Protein AF-0000000076593784 (afdb_homodimer)

Foldseek 3Di:
DFFAQAAPLQQVLLCLLVVLCVVLVHDLVQLCVQLVHDSVVNVCSNRRRHQQDLSSVVSSCVSSVPDPVSNVVSSVSNVVRPDQPPCVVVVVQDDPSVSRVLNLLLQFLEKQKEAEAADDLLLADLLLQLQVLCVVPVPDDPVSSVSVSVVSVVSNVQQVDPPRRYAYEYEYECNNLVPQRNALVRSLVSLVSNLVSCVDPRYFYWYQYCVLPDADPPVGIKMWTHHPDPSDAIWIWDQDPVGIDIDGDPVVNVSVVVRSVRSCVSTDDRVVRNVVSVVSSVVSD/DFFAQAAPLQQVLLCLLVVLCVVLVHDLVQLCVQLVHDSVVNVCSNRRRHQQDLSSVVSSCVSSVPDPVSNVVSSVSSVVRPDQPPCVVVVVQDDPSVSRVLNLLLQFLEKQKEAEAADDLLLADLLLQLQVLCVVPVPDDPVSSVSVSVVSVVSNVQQVDPPRRYAYEYEYECNNLVPQRNALVRSLVSLVSNLVSCVDPRYFYWYQYCVLPDADPPVGIKMWTHHPDPSSAIWIWDQDPVGIDIDGDPVVNVSVVVRSVRSCVSTDDRVVRNVVSVVSSVVSD

Organism: Saccharopolyspora spinosa (NCBI:txid60894)

Secondary structure (DSSP, 8-state):
-PPPPPPHHHHHHHHHHHHHHHHTT--HHHHHHHHT--HHHHHHHHHT-S---HHHHHHHHHHHT--HHHHHHHHHHHHHHT---GGGGGTTTPPTTHHHHHHHHHH-SEEEEEESSS--GGG--HHHHHHHHHHH-TT--HHHHHHHHHHHHHHGGGGG-SSSPPEEEEEEEHHHHHS-TT-HHHHHHHHHHHHHHTTSTTEEEEEE-GGG-S-TTTT--EEEEE-SSTTS--EEEEEETTEEE---SHHHHHHHHHHHHHHHHHSPPHHHHHHHHHHHHHHT-/-PPPPPPHHHHHHHHHHHHHHHHTT--HHHHHHHHT--HHHHHHHHHT-S---HHHHHHHHHHHT--HHHHHHHHHHHHHHT---GGGGGTTTPPTTHHHHHHHHHH-SEEEEEESSS--GGG--HHHHHHHHHHH-TT--HHHHHHHHHHHHHHGGGGG-SSSPPEEEEEEEHHHHHS-TT-HHHHHHHHHHHHHHTTSTTEEEEEE-GGG-S-TTTT--EEEEE-SSTTS--EEEEEETTEEE---SHHHHHHHHHHHHHHHHHSPPHHHHHHHHHHHHHHT-

pLDDT: mean 92.15, std 7.14, range [41.44, 98.62]

Sequence (570 aa):
MAGVAPTMGRRRLGGVLKTLRLGAGLSNEQARQRASMSTAKLSRLETGHNVVLLKDVRALLDAYNADGKTRSKVLQLAQAAEQSGWWQQFDDVLPTDFDLYLSVEEAAASLLVFETSIMHGLLQTENYARAWLRAEDPGRPNGELERLVGLRMARRQALTRKDDPLTVWAVLDEAVFRRRVGGPEVMREQLKHLLTLCESTNVTIQILPFIAGEHVAASGSFTLVEFSEPTDPEIGYVDCAAGNVYPEKSAQVRRMKTNFHHLTSAALEPIKSLAFIRKVQRELTMAGVAPTMGRRRLGGVLKTLRLGAGLSNEQARQRASMSTAKLSRLETGHNVVLLKDVRALLDAYNADGKTRSKVLQLAQAAEQSGWWQQFDDVLPTDFDLYLSVEEAAASLLVFETSIMHGLLQTENYARAWLRAEDPGRPNGELERLVGLRMARRQALTRKDDPLTVWAVLDEAVFRRRVGGPEVMREQLKHLLTLCESTNVTIQILPFIAGEHVAASGSFTLVEFSEPTDPEIGYVDCAAGNVYPEKSAQVRRMKTNFHHLTSAALEPIKSLAFIRKVQRELT

Radius of gyration: 26.03 Å; Cα contacts (8 Å, |Δi|>4): 954; chains: 2; bounding box: 70×62×48 Å

InterPro domains:
  IPR001387 Cro/C1-type, helix-turn-helix domain [cd00093] (14-67)
  IPR010982 Lambda repressor-like, DNA-binding domain superfamily [G3DSA:1.10.260.40] (6-85)
  IPR010982 Lambda repressor-like, DNA-binding domain superfamily [SSF47413] (8-67)
  IPR043917 Domain of unknown function DUF5753 [PF19054] (99-279)

Nearest PDB structures (foldseek):
  3fya-assembly1_A  TM=8.683E-01  e=1.142E-02  Enterobacter sp. RFL1396
  3g5g-assembly5_I  TM=8.320E-01  e=9.745E-03  Enterobacter sp. RFL1396
  4i6u-assembly1_A  TM=7.935E-01  e=9.745E-03  Enterobacter sp. RFL1396
  3g5g-assembly5_J  TM=8.042E-01  e=1.410E-02  Enterobacter sp. RFL1396
  4i6u-assembly2_C  TM=8.242E-01  e=2.519E-02  Enterobacter sp. RFL1396

Structure (mmCIF, N/CA/C/O backbone):
data_AF-0000000076593784-model_v1
#
loop_
_entity.id
_entity.type
_entity.pdbx_description
1 polymer 'Helix-turn-helix protein'
#
loop_
_atom_site.group_PDB
_atom_site.id
_atom_site.type_symbol
_atom_site.label_atom_id
_atom_site.label_alt_id
_atom_site.label_comp_id
_atom_site.label_asym_id
_atom_site.label_entity_id
_atom_site.label_seq_id
_atom_site.pdbx_PDB_ins_code
_atom_site.Cartn_x
_atom_site.Cartn_y
_atom_site.Cartn_z
_atom_site.occupancy
_atom_site.B_iso_or_equiv
_atom_site.auth_seq_id
_atom_site.auth_comp_id
_atom_site.auth_asym_id
_atom_site.auth_atom_id
_atom_site.pdbx_PDB_model_num
ATOM 1 N N . MET A 1 1 ? -27.656 6.016 -2.01 1 41.78 1 MET A N 1
ATOM 2 C CA . MET A 1 1 ? -26.828 7.145 -2.404 1 41.78 1 MET A CA 1
ATOM 3 C C . MET A 1 1 ? -25.406 6.973 -1.879 1 41.78 1 MET A C 1
ATOM 5 O O . MET A 1 1 ? -25.203 6.551 -0.737 1 41.78 1 MET A O 1
ATOM 9 N N . ALA A 1 2 ? -24.453 6.809 -2.672 1 57.22 2 ALA A N 1
ATOM 10 C CA . ALA A 1 2 ? -23.062 6.547 -2.295 1 57.22 2 ALA A CA 1
ATOM 11 C C . ALA A 1 2 ? -22.5 7.684 -1.444 1 57.22 2 ALA A C 1
ATOM 13 O O . ALA A 1 2 ? -22.844 8.852 -1.653 1 57.22 2 ALA A O 1
ATOM 14 N N . GLY A 1 3 ? -22.062 7.508 -0.165 1 64.94 3 GLY A N 1
ATOM 15 C CA . GLY A 1 3 ? -21.484 8.547 0.674 1 64.94 3 GLY A CA 1
ATOM 16 C C . GLY A 1 3 ? -20.359 9.305 0.003 1 64.94 3 GLY A C 1
ATOM 17 O O . GLY A 1 3 ? -19.906 8.922 -1.082 1 64.94 3 GLY A O 1
ATOM 18 N N . VAL A 1 4 ? -20.312 10.68 0.411 1 69.19 4 VAL A N 1
ATOM 19 C CA . VAL A 1 4 ? -19.203 11.5 -0.072 1 69.19 4 VAL A CA 1
ATOM 20 C C . VAL A 1 4 ? -17.922 11.141 0.696 1 69.19 4 VAL A C 1
ATOM 22 O O . VAL A 1 4 ? -18 10.586 1.793 1 69.19 4 VAL A O 1
ATOM 25 N N . ALA A 1 5 ? -16.875 11.383 0.105 1 67.19 5 ALA A N 1
ATOM 26 C CA . ALA A 1 5 ? -15.602 11.156 0.784 1 67.19 5 ALA A CA 1
ATOM 27 C C . ALA A 1 5 ? -15.477 12.039 2.021 1 67.19 5 ALA A C 1
ATOM 29 O O . ALA A 1 5 ? -15.859 13.211 1.998 1 67.19 5 ALA A O 1
ATOM 30 N N . PRO A 1 6 ? -15.117 11.461 3.092 1 74.19 6 PRO A N 1
ATOM 31 C CA . PRO A 1 6 ? -15.016 12.25 4.32 1 74.19 6 PRO A CA 1
ATOM 32 C C . PRO A 1 6 ? -13.867 13.258 4.273 1 74.19 6 PRO A C 1
ATOM 34 O O . PRO A 1 6 ? -12.883 13.047 3.564 1 74.19 6 PRO A O 1
ATOM 37 N N . THR A 1 7 ? -14.102 14.414 4.855 1 77.06 7 THR A N 1
ATOM 38 C CA . THR A 1 7 ? -13.055 15.391 5.156 1 77.06 7 THR A CA 1
ATOM 39 C C . THR A 1 7 ? -12.719 15.367 6.645 1 77.06 7 THR A C 1
ATOM 41 O O . THR A 1 7 ? -13.422 14.75 7.441 1 77.06 7 THR A O 1
ATOM 44 N N . MET A 1 8 ? -11.602 15.867 6.961 1 80.31 8 MET A N 1
ATOM 45 C CA . MET A 1 8 ? -11.258 15.938 8.375 1 80.31 8 MET A CA 1
ATOM 46 C C . MET A 1 8 ? -12.32 16.703 9.156 1 80.31 8 MET A C 1
ATOM 48 O O . MET A 1 8 ? -12.672 16.328 10.273 1 80.31 8 MET A O 1
ATOM 52 N N . GLY A 1 9 ? -12.805 17.75 8.523 1 81.5 9 GLY A N 1
ATOM 53 C CA . GLY A 1 9 ? -13.867 18.516 9.164 1 81.5 9 GLY A CA 1
ATOM 54 C C . GLY A 1 9 ? -15.117 17.688 9.414 1 81.5 9 GLY A C 1
ATOM 55 O O . GLY A 1 9 ? -15.68 17.734 10.508 1 81.5 9 GLY A O 1
ATOM 56 N N . ARG A 1 10 ? -15.5 16.969 8.461 1 86.12 10 ARG A N 1
ATOM 57 C CA . ARG A 1 10 ? -16.688 16.125 8.602 1 86.12 10 ARG A CA 1
ATOM 58 C C . ARG A 1 10 ? -16.438 15.016 9.625 1 86.12 10 ARG A C 1
ATOM 60 O O . ARG A 1 10 ? -17.328 14.695 10.414 1 86.12 10 ARG A O 1
ATOM 67 N N . ARG A 1 11 ? -15.289 14.539 9.539 1 81.81 11 ARG A N 1
ATOM 68 C CA . ARG A 1 11 ? -14.945 13.492 10.492 1 81.81 11 ARG A CA 1
ATOM 69 C C . ARG A 1 11 ? -14.961 14.023 11.922 1 81.81 11 ARG A C 1
ATOM 71 O O . ARG A 1 11 ? -15.469 13.359 12.828 1 81.81 11 ARG A O 1
ATOM 78 N N . ARG A 1 12 ? -14.344 15.133 12.078 1 83.19 12 ARG A N 1
ATOM 79 C CA . ARG A 1 12 ? -14.328 15.758 13.391 1 83.19 12 ARG A CA 1
ATOM 80 C C . ARG A 1 12 ? -15.742 16.031 13.891 1 83.19 12 ARG A C 1
ATOM 82 O O . ARG A 1 12 ? -16.078 15.719 15.039 1 83.19 12 ARG A O 1
ATOM 89 N N . LEU A 1 13 ? -16.469 16.547 13.039 1 88.5 13 LEU A N 1
ATOM 90 C CA . LEU A 1 13 ? -17.859 16.797 13.398 1 88.5 13 LEU A CA 1
ATOM 91 C C . LEU A 1 13 ? -18.578 15.508 13.766 1 88.5 13 LEU A C 1
ATOM 93 O O . LEU A 1 13 ? -19.297 15.453 14.766 1 88.5 13 LEU A O 1
ATOM 97 N N . GLY A 1 14 ? -18.375 14.578 12.945 1 90.12 14 GLY A N 1
ATOM 98 C CA . GLY A 1 14 ? -18.984 13.281 13.203 1 90.12 14 GLY A CA 1
ATOM 99 C C . GLY A 1 14 ? -18.625 12.711 14.562 1 90.12 14 GLY A C 1
ATOM 100 O O . GLY A 1 14 ? -19.484 12.219 15.289 1 90.12 14 GLY A O 1
ATOM 101 N N . GLY A 1 15 ? -17.344 12.828 14.852 1 86.69 15 GLY A N 1
ATOM 102 C CA . GLY A 1 15 ? -16.875 12.375 16.156 1 86.69 15 GLY A CA 1
ATOM 103 C C . GLY A 1 15 ? -17.531 13.117 17.312 1 86.69 15 GLY A C 1
ATOM 104 O O . GLY A 1 15 ? -17.922 12.508 18.297 1 86.69 15 GLY A O 1
ATOM 105 N N . VAL A 1 16 ? -17.641 14.352 17.156 1 88.62 16 VAL A N 1
ATOM 106 C CA . VAL A 1 16 ? -18.25 15.172 18.188 1 88.62 16 VAL A CA 1
ATOM 107 C C . VAL A 1 16 ? -19.719 14.797 18.344 1 88.62 16 VAL A C 1
ATOM 109 O O . VAL A 1 16 ? -20.219 14.656 19.469 1 88.62 16 VAL A O 1
ATOM 112 N N . LEU A 1 17 ? -20.359 14.578 17.266 1 93.38 17 LEU A N 1
ATOM 113 C CA . LEU A 1 17 ? -21.766 14.195 17.297 1 93.38 17 LEU A CA 1
ATOM 114 C C . LEU A 1 17 ? -21.938 12.844 17.969 1 93.38 17 LEU A C 1
ATOM 116 O O . LEU A 1 17 ? -22.859 12.656 18.766 1 93.38 17 LEU A O 1
ATOM 120 N N . LYS A 1 18 ? -21.094 12 17.656 1 93.06 18 LYS A N 1
ATOM 121 C CA . LYS A 1 18 ? -21.141 10.688 18.297 1 93.06 18 LYS A CA 1
ATOM 122 C C . LYS A 1 18 ? -20.891 10.789 19.797 1 93.06 18 LYS A C 1
ATOM 124 O O . LYS A 1 18 ? -21.594 10.148 20.594 1 93.06 18 LYS A O 1
ATOM 129 N N . THR A 1 19 ? -19.922 11.562 20.156 1 90.38 19 THR A N 1
ATOM 130 C CA . THR A 1 19 ? -19.609 11.781 21.562 1 90.38 19 THR A CA 1
ATOM 131 C C . THR A 1 19 ? -20.828 12.352 22.297 1 90.38 19 THR A C 1
ATOM 133 O O . THR A 1 19 ? -21.141 11.938 23.406 1 90.38 19 THR A O 1
ATOM 136 N N . LEU A 1 20 ? -21.422 13.258 21.688 1 93.62 20 LEU A N 1
ATOM 137 C CA . LEU A 1 20 ? -22.609 13.875 22.281 1 93.62 20 LEU A CA 1
ATOM 138 C C . LEU A 1 20 ? -23.734 12.852 22.422 1 93.62 20 LEU A C 1
ATOM 140 O O . LEU A 1 20 ? -24.438 12.836 23.438 1 93.62 20 LEU A O 1
ATOM 144 N N . ARG A 1 21 ? -23.859 12.047 21.391 1 95.69 21 ARG A N 1
ATOM 145 C CA . ARG A 1 21 ? -24.875 11.016 21.453 1 95.69 21 ARG A CA 1
ATOM 146 C C . ARG A 1 21 ? -24.656 10.086 22.641 1 95.69 21 ARG A C 1
ATOM 148 O O . ARG A 1 21 ? -25.578 9.828 23.422 1 95.69 21 ARG A O 1
ATOM 155 N N . LEU A 1 22 ? -23.5 9.68 22.75 1 93.75 22 LEU A N 1
ATOM 156 C CA . LEU A 1 22 ? -23.141 8.758 23.828 1 93.75 22 LEU A CA 1
ATOM 157 C C . LEU A 1 22 ? -23.266 9.445 25.188 1 93.75 22 LEU A C 1
ATOM 159 O O . LEU A 1 22 ? -23.703 8.828 26.156 1 93.75 22 LEU A O 1
ATOM 163 N N . GLY A 1 23 ? -22.859 10.609 25.234 1 92.88 23 GLY A N 1
ATOM 164 C CA . GLY A 1 23 ? -22.984 11.391 26.453 1 92.88 23 GLY A CA 1
ATOM 165 C C . GLY A 1 23 ? -24.422 11.57 26.891 1 92.88 23 GLY A C 1
ATOM 166 O O . GLY A 1 23 ? -24.703 11.656 28.094 1 92.88 23 GLY A O 1
ATOM 167 N N . ALA A 1 24 ? -25.281 11.648 25.953 1 94.19 24 ALA A N 1
ATOM 168 C CA . ALA A 1 24 ? -26.703 11.789 26.219 1 94.19 24 ALA A CA 1
ATOM 169 C C . ALA A 1 24 ? -27.344 10.438 26.547 1 94.19 24 ALA A C 1
ATOM 171 O O . ALA A 1 24 ? -28.531 10.359 26.859 1 94.19 24 ALA A O 1
ATOM 172 N N . GLY A 1 25 ? -26.516 9.328 26.344 1 95 25 GLY A N 1
ATOM 173 C CA . GLY A 1 25 ? -26.984 7.996 26.672 1 95 25 GLY A CA 1
ATOM 174 C C . GLY A 1 25 ? -27.891 7.402 25.594 1 95 25 GLY A C 1
ATOM 175 O O . GLY A 1 25 ? -28.719 6.543 25.875 1 95 25 GLY A O 1
ATOM 176 N N . LEU A 1 26 ? -27.75 7.875 24.453 1 95.69 26 LEU A N 1
ATOM 177 C CA . LEU A 1 26 ? -28.641 7.434 23.391 1 95.69 26 LEU A CA 1
ATOM 178 C C . LEU A 1 26 ? -27.953 6.402 22.5 1 95.69 26 LEU A C 1
ATOM 180 O O . LEU A 1 26 ? -26.781 6.539 22.188 1 95.69 26 LEU A O 1
ATOM 184 N N . SER A 1 27 ? -28.719 5.414 22.203 1 94.88 27 SER A N 1
ATOM 185 C CA . SER A 1 27 ? -28.297 4.496 21.141 1 94.88 27 SER A CA 1
ATOM 186 C C . SER A 1 27 ? -28.484 5.117 19.766 1 94.88 27 SER A C 1
ATOM 188 O O . SER A 1 27 ? -29.125 6.172 19.625 1 94.88 27 SER A O 1
ATOM 190 N N . ASN A 1 28 ? -27.906 4.461 18.812 1 93.62 28 ASN A N 1
ATOM 191 C CA . ASN A 1 28 ? -28.141 4.895 17.438 1 93.62 28 ASN A CA 1
ATOM 192 C C . ASN A 1 28 ? -29.625 4.926 17.094 1 93.62 28 ASN A C 1
ATOM 194 O O . ASN A 1 28 ? -30.109 5.898 16.516 1 93.62 28 ASN A O 1
ATOM 198 N N . GLU A 1 29 ? -30.219 3.932 17.484 1 93.62 29 GLU A N 1
ATOM 199 C CA . GLU A 1 29 ? -31.656 3.809 17.188 1 93.62 29 GLU A CA 1
ATOM 200 C C . GLU A 1 29 ? -32.438 4.938 17.844 1 93.62 29 GLU A C 1
ATOM 202 O O . GLU A 1 29 ? -33.312 5.543 17.203 1 93.62 29 GLU A O 1
ATOM 207 N N . GLN A 1 30 ? -32.156 5.188 19.047 1 95.25 30 GLN A N 1
ATOM 208 C CA . GLN A 1 30 ? -32.844 6.242 19.781 1 95.25 30 GLN A CA 1
ATOM 209 C C . GLN A 1 30 ? -32.594 7.605 19.156 1 95.25 30 GLN A C 1
ATOM 211 O O . GLN A 1 30 ? -33.5 8.414 19.016 1 95.25 30 GLN A O 1
ATOM 216 N N . ALA A 1 31 ? -31.375 7.84 18.828 1 95.81 31 ALA A N 1
ATOM 217 C CA . ALA A 1 31 ? -31 9.117 18.219 1 95.81 31 ALA A CA 1
ATOM 218 C C . ALA A 1 31 ? -31.719 9.32 16.891 1 95.81 31 ALA A C 1
ATOM 220 O O . ALA A 1 31 ? -32.219 10.406 16.609 1 95.81 31 ALA A O 1
ATOM 221 N N . ARG A 1 32 ? -31.734 8.289 16.062 1 95.19 32 ARG A N 1
ATOM 222 C CA . ARG A 1 32 ? -32.344 8.383 14.742 1 95.19 32 ARG A CA 1
ATOM 223 C C . ARG A 1 32 ? -33.844 8.648 14.859 1 95.19 32 ARG A C 1
ATOM 225 O O . ARG A 1 32 ? -34.406 9.43 14.086 1 95.19 32 ARG A O 1
ATOM 232 N N . GLN A 1 33 ? -34.438 8.031 15.766 1 95.5 33 GLN A N 1
ATOM 233 C CA . GLN A 1 33 ? -35.844 8.227 15.984 1 95.5 33 GLN A CA 1
ATOM 234 C C . GLN A 1 33 ? -36.156 9.664 16.422 1 95.5 33 GLN A C 1
ATOM 236 O O . GLN A 1 33 ? -37.062 10.297 15.883 1 95.5 33 GLN A O 1
ATOM 241 N N . ARG A 1 34 ? -35.406 10.156 17.328 1 95.75 34 ARG A N 1
ATOM 242 C CA . ARG A 1 34 ? -35.625 11.5 17.844 1 95.75 34 ARG A CA 1
ATOM 243 C C . ARG A 1 34 ? -35.344 12.555 16.766 1 95.75 34 ARG A C 1
ATOM 245 O O . ARG A 1 34 ? -36 13.586 16.719 1 95.75 34 ARG A O 1
ATOM 252 N N . ALA A 1 35 ? -34.344 12.273 16 1 96.19 35 ALA A N 1
ATOM 253 C CA . ALA A 1 35 ? -33.906 13.25 15 1 96.19 35 ALA A CA 1
ATOM 254 C C . ALA A 1 35 ? -34.594 13 13.664 1 96.19 35 ALA A C 1
ATOM 256 O O . ALA A 1 35 ? -34.406 13.742 12.695 1 96.19 35 ALA A O 1
ATOM 257 N N . SER A 1 36 ? -35.344 11.906 13.523 1 95.06 36 SER A N 1
ATOM 258 C CA . SER A 1 36 ? -36.031 11.523 12.289 1 95.06 36 SER A CA 1
ATOM 259 C C . SER A 1 36 ? -35.031 11.32 11.156 1 95.06 36 SER A C 1
ATOM 261 O O . SER A 1 36 ? -35.188 11.898 10.078 1 95.06 36 SER A O 1
ATOM 263 N N . MET A 1 37 ? -34.062 10.516 11.43 1 94.31 37 MET A N 1
ATOM 264 C CA . MET A 1 37 ? -33 10.227 10.453 1 94.31 37 MET A CA 1
ATOM 265 C C . MET A 1 37 ? -32.875 8.719 10.227 1 94.31 37 MET A C 1
ATOM 267 O O . MET A 1 37 ? -33.156 7.93 11.133 1 94.31 37 MET A O 1
ATOM 271 N N . SER A 1 38 ? -32.594 8.383 9.086 1 94 38 SER A N 1
ATOM 272 C CA . SER A 1 38 ? -32.312 6.973 8.781 1 94 38 SER A CA 1
ATOM 273 C C . SER A 1 38 ? -31.031 6.5 9.43 1 94 38 SER A C 1
ATOM 275 O O . SER A 1 38 ? -30.172 7.312 9.789 1 94 38 SER A O 1
ATOM 277 N N . THR A 1 39 ? -30.938 5.211 9.555 1 91.31 39 THR A N 1
ATOM 278 C CA . THR A 1 39 ? -29.734 4.59 10.07 1 91.31 39 THR A CA 1
ATOM 279 C C . THR A 1 39 ? -28.531 4.969 9.219 1 91.31 39 THR A C 1
ATOM 281 O O . THR A 1 39 ? -27.469 5.312 9.742 1 91.31 39 THR A O 1
ATOM 284 N N . ALA A 1 40 ? -28.75 4.934 7.945 1 89.62 40 ALA A N 1
ATOM 285 C CA . ALA A 1 40 ? -27.672 5.242 7.016 1 89.62 40 ALA A CA 1
ATOM 286 C C . ALA A 1 40 ? -27.219 6.695 7.156 1 89.62 40 ALA A C 1
ATOM 288 O O . ALA A 1 40 ? -26.016 6.988 7.145 1 89.62 40 ALA A O 1
ATOM 289 N N . LYS A 1 41 ? -28.109 7.465 7.289 1 92.5 41 LYS A N 1
ATOM 290 C CA . LYS A 1 41 ? -27.781 8.891 7.367 1 92.5 41 LYS A CA 1
ATOM 291 C C . LYS A 1 41 ? -27 9.203 8.641 1 92.5 41 LYS A C 1
ATOM 293 O O . LYS A 1 41 ? -25.969 9.875 8.586 1 92.5 41 LYS A O 1
ATOM 298 N N . LEU A 1 42 ? -27.484 8.781 9.797 1 94.25 42 LEU A N 1
ATOM 299 C CA . LEU A 1 42 ? -26.781 9.031 11.055 1 94.25 42 LEU A CA 1
ATOM 300 C C . LEU A 1 42 ? -25.375 8.438 11.016 1 94.25 42 LEU A C 1
ATOM 302 O O . LEU A 1 42 ? -24.406 9.094 11.43 1 94.25 42 LEU A O 1
ATOM 306 N N . SER A 1 43 ? -25.266 7.266 10.516 1 91.19 43 SER A N 1
ATOM 307 C CA . SER A 1 43 ? -23.969 6.617 10.43 1 91.19 43 SER A CA 1
ATOM 308 C C . SER A 1 43 ? -23 7.426 9.57 1 91.19 43 SER A C 1
ATOM 310 O O . SER A 1 43 ? -21.859 7.668 9.969 1 91.19 43 SER A O 1
ATOM 312 N N . ARG A 1 44 ? -23.516 7.883 8.484 1 90.75 44 ARG A N 1
ATOM 313 C CA . ARG A 1 44 ? -22.672 8.633 7.559 1 90.75 44 ARG A CA 1
ATOM 314 C C . ARG A 1 44 ? -22.266 9.977 8.148 1 90.75 44 ARG A C 1
ATOM 316 O O . ARG A 1 44 ? -21.156 10.461 7.918 1 90.75 44 ARG A O 1
ATOM 323 N N . LEU A 1 45 ? -23.156 10.508 8.867 1 91.12 45 LEU A N 1
ATOM 324 C CA . LEU A 1 45 ? -22.828 11.766 9.523 1 91.12 45 LEU A CA 1
ATOM 325 C C . LEU A 1 45 ? -21.766 11.562 10.594 1 91.12 45 LEU A C 1
ATOM 327 O O . LEU A 1 45 ? -20.812 12.336 10.688 1 91.12 45 LEU A O 1
ATOM 331 N N . GLU A 1 46 ? -21.922 10.5 11.344 1 90.25 46 GLU A N 1
ATOM 332 C CA . GLU A 1 46 ? -20.984 10.25 12.445 1 90.25 46 GLU A CA 1
ATOM 333 C C . GLU A 1 46 ? -19.625 9.812 11.93 1 90.25 46 GLU A C 1
ATOM 335 O O . GLU A 1 46 ? -18.625 9.906 12.648 1 90.25 46 GLU A O 1
ATOM 340 N N 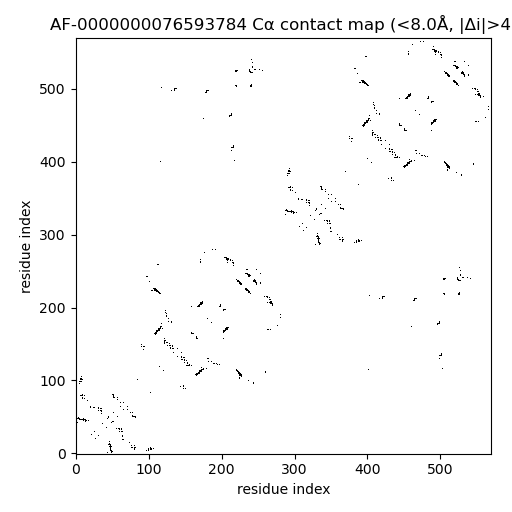. THR A 1 47 ? -19.672 9.336 10.688 1 84.25 47 THR A N 1
ATOM 341 C CA . THR A 1 47 ? -18.391 8.867 10.141 1 84.25 47 THR A CA 1
ATOM 342 C C . THR A 1 47 ? -17.859 9.859 9.109 1 84.25 47 THR A C 1
ATOM 344 O O . THR A 1 47 ? -16.797 9.625 8.508 1 84.25 47 THR A O 1
ATOM 347 N N . GLY A 1 48 ? -18.531 10.898 8.906 1 86 48 GLY A N 1
ATOM 348 C CA . GLY A 1 48 ? -18.062 11.977 8.039 1 86 48 GLY A CA 1
ATOM 349 C C . GLY A 1 48 ? -18.312 11.703 6.566 1 86 48 GLY A C 1
ATOM 350 O O . GLY A 1 48 ? -17.766 12.383 5.703 1 86 48 GLY A O 1
ATOM 351 N N . HIS A 1 49 ? -19.125 10.734 6.246 1 83.94 49 HIS A N 1
ATOM 352 C CA . HIS A 1 49 ? -19.328 10.336 4.859 1 83.94 49 HIS A CA 1
ATOM 353 C C . HIS A 1 49 ? -20.578 10.969 4.281 1 83.94 49 HIS A C 1
ATOM 355 O O . HIS A 1 49 ? -21.125 10.492 3.279 1 83.94 49 HIS A O 1
ATOM 361 N N . ASN A 1 50 ? -21.109 11.969 4.984 1 83.56 50 ASN A N 1
ATOM 362 C CA . ASN A 1 50 ? -22.25 12.727 4.504 1 83.56 50 ASN A CA 1
ATOM 363 C C . ASN A 1 50 ? -21.969 14.219 4.457 1 83.56 50 ASN A C 1
ATOM 365 O O . ASN A 1 50 ? -21.188 14.734 5.266 1 83.56 50 ASN A O 1
ATOM 369 N N . VAL A 1 51 ? -22.531 14.781 3.422 1 85.06 51 VAL A N 1
ATOM 370 C CA . VAL A 1 51 ? -22.516 16.234 3.436 1 85.06 51 VAL A CA 1
ATOM 371 C C . VAL A 1 51 ? -23.172 16.75 4.711 1 85.06 51 VAL A C 1
ATOM 373 O O . VAL A 1 51 ? -24.203 16.219 5.133 1 85.06 51 VAL A O 1
ATOM 376 N N . VAL A 1 52 ? -22.609 17.75 5.25 1 88.88 52 VAL A N 1
ATOM 377 C CA . VAL A 1 52 ? -23.125 18.297 6.504 1 88.88 52 VAL A CA 1
ATOM 378 C C . VAL A 1 52 ? -24.172 19.359 6.215 1 88.88 52 VAL A C 1
ATOM 380 O O . VAL A 1 52 ? -23.859 20.406 5.648 1 88.88 52 VAL A O 1
ATOM 383 N N . LEU A 1 53 ? -25.312 19.062 6.535 1 91.94 53 LEU A N 1
ATOM 384 C CA . LEU A 1 53 ? -26.391 20.047 6.508 1 91.94 53 LEU A CA 1
ATOM 385 C C . LEU A 1 53 ? -26.703 20.547 7.914 1 91.94 53 LEU A C 1
ATOM 387 O O . LEU A 1 53 ? -26.922 19.734 8.828 1 91.94 53 LEU A O 1
ATOM 391 N N . LEU A 1 54 ? -26.75 21.844 7.977 1 93.38 54 LEU A N 1
ATOM 392 C CA . LEU A 1 54 ? -26.969 22.422 9.297 1 93.38 54 LEU A CA 1
ATOM 393 C C . LEU A 1 54 ? -28.281 21.938 9.891 1 93.38 54 LEU A C 1
ATOM 395 O O . LEU A 1 54 ? -28.391 21.766 11.109 1 93.38 54 LEU A O 1
ATOM 399 N N . LYS A 1 55 ? -29.219 21.75 9.078 1 94.38 55 LYS A N 1
ATOM 400 C CA . LYS A 1 55 ? -30.5 21.281 9.57 1 94.38 55 LYS A CA 1
ATOM 401 C C . LYS A 1 55 ? -30.375 19.906 10.242 1 94.38 55 LYS A C 1
ATOM 403 O O . LYS A 1 55 ? -31.016 19.641 11.258 1 94.38 55 LYS A O 1
ATOM 408 N N . ASP A 1 56 ? -29.625 19.062 9.656 1 95.31 56 ASP A N 1
ATOM 409 C CA . ASP A 1 56 ? -29.422 17.719 10.227 1 95.31 56 ASP A CA 1
ATOM 410 C C . ASP A 1 56 ? -28.656 17.812 11.555 1 95.31 56 ASP A C 1
ATOM 412 O O . ASP A 1 56 ? -28.984 17.094 12.5 1 95.31 56 ASP A O 1
ATOM 416 N N . VAL A 1 57 ? -27.656 18.672 11.57 1 96.25 57 VAL A N 1
ATOM 417 C CA . VAL A 1 57 ? -26.859 18.844 12.789 1 96.25 57 VAL A CA 1
ATOM 418 C C . VAL A 1 57 ? -27.75 19.406 13.898 1 96.25 57 VAL A C 1
ATOM 420 O O . VAL A 1 57 ? -27.688 18.938 15.039 1 96.25 57 VAL A O 1
ATOM 423 N N . ARG A 1 58 ? -28.609 20.312 13.57 1 95.88 58 ARG A N 1
ATOM 424 C CA . ARG A 1 58 ? -29.516 20.891 14.547 1 95.88 58 ARG A CA 1
ATOM 425 C C . ARG A 1 58 ? -30.484 19.844 15.086 1 95.88 58 ARG A C 1
ATOM 427 O O . ARG A 1 58 ? -30.75 19.797 16.281 1 95.88 58 ARG A O 1
ATOM 434 N N . ALA A 1 59 ? -30.922 19.094 14.211 1 96.5 59 ALA A N 1
ATOM 435 C CA . ALA A 1 59 ? -31.844 18.031 14.617 1 96.5 59 ALA A CA 1
ATOM 436 C C . ALA A 1 59 ? -31.172 17.078 15.617 1 96.5 59 ALA A C 1
ATOM 438 O O . ALA A 1 59 ? -31.812 16.672 16.594 1 96.5 59 ALA A O 1
ATOM 439 N N . LEU A 1 60 ? -29.953 16.781 15.359 1 96.62 60 LEU A N 1
ATOM 440 C CA . LEU A 1 60 ? -29.234 15.891 16.25 1 96.62 60 LEU A CA 1
ATOM 441 C C . LEU A 1 60 ? -28.969 16.562 17.594 1 96.62 60 LEU A C 1
ATOM 443 O O . LEU A 1 60 ? -29.094 15.93 18.656 1 96.62 60 LEU A O 1
ATOM 447 N N . LEU A 1 61 ? -28.594 17.797 17.5 1 96.56 61 LEU A N 1
ATOM 448 C CA . LEU A 1 61 ? -28.344 18.531 18.734 1 96.56 61 LEU A CA 1
ATOM 449 C C . LEU A 1 61 ? -29.609 18.625 19.578 1 96.56 61 LEU A C 1
ATOM 451 O O . LEU A 1 61 ? -29.547 18.531 20.812 1 96.56 61 LEU A O 1
ATOM 455 N N . ASP A 1 62 ? -30.703 18.797 18.953 1 96.56 62 ASP A N 1
ATOM 456 C CA . ASP A 1 62 ? -31.984 18.766 19.656 1 96.56 62 ASP A CA 1
ATOM 457 C C . ASP A 1 62 ? -32.25 17.406 20.297 1 96.56 62 ASP A C 1
ATOM 459 O O . ASP A 1 62 ? -32.625 17.328 21.469 1 96.56 62 ASP A O 1
ATOM 463 N N . ALA A 1 63 ? -31.984 16.469 19.516 1 96.44 63 ALA A N 1
ATOM 464 C CA . ALA A 1 63 ? -32.188 15.109 20 1 96.44 63 ALA A CA 1
ATOM 465 C C . ALA A 1 63 ? -31.312 14.812 21.219 1 96.44 63 ALA A C 1
ATOM 467 O O . ALA A 1 63 ? -31.719 14.047 22.094 1 96.44 63 ALA A O 1
ATOM 468 N N . TYR A 1 64 ? -30.188 15.445 21.25 1 96.75 64 TYR A N 1
ATOM 469 C CA . TYR A 1 64 ? -29.234 15.156 22.297 1 96.75 64 TYR A CA 1
ATOM 470 C C . TYR A 1 64 ? -29.406 16.109 23.484 1 96.75 64 TYR A C 1
ATOM 472 O O . TYR A 1 64 ? -28.734 15.977 24.5 1 96.75 64 TYR A O 1
ATOM 480 N N . ASN A 1 65 ? -30.219 17.047 23.375 1 95.06 65 ASN A N 1
ATOM 481 C CA . ASN A 1 65 ? -30.453 18.062 24.391 1 95.06 65 ASN A CA 1
ATOM 482 C C . ASN A 1 65 ? -29.172 18.828 24.734 1 95.06 65 ASN A C 1
ATOM 484 O O . ASN A 1 65 ? -28.828 18.984 25.906 1 95.06 65 ASN A O 1
ATOM 488 N N . ALA A 1 66 ? -28.484 19.172 23.719 1 95.06 66 ALA A N 1
ATOM 489 C CA . ALA A 1 66 ? -27.219 19.891 23.891 1 95.06 66 ALA A CA 1
ATOM 490 C C . ALA A 1 66 ? -27.469 21.297 24.422 1 95.06 66 ALA A C 1
ATOM 492 O O . ALA A 1 66 ? -28.438 21.969 24.016 1 95.06 66 ALA A O 1
ATOM 493 N N . ASP A 1 67 ? -26.562 21.719 25.266 1 94.81 67 ASP A N 1
ATOM 494 C CA . ASP A 1 67 ? -26.719 23.062 25.828 1 94.81 67 ASP A CA 1
ATOM 495 C C . ASP A 1 67 ? -26.266 24.125 24.844 1 94.81 67 ASP A C 1
ATOM 497 O O . ASP A 1 67 ? -25.734 23.812 23.766 1 94.81 67 ASP A O 1
ATOM 501 N N . GLY A 1 68 ? -26.516 25.312 25.156 1 93.56 68 GLY A N 1
ATOM 502 C CA . GLY A 1 68 ? -26.266 26.438 24.25 1 93.56 68 GLY A CA 1
ATOM 503 C C . GLY A 1 68 ? -24.828 26.547 23.812 1 93.56 68 GLY A C 1
ATOM 504 O O . GLY A 1 68 ? -24.547 26.766 22.641 1 93.56 68 GLY A O 1
ATOM 505 N N . LYS A 1 69 ? -23.969 26.391 24.734 1 92.5 69 LYS A N 1
ATOM 506 C CA . LYS A 1 69 ? -22.547 26.516 24.438 1 92.5 69 LYS A CA 1
ATOM 507 C C . LYS A 1 69 ? -22.109 25.406 23.484 1 92.5 69 LYS A C 1
ATOM 509 O O . LYS A 1 69 ? -21.406 25.656 22.5 1 92.5 69 LYS A O 1
ATOM 514 N N . THR A 1 70 ? -22.531 24.219 23.812 1 92.56 70 THR A N 1
ATOM 515 C CA . THR A 1 70 ? -22.219 23.062 22.969 1 92.56 70 THR A CA 1
ATOM 516 C C . THR A 1 70 ? -22.828 23.219 21.578 1 92.56 70 THR A C 1
ATOM 518 O O . THR A 1 70 ? -22.172 22.953 20.562 1 92.56 70 THR A O 1
ATOM 521 N N . ARG A 1 71 ? -23.984 23.672 21.5 1 94.19 71 ARG A N 1
ATOM 522 C CA . ARG A 1 71 ? -24.672 23.875 20.234 1 94.19 71 ARG A CA 1
ATOM 523 C C . ARG A 1 71 ? -23.906 24.844 19.344 1 94.19 71 ARG A C 1
ATOM 525 O O . ARG A 1 71 ? -23.672 24.578 18.172 1 94.19 71 ARG A O 1
ATOM 532 N N . SER A 1 72 ? -23.578 25.922 20 1 92.69 72 SER A N 1
ATOM 533 C CA . SER A 1 72 ? -22.844 26.938 19.25 1 92.69 72 SER A CA 1
ATOM 534 C C . SER A 1 72 ? -21.531 26.391 18.703 1 92.69 72 SER A C 1
ATOM 536 O O . SER A 1 72 ? -21.188 26.625 17.547 1 92.69 72 SER A O 1
ATOM 538 N N . LYS A 1 73 ? -20.859 25.656 19.5 1 90.38 73 LYS A N 1
ATOM 539 C CA . LYS A 1 73 ? -19.562 25.094 19.109 1 90.38 73 LYS A CA 1
ATOM 540 C C . LYS A 1 73 ? -19.719 24.078 17.984 1 90.38 73 LYS A C 1
ATOM 542 O O . LYS A 1 73 ? -18.969 24.094 17.016 1 90.38 73 LYS A O 1
ATOM 547 N N . VAL A 1 74 ? -20.703 23.25 18.094 1 92.25 74 VAL A N 1
ATOM 548 C CA . VAL A 1 74 ? -20.891 22.188 17.109 1 92.25 74 VAL A CA 1
ATOM 549 C C . VAL A 1 74 ? -21.359 22.781 15.789 1 92.25 74 VAL A C 1
ATOM 551 O O . VAL A 1 74 ? -20.953 22.328 14.719 1 92.25 74 VAL A O 1
ATOM 554 N N . LEU A 1 75 ? -22.172 23.75 15.859 1 92.75 75 LEU A N 1
ATOM 555 C CA . LEU A 1 75 ? -22.656 24.375 14.641 1 92.75 75 LEU A CA 1
ATOM 556 C C . LEU A 1 75 ? -21.516 25.109 13.922 1 92.75 75 LEU A C 1
ATOM 558 O O . LEU A 1 75 ? -21.484 25.141 12.688 1 92.75 75 LEU A O 1
ATOM 562 N N . GLN A 1 76 ? -20.656 25.656 14.703 1 88.5 76 GLN A N 1
ATOM 563 C CA . GLN A 1 76 ? -19.469 26.25 14.102 1 88.5 76 GLN A CA 1
ATOM 564 C C . GLN A 1 76 ? -18.625 25.188 13.414 1 88.5 76 GLN A C 1
ATOM 566 O O . GLN A 1 76 ? -18.109 25.406 12.312 1 88.5 76 GLN A O 1
ATOM 571 N N . LEU A 1 77 ? -18.484 24.062 14.039 1 86.81 77 LEU A N 1
ATOM 572 C CA . LEU A 1 77 ? -17.75 22.953 13.453 1 86.81 77 LEU A CA 1
ATOM 573 C C . LEU A 1 77 ? -18.406 22.484 12.156 1 86.81 77 LEU A C 1
ATOM 575 O O . LEU A 1 77 ? -17.719 22.156 11.188 1 86.81 77 LEU A O 1
ATOM 579 N N . ALA A 1 78 ? -19.703 22.438 12.203 1 90.12 78 ALA A N 1
ATOM 580 C CA . ALA A 1 78 ? -20.469 22 11.039 1 90.12 78 ALA A CA 1
ATOM 581 C C . ALA A 1 78 ? -20.281 22.953 9.867 1 90.12 78 ALA A C 1
ATOM 583 O O . ALA A 1 78 ? -20.141 22.516 8.719 1 90.12 78 ALA A O 1
ATOM 584 N N . GLN A 1 79 ? -20.281 24.203 10.156 1 86.38 79 GLN A N 1
ATOM 585 C CA . GLN A 1 79 ? -20.062 25.203 9.117 1 86.38 79 GLN A CA 1
ATOM 586 C C . GLN A 1 79 ? -18.656 25.094 8.516 1 86.38 79 GLN A C 1
ATOM 588 O O . GLN A 1 79 ? -18.484 25.25 7.309 1 86.38 79 GLN A O 1
ATOM 593 N N . ALA A 1 80 ? -17.781 24.766 9.352 1 80.56 80 ALA A N 1
ATOM 594 C CA . ALA A 1 80 ? -16.391 24.656 8.93 1 80.56 80 ALA A CA 1
ATOM 595 C C . ALA A 1 80 ? -16.125 23.344 8.211 1 80.56 80 ALA A C 1
ATOM 597 O O . ALA A 1 80 ? -15.18 23.234 7.426 1 80.56 80 ALA A O 1
ATOM 598 N N . ALA A 1 81 ? -16.984 22.422 8.492 1 82.5 81 ALA A N 1
ATOM 599 C CA . ALA A 1 81 ? -16.75 21.062 7.992 1 82.5 81 ALA A CA 1
ATOM 600 C C . ALA A 1 81 ? -16.859 21.016 6.469 1 82.5 81 ALA A C 1
ATOM 602 O O . ALA A 1 81 ? -16.234 20.156 5.828 1 82.5 81 ALA A O 1
ATOM 603 N N . GLU A 1 82 ? -17.609 21.922 5.895 1 78.12 82 GLU A N 1
ATOM 604 C CA . GLU A 1 82 ? -17.844 21.891 4.453 1 78.12 82 GLU A CA 1
ATOM 605 C C . GLU A 1 82 ? -16.906 22.844 3.719 1 78.12 82 GLU A C 1
ATOM 607 O O . GLU A 1 82 ? -16.859 22.844 2.486 1 78.12 82 GLU A O 1
ATOM 612 N N . GLN A 1 83 ? -16.219 23.656 4.406 1 74.62 83 GLN A N 1
ATOM 613 C CA . GLN A 1 83 ? -15.32 24.609 3.771 1 74.62 83 GLN A CA 1
ATOM 614 C C . GLN A 1 83 ? -14.055 23.906 3.27 1 74.62 83 GLN A C 1
ATOM 616 O O . GLN A 1 83 ? -13.469 23.094 3.979 1 74.62 83 GLN A O 1
ATOM 621 N N . SER A 1 84 ? -13.914 24.078 1.888 1 75.06 84 SER A N 1
ATOM 622 C CA . SER A 1 84 ? -12.672 23.531 1.343 1 75.06 84 SER A CA 1
ATOM 623 C C . SER A 1 84 ? -11.477 24.406 1.722 1 75.06 84 SER A C 1
ATOM 625 O O . SER A 1 84 ? -11.633 25.609 1.949 1 75.06 84 SER A O 1
ATOM 627 N N . GLY A 1 85 ? -10.406 23.797 1.966 1 81.88 85 GLY A N 1
ATOM 628 C CA . GLY A 1 85 ? -9.188 24.531 2.271 1 81.88 85 GLY A CA 1
ATOM 629 C C . GLY A 1 85 ? -8.555 25.172 1.052 1 81.88 85 GLY A C 1
ATOM 630 O O . GLY A 1 85 ? -9.234 25.422 0.054 1 81.88 85 GLY A O 1
ATOM 631 N N . TRP A 1 86 ? -7.418 25.781 1.205 1 87.81 86 TRP A N 1
ATOM 632 C CA . TRP A 1 86 ? -6.668 26.484 0.173 1 87.81 86 TRP A CA 1
ATOM 633 C C . TRP A 1 86 ? -6.465 25.609 -1.055 1 87.81 86 TRP A C 1
ATOM 635 O O . TRP A 1 86 ? -6.227 26.109 -2.154 1 87.81 86 TRP A O 1
ATOM 645 N N . TRP A 1 87 ? -6.551 24.297 -1.007 1 91.44 87 TRP A N 1
ATOM 646 C CA . TRP A 1 87 ? -6.27 23.375 -2.102 1 91.44 87 TRP A CA 1
ATOM 647 C C . TRP A 1 87 ? -7.426 23.344 -3.094 1 91.44 87 TRP A C 1
ATOM 649 O O . TRP A 1 87 ? -7.34 22.672 -4.133 1 91.44 87 TRP A O 1
ATOM 659 N N . GLN A 1 88 ? -8.531 24.047 -2.789 1 88.94 88 GLN A N 1
ATOM 660 C CA . GLN A 1 88 ? 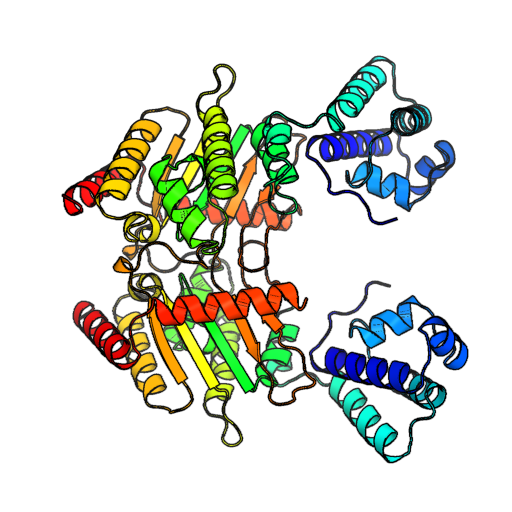-9.656 24.094 -3.719 1 88.94 88 GLN A CA 1
ATOM 661 C C . GLN A 1 88 ? -9.211 24.578 -5.094 1 88.94 88 GLN A C 1
ATOM 663 O O . GLN A 1 88 ? -9.781 24.188 -6.113 1 88.94 88 GLN A O 1
ATOM 668 N N . GLN A 1 89 ? -8.234 25.438 -5.094 1 91.62 89 GLN A N 1
ATOM 669 C CA . GLN A 1 89 ? -7.738 25.984 -6.355 1 91.62 89 GLN A CA 1
ATOM 670 C C . GLN A 1 89 ? -7.051 24.906 -7.184 1 91.62 89 GLN A C 1
ATOM 672 O O . GLN A 1 89 ? -6.773 25.109 -8.367 1 91.62 89 GLN A O 1
ATOM 677 N N . PHE A 1 90 ? -6.77 23.734 -6.633 1 93.19 90 PHE A N 1
ATOM 678 C CA . PHE A 1 90 ? -6.125 22.625 -7.332 1 93.19 90 PHE A CA 1
ATOM 679 C C . PHE A 1 90 ? -7.113 21.5 -7.59 1 93.19 90 PHE A C 1
ATOM 681 O O . PHE A 1 90 ? -6.711 20.375 -7.895 1 93.19 90 PHE A O 1
ATOM 688 N N . ASP A 1 91 ? -8.391 21.688 -7.465 1 88.12 91 ASP A N 1
ATOM 689 C CA . ASP A 1 91 ? -9.422 20.656 -7.551 1 88.12 91 ASP A CA 1
ATOM 690 C C . ASP A 1 91 ? -9.375 19.953 -8.898 1 88.12 91 ASP A C 1
ATOM 692 O O . ASP A 1 91 ? -9.703 18.766 -8.992 1 88.12 91 ASP A O 1
ATOM 696 N N . ASP A 1 92 ? -8.891 20.641 -9.828 1 89.44 92 ASP A N 1
ATOM 697 C CA . ASP A 1 92 ? -8.883 20.109 -11.188 1 89.44 92 ASP A CA 1
ATOM 698 C C . ASP A 1 92 ? -7.824 19.031 -11.359 1 89.44 92 ASP A C 1
ATOM 700 O O . ASP A 1 92 ? -7.902 18.203 -12.273 1 89.44 92 ASP A O 1
ATOM 704 N N . VAL A 1 93 ? -6.801 19 -10.445 1 92.5 93 VAL A N 1
ATOM 705 C CA . VAL A 1 93 ? -5.688 18.078 -10.68 1 92.5 93 VAL A CA 1
ATOM 706 C C . VAL A 1 93 ? -5.535 17.141 -9.484 1 92.5 93 VAL A C 1
ATOM 708 O O . VAL A 1 93 ? -4.688 16.234 -9.5 1 92.5 93 VAL A O 1
ATOM 711 N N . LEU A 1 94 ? -6.379 17.219 -8.492 1 89.12 94 LEU A N 1
ATOM 712 C CA . LEU A 1 94 ? -6.219 16.406 -7.293 1 89.12 94 LEU A CA 1
ATOM 713 C C . LEU A 1 94 ? -6.477 14.938 -7.598 1 89.12 94 LEU A C 1
ATOM 715 O O . LEU A 1 94 ? -7.488 14.594 -8.211 1 89.12 94 LEU A O 1
ATOM 719 N N . PRO A 1 95 ? -5.477 14.125 -7.168 1 81.94 95 PRO A N 1
ATOM 720 C CA . PRO A 1 95 ? -5.793 12.695 -7.223 1 81.94 95 PRO A CA 1
ATOM 721 C C . PRO A 1 95 ? -7.012 12.336 -6.379 1 81.94 95 PRO A C 1
ATOM 723 O O . PRO A 1 95 ? -7.438 13.125 -5.531 1 81.94 95 PRO A O 1
ATOM 726 N N . THR A 1 96 ? -7.508 11.164 -6.613 1 76.75 96 THR A N 1
ATOM 727 C CA . THR A 1 96 ? -8.695 10.695 -5.91 1 76.75 96 THR A CA 1
ATOM 728 C C . THR A 1 96 ? -8.445 10.656 -4.402 1 76.75 96 THR A C 1
ATOM 730 O O . THR A 1 96 ? -7.422 10.148 -3.951 1 76.75 96 THR A O 1
ATOM 733 N N . ASP A 1 97 ? -9.289 11.297 -3.648 1 74.06 97 ASP A N 1
ATOM 734 C CA . ASP A 1 97 ? -9.352 11.305 -2.191 1 74.06 97 ASP A CA 1
ATOM 735 C C . ASP A 1 97 ? -8.141 12.008 -1.592 1 74.06 97 ASP A C 1
ATOM 737 O O . ASP A 1 97 ? -7.84 11.844 -0.407 1 74.06 97 ASP A O 1
ATOM 741 N N . PHE A 1 98 ? -7.398 12.68 -2.426 1 87.56 98 PHE A N 1
ATOM 742 C CA . PHE A 1 98 ? -6.242 13.367 -1.867 1 87.56 98 PHE A CA 1
ATOM 743 C C . PHE A 1 98 ? -6.668 14.641 -1.143 1 87.56 98 PHE A C 1
ATOM 745 O O . PHE A 1 98 ? -5.918 15.172 -0.324 1 87.56 98 PHE A O 1
ATOM 752 N N . ASP A 1 99 ? -7.844 15.117 -1.468 1 85.5 99 ASP A N 1
ATOM 753 C CA . ASP A 1 99 ? -8.398 16.25 -0.739 1 85.5 99 ASP A CA 1
ATOM 754 C C . ASP A 1 99 ? -8.562 15.93 0.743 1 85.5 99 ASP A C 1
ATOM 756 O O . ASP A 1 99 ? -8.359 16.797 1.602 1 85.5 99 ASP A O 1
ATOM 760 N N . LEU A 1 100 ? -8.938 14.773 1.018 1 83.56 100 LEU A N 1
ATOM 761 C CA . LEU A 1 100 ? -9.039 14.336 2.404 1 83.56 100 LEU A CA 1
ATOM 762 C C . LEU A 1 100 ? -7.684 14.414 3.1 1 83.56 100 LEU A C 1
ATOM 764 O O . LEU A 1 100 ? -7.582 14.938 4.211 1 83.56 100 LEU A O 1
ATOM 768 N N . TYR A 1 101 ? -6.684 13.906 2.457 1 90.31 101 TYR A N 1
ATOM 769 C CA . TYR A 1 101 ? -5.359 13.938 3.066 1 90.31 101 TYR A CA 1
ATOM 770 C C . TYR A 1 101 ? -4.922 15.375 3.346 1 90.31 101 TYR A C 1
ATOM 772 O O . TYR A 1 101 ? -4.352 15.656 4.402 1 90.31 101 TYR A O 1
ATOM 780 N N . LEU A 1 102 ? -5.215 16.188 2.377 1 91.19 102 LEU A N 1
ATOM 781 C CA . LEU A 1 102 ? -4.805 17.578 2.543 1 91.19 102 LEU A CA 1
ATOM 782 C C . LEU A 1 102 ? -5.5 18.219 3.74 1 91.19 102 LEU A C 1
ATOM 784 O O . LEU A 1 102 ? -4.898 19.016 4.461 1 91.19 102 LEU A O 1
ATOM 788 N N . SER A 1 103 ? -6.738 17.938 3.934 1 86.62 103 SER A N 1
ATOM 789 C CA . SER A 1 103 ? -7.469 18.438 5.09 1 86.62 103 SER A CA 1
ATOM 790 C C . SER A 1 103 ? -6.879 17.906 6.391 1 86.62 103 SER A C 1
ATOM 792 O O . SER A 1 103 ? -6.75 18.641 7.371 1 86.62 103 SER A O 1
ATOM 794 N N . VAL A 1 104 ? -6.492 16.703 6.367 1 87.44 104 VAL A N 1
ATOM 795 C CA . VAL A 1 104 ? -5.883 16.047 7.52 1 87.44 104 VAL A CA 1
ATOM 796 C C . VAL A 1 104 ? -4.512 16.672 7.797 1 87.44 104 VAL A C 1
ATOM 798 O O . VAL A 1 104 ? -4.203 17.016 8.938 1 87.44 104 VAL A O 1
ATOM 801 N N . GLU A 1 105 ? -3.723 16.797 6.754 1 92.06 105 GLU A N 1
ATOM 802 C CA . GLU A 1 105 ? -2.385 17.359 6.875 1 92.06 105 GLU A CA 1
ATOM 803 C C . GLU A 1 105 ? -2.441 18.797 7.406 1 92.06 105 GLU A C 1
ATOM 805 O O . GLU A 1 105 ? -1.617 19.188 8.234 1 92.06 105 GLU A O 1
ATOM 810 N N . GLU A 1 106 ? -3.408 19.5 6.957 1 88.25 106 GLU A N 1
ATOM 811 C CA . GLU A 1 106 ? -3.566 20.875 7.406 1 88.25 106 GLU A CA 1
ATOM 812 C C . GLU A 1 106 ? -3.855 20.938 8.898 1 88.25 106 GLU A C 1
ATOM 814 O O . GLU A 1 106 ? -3.379 21.844 9.594 1 88.25 106 GLU A O 1
ATOM 819 N N . ALA A 1 107 ? -4.605 20.062 9.344 1 85.31 107 ALA A N 1
ATOM 820 C CA . ALA A 1 107 ? -5.016 20.031 10.742 1 85.31 107 ALA A CA 1
ATOM 821 C C . ALA A 1 107 ? -3.955 19.375 11.617 1 85.31 107 ALA A C 1
ATOM 823 O O . ALA A 1 107 ? -4.02 19.453 12.852 1 85.31 107 ALA A O 1
ATOM 824 N N . ALA A 1 108 ? -2.975 18.781 11.062 1 91.88 108 ALA A N 1
ATOM 825 C CA . ALA A 1 108 ? -1.996 17.969 11.773 1 91.88 108 ALA A CA 1
ATOM 826 C C . ALA A 1 108 ? -1.082 18.844 12.633 1 91.88 108 ALA A C 1
ATOM 828 O O . ALA A 1 108 ? -0.726 19.953 12.242 1 91.88 108 ALA A O 1
ATOM 829 N N . ALA A 1 109 ? -0.75 18.312 13.805 1 94.38 109 ALA A N 1
ATOM 830 C CA . ALA A 1 109 ? 0.293 18.906 14.633 1 94.38 109 ALA A CA 1
ATOM 831 C C . ALA A 1 109 ? 1.652 18.281 14.336 1 94.38 109 ALA A C 1
ATOM 833 O O . ALA A 1 109 ? 2.678 18.969 14.367 1 94.38 109 ALA A O 1
ATOM 834 N N . SER A 1 110 ? 1.619 17.016 14.016 1 96.81 110 SER A N 1
ATOM 835 C CA . SER A 1 110 ? 2.869 16.312 13.75 1 96.81 110 SER A CA 1
ATOM 836 C C . SER A 1 110 ? 2.66 15.172 12.766 1 96.81 110 SER A C 1
ATOM 838 O O . SER A 1 110 ? 1.585 14.57 12.719 1 96.81 110 SER A O 1
ATOM 840 N N . LEU A 1 111 ? 3.705 14.953 12 1 98.06 111 LEU A N 1
ATOM 841 C CA . LEU A 1 111 ? 3.766 13.805 11.102 1 98.06 111 LEU A CA 1
ATOM 842 C C . LEU A 1 111 ? 4.934 12.891 11.461 1 98.06 111 LEU A C 1
ATOM 844 O O . LEU A 1 111 ? 6.055 13.359 11.664 1 98.06 111 LEU A O 1
ATOM 848 N N . LEU A 1 112 ? 4.688 11.641 11.57 1 98.44 112 LEU A N 1
ATOM 849 C CA . LEU A 1 112 ? 5.703 10.594 11.578 1 98.44 112 LEU A CA 1
ATOM 850 C C . LEU A 1 112 ? 5.758 9.883 10.227 1 98.44 112 LEU A C 1
ATOM 852 O O . LEU A 1 112 ? 4.789 9.242 9.82 1 98.44 112 LEU A O 1
ATOM 856 N N . VAL A 1 113 ? 6.902 10 9.586 1 98.31 113 VAL A N 1
ATOM 857 C CA . VAL A 1 113 ? 6.988 9.633 8.172 1 98.31 113 VAL A CA 1
ATOM 858 C C . VAL A 1 113 ? 8.07 8.57 7.98 1 98.31 113 VAL A C 1
ATOM 860 O O . VAL A 1 113 ? 9.172 8.703 8.508 1 98.31 113 VAL A O 1
ATOM 863 N N . PHE A 1 114 ? 7.77 7.555 7.254 1 98.19 114 PHE A N 1
ATOM 864 C CA . PHE A 1 114 ? 8.766 6.629 6.73 1 98.19 114 PHE A CA 1
ATOM 865 C C . PHE A 1 114 ? 8.695 6.559 5.211 1 98.19 114 PHE A C 1
ATOM 867 O O . PHE A 1 114 ? 7.629 6.312 4.645 1 98.19 114 PHE A O 1
ATOM 874 N N . GLU A 1 115 ? 9.812 6.785 4.504 1 97 115 GLU A N 1
ATOM 875 C CA . GLU A 1 115 ? 9.875 6.703 3.047 1 97 115 GLU A CA 1
ATOM 876 C C . GLU A 1 115 ? 10.93 5.695 2.594 1 97 115 GLU A C 1
ATOM 878 O O . GLU A 1 115 ? 12.039 5.668 3.127 1 97 115 GLU A O 1
ATOM 883 N N . THR A 1 116 ? 10.602 4.973 1.54 1 94.88 116 THR A N 1
ATOM 884 C CA . THR A 1 116 ? 11.492 3.891 1.129 1 94.88 116 THR A CA 1
ATOM 885 C C . THR A 1 116 ? 12.117 4.191 -0.231 1 94.88 116 THR A C 1
ATOM 887 O O . THR A 1 116 ? 13.141 3.611 -0.593 1 94.88 116 THR A O 1
ATOM 890 N N . SER A 1 117 ? 11.484 5.105 -1.016 1 92.69 117 SER A N 1
ATOM 891 C CA . SER A 1 117 ? 11.93 5.191 -2.404 1 92.69 117 SER A CA 1
ATOM 892 C C . SER A 1 117 ? 12.117 6.641 -2.834 1 92.69 117 SER A C 1
ATOM 894 O O . SER A 1 117 ? 13.031 6.949 -3.602 1 92.69 117 SER A O 1
ATOM 896 N N . ILE A 1 118 ? 11.242 7.473 -2.33 1 94.38 118 ILE A N 1
ATOM 897 C CA . ILE A 1 118 ? 11.25 8.867 -2.756 1 94.38 118 ILE A CA 1
ATOM 898 C C . ILE A 1 118 ? 11.141 9.781 -1.536 1 94.38 118 ILE A C 1
ATOM 900 O O . ILE A 1 118 ? 10.633 9.367 -0.49 1 94.38 118 ILE A O 1
ATOM 904 N N . MET A 1 119 ? 11.672 10.984 -1.749 1 96.38 119 MET A N 1
ATOM 905 C CA . MET A 1 119 ? 11.555 12 -0.705 1 96.38 119 MET A CA 1
ATOM 906 C C . MET A 1 119 ? 10.094 12.344 -0.431 1 96.38 119 MET A C 1
ATOM 908 O O . MET A 1 119 ? 9.305 12.5 -1.363 1 96.38 119 MET A O 1
ATOM 912 N N . HIS A 1 120 ? 9.75 12.492 0.829 1 96.88 120 HIS A N 1
ATOM 913 C CA . HIS A 1 120 ? 8.398 12.883 1.198 1 96.88 120 HIS A CA 1
ATOM 914 C C . HIS A 1 120 ? 8.016 14.211 0.557 1 96.88 120 HIS A C 1
ATOM 916 O O . HIS A 1 120 ? 8.844 15.117 0.46 1 96.88 120 HIS A O 1
ATOM 922 N N . GLY A 1 121 ? 6.816 14.344 0.221 1 96.31 121 GLY A N 1
ATOM 923 C CA . GLY A 1 121 ? 6.352 15.492 -0.539 1 96.31 121 GLY A CA 1
ATOM 924 C C . GLY A 1 121 ? 6.645 16.812 0.142 1 96.31 121 GLY A C 1
ATOM 925 O O . GLY A 1 121 ? 6.969 17.812 -0.521 1 96.31 121 GLY A O 1
ATOM 926 N N . LEU A 1 122 ? 6.566 16.906 1.433 1 97.5 122 LEU A N 1
ATOM 927 C CA . LEU A 1 122 ? 6.762 18.141 2.188 1 97.5 122 LEU A CA 1
ATOM 928 C C . LEU A 1 122 ? 8.234 18.531 2.207 1 97.5 122 LEU A C 1
ATOM 930 O O . LEU A 1 122 ? 8.562 19.672 2.557 1 97.5 122 LEU A O 1
ATOM 934 N N . LEU A 1 123 ? 9.109 17.609 1.833 1 97.88 123 LEU A N 1
ATOM 935 C CA . LEU A 1 123 ? 10.547 17.844 1.965 1 97.88 123 LEU A CA 1
ATOM 936 C C . LEU A 1 123 ? 11.18 18.109 0.603 1 97.88 123 LEU A C 1
ATOM 938 O O . LEU A 1 123 ? 12.391 18.328 0.51 1 97.88 123 LEU A O 1
ATOM 942 N N . GLN A 1 124 ? 10.438 18.125 -0.38 1 98 124 GLN A N 1
ATOM 943 C CA . GLN A 1 124 ? 10.945 18.172 -1.748 1 98 124 GLN A CA 1
ATOM 944 C C . GLN A 1 124 ? 11.18 19.609 -2.211 1 98 124 GLN A C 1
ATOM 946 O O . GLN A 1 124 ? 10.43 20.516 -1.838 1 98 124 GLN A O 1
ATOM 951 N N . THR A 1 125 ? 12.211 19.766 -3.012 1 98.06 125 THR A N 1
ATOM 952 C CA . THR A 1 125 ? 12.352 20.984 -3.803 1 98.06 125 THR A CA 1
ATOM 953 C C . THR A 1 125 ? 11.438 20.938 -5.027 1 98.06 125 THR A C 1
ATOM 955 O O . THR A 1 125 ? 10.891 19.875 -5.363 1 98.06 125 THR A O 1
ATOM 958 N N . GLU A 1 126 ? 11.32 22.125 -5.594 1 98.06 126 GLU A N 1
ATOM 959 C CA . GLU A 1 126 ? 10.492 22.234 -6.789 1 98.06 126 GLU A CA 1
ATOM 960 C C . GLU A 1 126 ? 11 21.312 -7.898 1 98.06 126 GLU A C 1
ATOM 962 O O . GLU A 1 126 ? 10.219 20.594 -8.516 1 98.06 126 GLU A O 1
ATOM 967 N N . ASN A 1 127 ? 12.273 21.281 -8.156 1 98.44 127 ASN A N 1
ATOM 968 C CA . ASN A 1 127 ? 12.852 20.5 -9.242 1 98.44 127 ASN A CA 1
ATOM 969 C C . ASN A 1 127 ? 12.766 19 -8.953 1 98.44 127 ASN A C 1
ATOM 971 O O . ASN A 1 127 ? 12.539 18.203 -9.867 1 98.44 127 ASN A O 1
ATOM 975 N N . TYR A 1 128 ? 12.984 18.641 -7.754 1 98.06 128 TYR A N 1
ATOM 976 C CA . TYR A 1 128 ? 12.82 17.234 -7.371 1 98.06 128 TYR A CA 1
ATOM 977 C C . TYR A 1 128 ? 11.383 16.781 -7.602 1 98.06 128 TYR A C 1
ATOM 979 O O . TYR A 1 128 ? 11.148 15.727 -8.211 1 98.06 128 TYR A O 1
ATOM 987 N N . ALA A 1 129 ? 10.414 17.609 -7.168 1 97.75 129 ALA A N 1
ATOM 988 C CA . ALA A 1 129 ? 9 17.297 -7.324 1 97.75 129 ALA A CA 1
ATOM 989 C C . ALA A 1 129 ? 8.625 17.156 -8.797 1 97.75 129 ALA A C 1
ATOM 991 O O . ALA A 1 129 ? 7.91 16.234 -9.18 1 97.75 129 ALA A O 1
ATOM 992 N N . ARG A 1 130 ? 9.133 18.078 -9.578 1 97.81 130 ARG A N 1
ATOM 993 C CA . ARG A 1 130 ? 8.836 18.062 -11.008 1 97.81 130 ARG A CA 1
ATOM 994 C C . ARG A 1 130 ? 9.336 16.766 -11.656 1 97.81 130 ARG A C 1
ATOM 996 O O . ARG A 1 130 ? 8.609 16.125 -12.422 1 97.81 130 ARG A O 1
ATOM 1003 N N . ALA A 1 131 ? 10.531 16.391 -11.336 1 97.12 131 ALA A N 1
ATOM 1004 C CA . ALA A 1 131 ? 11.125 15.188 -11.914 1 97.12 131 ALA A CA 1
ATOM 1005 C C . ALA A 1 131 ? 10.328 13.945 -11.531 1 97.12 131 ALA A C 1
ATOM 1007 O O . ALA A 1 131 ? 10.016 13.109 -12.383 1 97.12 131 ALA A O 1
ATOM 1008 N N . TRP A 1 132 ? 10.008 13.891 -10.312 1 94.44 132 TRP A N 1
ATOM 1009 C CA . TRP A 1 132 ? 9.297 12.727 -9.789 1 94.44 132 TRP A CA 1
ATOM 1010 C C . TRP A 1 132 ? 7.875 12.656 -10.352 1 94.44 132 TRP A C 1
ATOM 1012 O O . TRP A 1 132 ? 7.43 11.602 -10.805 1 94.44 132 TRP A O 1
ATOM 1022 N N . LEU A 1 133 ? 7.152 13.734 -10.32 1 95.62 133 LEU A N 1
ATOM 1023 C CA . LEU A 1 133 ? 5.762 13.766 -10.766 1 95.62 133 LEU A CA 1
ATOM 1024 C C . LEU A 1 133 ? 5.66 13.469 -12.258 1 95.62 133 LEU A C 1
ATOM 1026 O O . LEU A 1 133 ? 4.703 12.828 -12.703 1 95.62 133 LEU A O 1
ATOM 1030 N N . ARG A 1 134 ? 6.656 13.867 -13 1 96 134 ARG A N 1
ATOM 1031 C CA . ARG A 1 134 ? 6.695 13.539 -14.422 1 96 134 ARG A CA 1
ATOM 1032 C C . ARG A 1 134 ? 6.855 12.031 -14.625 1 96 134 ARG A C 1
ATOM 1034 O O . ARG A 1 134 ? 6.172 11.445 -15.461 1 96 134 ARG A O 1
ATOM 1041 N N . ALA A 1 135 ? 7.691 11.477 -13.844 1 93.88 135 ALA A N 1
ATOM 1042 C CA . ALA A 1 135 ? 7.977 10.055 -13.984 1 93.88 135 ALA A CA 1
ATOM 1043 C C . ALA A 1 135 ? 6.781 9.211 -13.539 1 93.88 135 ALA A C 1
ATOM 1045 O O . ALA A 1 135 ? 6.551 8.125 -14.078 1 93.88 135 ALA A O 1
ATOM 1046 N N . GLU A 1 136 ? 6.078 9.648 -12.57 1 91 136 GLU A N 1
ATOM 1047 C CA . GLU A 1 136 ? 4.922 8.922 -12.047 1 91 136 GLU A CA 1
ATOM 1048 C C . GLU A 1 136 ? 3.848 8.75 -13.117 1 91 136 GLU A C 1
ATOM 1050 O O . GLU A 1 136 ? 3.125 7.75 -13.125 1 91 136 GLU A O 1
ATOM 1055 N N . ASP A 1 137 ? 3.734 9.734 -13.953 1 92.38 137 ASP A N 1
ATOM 1056 C CA . ASP A 1 137 ? 2.811 9.719 -15.086 1 92.38 137 ASP A CA 1
ATOM 1057 C C . ASP A 1 137 ? 3.426 10.391 -16.312 1 92.38 137 ASP A C 1
ATOM 1059 O O . ASP A 1 137 ? 3.184 11.578 -16.562 1 92.38 137 ASP A O 1
ATOM 1063 N N . PRO A 1 138 ? 4.09 9.539 -17.109 1 91.06 138 PRO A N 1
ATOM 1064 C CA . PRO A 1 138 ? 4.832 10.109 -18.234 1 91.06 138 PRO A CA 1
ATOM 1065 C C . PRO A 1 138 ? 3.924 10.812 -19.25 1 91.06 138 PRO A C 1
ATOM 1067 O O . PRO A 1 138 ? 4.379 11.688 -19.984 1 91.06 138 PRO A O 1
ATOM 1070 N N . GLY A 1 139 ? 2.711 10.508 -19.328 1 91.75 139 GLY A N 1
ATOM 1071 C CA . GLY A 1 139 ? 1.788 11.086 -20.297 1 91.75 139 GLY A CA 1
ATOM 1072 C C . GLY A 1 139 ? 1.062 12.312 -19.766 1 91.75 139 GLY A C 1
ATOM 1073 O O . GLY A 1 139 ? 0.262 12.922 -20.484 1 91.75 139 GLY A O 1
ATOM 1074 N N . ARG A 1 140 ? 1.369 12.727 -18.609 1 93.94 140 ARG A N 1
ATOM 1075 C CA . ARG A 1 140 ? 0.704 13.859 -17.984 1 93.94 140 ARG A CA 1
ATOM 1076 C C . ARG A 1 140 ? 0.985 15.156 -18.75 1 93.94 140 ARG A C 1
ATOM 1078 O O . ARG A 1 140 ? 2.139 15.461 -19.062 1 93.94 140 ARG A O 1
ATOM 1085 N N . PRO A 1 141 ? -0.075 15.953 -19.016 1 96.38 141 PRO A N 1
ATOM 1086 C CA . PRO A 1 141 ? 0.152 17.25 -19.641 1 96.38 141 PRO A CA 1
ATOM 1087 C C . PRO A 1 141 ? 0.988 18.203 -18.781 1 96.38 141 PRO A C 1
ATOM 1089 O O . PRO A 1 141 ? 0.866 18.188 -17.562 1 96.38 141 PRO A O 1
ATOM 1092 N N . ASN A 1 142 ? 1.726 19.047 -19.438 1 96.81 142 ASN A N 1
ATOM 1093 C CA . ASN A 1 142 ? 2.635 19.938 -18.719 1 96.81 142 ASN A CA 1
ATOM 1094 C C . ASN A 1 142 ? 1.88 20.875 -17.781 1 96.81 142 ASN A C 1
ATOM 1096 O O . ASN A 1 142 ? 2.346 21.156 -16.672 1 96.81 142 ASN A O 1
ATOM 1100 N N . GLY A 1 143 ? 0.799 21.375 -18.266 1 96.94 143 GLY A N 1
ATOM 1101 C CA . GLY A 1 143 ? 0.007 22.25 -17.406 1 96.94 143 GLY A CA 1
ATOM 1102 C C . GLY A 1 143 ? -0.41 21.594 -16.109 1 96.94 143 GLY A C 1
ATOM 1103 O O . GLY A 1 143 ? -0.306 22.203 -15.039 1 96.94 143 GLY A O 1
ATOM 1104 N N . GLU A 1 144 ? -0.85 20.391 -16.172 1 96.69 144 GLU A N 1
ATOM 1105 C CA . GLU A 1 144 ? -1.231 19.625 -14.984 1 96.69 144 GLU A CA 1
ATOM 1106 C C . GLU A 1 144 ? -0.027 19.375 -14.086 1 96.69 144 GLU A C 1
ATOM 1108 O O . GLU A 1 144 ? -0.129 19.469 -12.859 1 96.69 144 GLU A O 1
ATOM 1113 N N . LEU A 1 145 ? 1.092 19.031 -14.742 1 97.25 145 LEU A N 1
ATOM 1114 C CA . LEU A 1 145 ? 2.324 18.781 -13.992 1 97.25 145 LEU A CA 1
ATOM 1115 C C . LEU A 1 145 ? 2.695 20 -13.156 1 97.25 145 LEU A C 1
ATOM 1117 O O . LEU A 1 145 ? 2.959 19.875 -11.953 1 97.25 145 LEU A O 1
ATOM 1121 N N . GLU A 1 146 ? 2.66 21.156 -13.773 1 97.44 146 GLU A N 1
ATOM 1122 C CA . GLU A 1 146 ? 3.07 22.359 -13.07 1 97.44 146 GLU A CA 1
ATOM 1123 C C . GLU A 1 146 ? 2.088 22.719 -11.953 1 97.44 146 GLU A C 1
ATOM 1125 O O . GLU A 1 146 ? 2.484 23.234 -10.914 1 97.44 146 GLU A O 1
ATOM 1130 N N . ARG A 1 147 ? 0.845 22.406 -12.156 1 97.31 147 ARG A N 1
ATOM 1131 C CA . ARG A 1 147 ? -0.152 22.609 -11.109 1 97.31 147 ARG A CA 1
ATOM 1132 C C . ARG A 1 147 ? 0.113 21.703 -9.914 1 97.31 147 ARG A C 1
ATOM 1134 O O . ARG A 1 147 ? -0.001 22.125 -8.766 1 97.31 147 ARG A O 1
ATOM 1141 N N . LEU A 1 148 ? 0.479 20.5 -10.18 1 97 148 LEU A N 1
ATOM 1142 C CA . LEU A 1 148 ? 0.772 19.547 -9.117 1 97 148 LEU A CA 1
ATOM 1143 C C . LEU A 1 148 ? 2.043 19.938 -8.375 1 97 148 LEU A C 1
ATOM 1145 O O . LEU A 1 148 ? 2.125 19.781 -7.148 1 97 148 LEU A O 1
ATOM 1149 N N . VAL A 1 149 ? 3.006 20.422 -9.148 1 97.81 149 VAL A N 1
ATOM 1150 C CA . VAL A 1 149 ? 4.219 20.938 -8.516 1 97.81 149 VAL A CA 1
ATOM 1151 C C . VAL A 1 149 ? 3.871 22.109 -7.602 1 97.81 149 VAL A C 1
ATOM 1153 O O . VAL A 1 149 ? 4.348 22.188 -6.465 1 97.81 149 VAL A O 1
ATOM 1156 N N . GLY A 1 150 ? 3.031 22.984 -8.102 1 97.31 150 GLY A N 1
ATOM 1157 C CA . GLY A 1 150 ? 2.566 24.109 -7.297 1 97.31 150 GLY A CA 1
ATOM 1158 C C . GLY A 1 150 ? 1.864 23.672 -6.023 1 97.31 150 GLY A C 1
ATOM 1159 O O . GLY A 1 150 ? 2.074 24.266 -4.961 1 97.31 150 GLY A O 1
ATOM 1160 N N . LEU A 1 151 ? 1.037 22.672 -6.125 1 96.62 151 LEU A N 1
ATOM 1161 C CA . LEU A 1 151 ? 0.355 22.125 -4.957 1 96.62 151 LEU A CA 1
ATOM 1162 C C . LEU A 1 151 ? 1.36 21.625 -3.926 1 96.62 151 LEU A C 1
ATOM 1164 O O . LEU A 1 151 ? 1.227 21.906 -2.734 1 96.62 151 LEU A O 1
ATOM 1168 N N . ARG A 1 152 ? 2.35 20.938 -4.43 1 96.12 152 ARG A N 1
ATOM 1169 C CA . ARG A 1 152 ? 3.387 20.406 -3.549 1 96.12 152 ARG A CA 1
ATOM 1170 C C . ARG A 1 152 ? 4.117 21.531 -2.826 1 96.12 152 ARG A C 1
ATOM 1172 O O . ARG A 1 152 ? 4.402 21.422 -1.63 1 96.12 152 ARG A O 1
ATOM 1179 N N . MET A 1 153 ? 4.41 22.547 -3.498 1 96.81 153 MET A N 1
ATOM 1180 C CA . MET A 1 153 ? 5.102 23.688 -2.893 1 96.81 153 MET A CA 1
ATOM 1181 C C . MET A 1 153 ? 4.207 24.391 -1.885 1 96.81 153 MET A C 1
ATOM 1183 O O . MET A 1 153 ? 4.672 24.828 -0.83 1 96.81 153 MET A O 1
ATOM 1187 N N . ALA A 1 154 ? 2.982 24.453 -2.229 1 96.31 154 ALA A N 1
ATOM 1188 C CA . ALA A 1 154 ? 2.037 25.094 -1.313 1 96.31 154 ALA A CA 1
ATOM 1189 C C . ALA A 1 154 ? 1.927 24.312 -0.008 1 96.31 154 ALA A C 1
ATOM 1191 O O . ALA A 1 154 ? 1.812 24.891 1.069 1 96.31 154 ALA A O 1
ATOM 1192 N N . ARG A 1 155 ? 1.976 23.016 -0.089 1 96.31 155 ARG A N 1
ATOM 1193 C CA . ARG A 1 155 ? 1.893 22.156 1.087 1 96.31 155 ARG A CA 1
ATOM 1194 C C . ARG A 1 155 ? 3.049 22.422 2.045 1 96.31 155 ARG A C 1
ATOM 1196 O O . ARG A 1 155 ? 2.889 22.328 3.264 1 96.31 155 ARG A O 1
ATOM 1203 N N . ARG A 1 156 ? 4.164 22.812 1.597 1 95.56 156 ARG A N 1
ATOM 1204 C CA . ARG A 1 156 ? 5.371 23 2.393 1 95.56 156 ARG A CA 1
ATOM 1205 C C . ARG A 1 156 ? 5.195 24.156 3.375 1 95.56 156 ARG A C 1
ATOM 1207 O O . ARG A 1 156 ? 5.949 24.281 4.344 1 95.56 156 ARG A O 1
ATOM 1214 N N . GLN A 1 157 ? 4.273 24.969 3.076 1 91.62 157 GLN A N 1
ATOM 1215 C CA . GLN A 1 157 ? 4.035 26.125 3.934 1 91.62 157 GLN A CA 1
ATOM 1216 C C . GLN A 1 157 ? 3.656 25.688 5.348 1 91.62 157 GLN A C 1
ATOM 1218 O O . GLN A 1 157 ? 3.861 26.438 6.305 1 91.62 157 GLN A O 1
ATOM 1223 N N . ALA A 1 158 ? 3.18 24.516 5.465 1 93.75 158 ALA A N 1
ATOM 1224 C CA . ALA A 1 158 ? 2.814 23.969 6.773 1 93.75 158 ALA A CA 1
ATOM 1225 C C . ALA A 1 158 ? 4.027 23.891 7.691 1 93.75 158 ALA A C 1
ATOM 1227 O O . ALA A 1 158 ? 3.898 24.031 8.914 1 93.75 158 ALA A O 1
ATOM 1228 N N . LEU A 1 159 ? 5.219 23.734 7.152 1 95.69 159 LEU A N 1
ATOM 1229 C CA . LEU A 1 159 ? 6.445 23.578 7.926 1 95.69 159 LEU A CA 1
ATOM 1230 C C . LEU A 1 159 ? 6.91 24.906 8.5 1 95.69 159 LEU A C 1
ATOM 1232 O O . LEU A 1 159 ? 7.668 24.938 9.469 1 95.69 159 LEU A O 1
ATOM 1236 N N . THR A 1 160 ? 6.41 25.984 7.898 1 91.31 160 THR A N 1
ATOM 1237 C CA . THR A 1 160 ? 6.949 27.297 8.266 1 91.31 160 THR A CA 1
ATOM 1238 C C . THR A 1 160 ? 5.84 28.203 8.781 1 91.31 160 THR A C 1
ATOM 1240 O O . THR A 1 160 ? 6.031 29.422 8.898 1 91.31 160 THR A O 1
ATOM 1243 N N . ARG A 1 161 ? 4.746 27.594 9.031 1 87 161 ARG A N 1
ATOM 1244 C CA . ARG A 1 161 ? 3.66 28.375 9.617 1 87 161 ARG A CA 1
ATOM 1245 C C . ARG A 1 161 ? 4.137 29.141 10.844 1 87 161 ARG A C 1
ATOM 1247 O O . ARG A 1 161 ? 4.926 28.625 11.633 1 87 161 ARG A O 1
ATOM 1254 N N . LYS A 1 162 ? 3.738 30.438 10.883 1 84.31 162 LYS A N 1
ATOM 1255 C CA . LYS A 1 162 ? 4.156 31.281 12 1 84.31 162 LYS A CA 1
ATOM 1256 C C . LYS A 1 162 ? 3.646 30.734 13.328 1 84.31 162 LYS A C 1
ATOM 1258 O O . LYS A 1 162 ? 4.41 30.609 14.289 1 84.31 162 LYS A O 1
ATOM 1263 N N . ASP A 1 163 ? 2.301 30.422 13.258 1 83.12 163 ASP A N 1
ATOM 1264 C CA . ASP A 1 163 ? 1.68 29.891 14.477 1 83.12 163 ASP A CA 1
ATOM 1265 C C . ASP A 1 163 ? 1.64 28.375 14.453 1 83.12 163 ASP A C 1
ATOM 1267 O O . ASP A 1 163 ? 1.041 27.766 13.555 1 83.12 163 ASP A O 1
ATOM 1271 N N . ASP A 1 164 ? 2.389 27.672 15.227 1 89.12 164 ASP A N 1
ATOM 1272 C CA . ASP A 1 164 ? 2.373 26.219 15.469 1 89.12 164 ASP A CA 1
ATOM 1273 C C . ASP A 1 164 ? 2.822 25.453 14.227 1 89.12 164 ASP A C 1
ATOM 1275 O O . ASP A 1 164 ? 2.027 24.75 13.602 1 89.12 164 ASP A O 1
ATOM 1279 N N . PRO A 1 165 ? 3.941 25.656 13.734 1 94.31 165 PRO A N 1
ATOM 1280 C CA . PRO A 1 165 ? 4.445 24.938 12.555 1 94.31 165 PRO A CA 1
ATOM 1281 C C . PRO A 1 165 ? 4.328 23.422 12.68 1 94.31 165 PRO A C 1
ATOM 1283 O O . PRO A 1 165 ? 4.492 22.875 13.773 1 94.31 165 PRO A O 1
ATOM 1286 N N . LEU A 1 166 ? 4 22.812 11.578 1 96.62 166 LEU A N 1
ATOM 1287 C CA . LEU A 1 166 ? 3.912 21.344 11.523 1 96.62 166 LEU A CA 1
ATOM 1288 C C . LEU A 1 166 ? 5.246 20.703 11.898 1 96.62 166 LEU A C 1
ATOM 1290 O O . LEU A 1 166 ? 6.293 21.109 11.391 1 96.62 166 LEU A O 1
ATOM 1294 N N . THR A 1 167 ? 5.191 19.812 12.828 1 97.69 167 THR A N 1
ATOM 1295 C CA . THR A 1 167 ? 6.387 19.047 13.172 1 97.69 167 THR A CA 1
ATOM 1296 C C . THR A 1 167 ? 6.477 17.781 12.344 1 97.69 167 THR A C 1
ATOM 1298 O O . THR A 1 167 ? 5.492 17.047 12.195 1 97.69 167 THR A O 1
ATOM 1301 N N . VAL A 1 168 ? 7.664 17.516 11.789 1 98.31 168 VAL A N 1
ATOM 1302 C CA . VAL A 1 168 ? 7.852 16.312 10.969 1 98.31 168 VAL A CA 1
ATOM 1303 C C . VAL A 1 168 ? 9.047 15.516 11.484 1 98.31 168 VAL A C 1
ATOM 1305 O O . VAL A 1 168 ? 10.141 16.062 11.641 1 98.31 168 VAL A O 1
ATOM 1308 N N . TRP A 1 169 ? 8.82 14.336 11.82 1 98.56 169 TRP A N 1
ATOM 1309 C CA . TRP A 1 169 ? 9.867 13.344 12.07 1 98.56 169 TRP A CA 1
ATOM 1310 C C . TRP A 1 169 ? 9.891 12.297 10.961 1 98.56 169 TRP A C 1
ATOM 1312 O O . TRP A 1 169 ? 8.992 11.453 10.875 1 98.56 169 TRP A O 1
ATOM 1322 N N . ALA A 1 170 ? 10.938 12.359 10.156 1 98.62 170 ALA A N 1
ATOM 1323 C CA . ALA A 1 170 ? 11 11.484 8.984 1 98.62 170 ALA A CA 1
ATOM 1324 C C . ALA A 1 170 ? 12.164 10.508 9.094 1 98.62 170 ALA A C 1
ATOM 1326 O O . ALA A 1 170 ? 13.305 10.906 9.367 1 98.62 170 ALA A O 1
ATOM 1327 N N . VAL A 1 171 ? 11.875 9.234 8.969 1 98.62 171 VAL A N 1
ATOM 1328 C CA . VAL A 1 171 ? 12.891 8.211 8.719 1 98.62 171 VAL A CA 1
ATOM 1329 C C . VAL A 1 171 ? 12.93 7.879 7.23 1 98.62 171 VAL A C 1
ATOM 1331 O O . VAL A 1 171 ? 11.93 7.43 6.66 1 98.62 171 VAL A O 1
ATOM 1334 N N . LEU A 1 172 ? 14.047 8.141 6.629 1 98.25 172 LEU A N 1
ATOM 1335 C CA . LEU A 1 172 ? 14.203 7.941 5.191 1 98.25 172 LEU A CA 1
ATOM 1336 C C . LEU A 1 172 ? 15.188 6.812 4.902 1 98.25 172 LEU A C 1
ATOM 1338 O O . LEU A 1 172 ? 16.312 6.832 5.398 1 98.25 172 LEU A O 1
ATOM 1342 N N . ASP A 1 173 ? 14.758 5.848 4.109 1 97.44 173 ASP A N 1
ATOM 1343 C CA . ASP A 1 173 ? 15.617 4.754 3.674 1 97.44 173 ASP A CA 1
ATOM 1344 C C . ASP A 1 173 ? 16.781 5.273 2.842 1 97.44 173 ASP A C 1
ATOM 1346 O O . ASP A 1 173 ? 16.641 6.234 2.084 1 97.44 173 ASP A O 1
ATOM 1350 N N . GLU A 1 174 ? 17.906 4.672 2.928 1 97.69 174 GLU A N 1
ATOM 1351 C CA . GLU A 1 174 ? 19.078 5.059 2.152 1 97.69 174 GLU A CA 1
ATOM 1352 C C . GLU A 1 174 ? 18.766 5.059 0.656 1 97.69 174 GLU A C 1
ATOM 1354 O O . GLU A 1 174 ? 19.391 5.809 -0.106 1 97.69 174 GLU A O 1
ATOM 1359 N N . ALA A 1 175 ? 17.875 4.27 0.214 1 96.75 175 ALA A N 1
ATOM 1360 C CA . ALA A 1 175 ? 17.5 4.199 -1.193 1 96.75 175 ALA A CA 1
ATOM 1361 C C . ALA A 1 175 ? 17.016 5.559 -1.7 1 96.75 175 ALA A C 1
ATOM 1363 O O . ALA A 1 175 ? 17.234 5.906 -2.863 1 96.75 175 ALA A O 1
ATOM 1364 N N . VAL A 1 176 ? 16.375 6.352 -0.837 1 97.06 176 VAL A N 1
ATOM 1365 C CA . VAL A 1 176 ? 15.852 7.664 -1.19 1 97.06 176 VAL A CA 1
ATOM 1366 C C . VAL A 1 176 ? 16.984 8.578 -1.64 1 97.06 176 VAL A C 1
ATOM 1368 O O . VAL A 1 176 ? 16.797 9.453 -2.488 1 97.06 176 VAL A O 1
ATOM 1371 N N . PHE A 1 177 ? 18.156 8.297 -1.146 1 97.31 177 PHE A N 1
ATOM 1372 C CA . PHE A 1 177 ? 19.297 9.164 -1.406 1 97.31 177 PHE A CA 1
ATOM 1373 C C . PHE A 1 177 ? 20.141 8.617 -2.553 1 97.31 177 PHE A C 1
ATOM 1375 O O . PHE A 1 177 ? 20.844 9.375 -3.232 1 97.31 177 PHE A O 1
ATOM 1382 N N . ARG A 1 178 ? 20.031 7.328 -2.738 1 96.5 178 ARG A N 1
ATOM 1383 C CA . ARG A 1 178 ? 20.828 6.707 -3.787 1 96.5 178 ARG A CA 1
ATOM 1384 C C . ARG A 1 178 ? 20.141 6.805 -5.141 1 96.5 178 ARG A C 1
ATOM 1386 O O . ARG A 1 178 ? 20.797 6.812 -6.184 1 96.5 178 ARG A O 1
ATOM 1393 N N . ARG A 1 179 ? 18.844 6.855 -5.098 1 95.38 179 ARG A N 1
ATOM 1394 C CA . ARG A 1 179 ? 18.078 7.062 -6.324 1 95.38 179 ARG A CA 1
ATOM 1395 C C . ARG A 1 179 ? 18.219 8.5 -6.82 1 95.38 179 ARG A C 1
ATOM 1397 O O . ARG A 1 179 ? 17.75 9.43 -6.164 1 95.38 179 ARG A O 1
ATOM 1404 N N . ARG A 1 180 ? 18.797 8.734 -7.875 1 92.88 180 ARG A N 1
ATOM 1405 C CA . ARG A 1 180 ? 19.125 10.078 -8.344 1 92.88 180 ARG A CA 1
ATOM 1406 C C . ARG A 1 180 ? 17.969 10.688 -9.117 1 92.88 180 ARG A C 1
ATOM 1408 O O . ARG A 1 180 ? 18.078 10.938 -10.32 1 92.88 180 ARG A O 1
ATOM 1415 N N . VAL A 1 181 ? 17 11.07 -8.383 1 96 181 VAL A N 1
ATOM 1416 C CA . VAL A 1 181 ? 15.812 11.695 -8.969 1 96 181 VAL A CA 1
ATOM 1417 C C . VAL A 1 181 ? 16.188 13.031 -9.602 1 96 181 VAL A C 1
ATOM 1419 O O . VAL A 1 181 ? 16.781 13.891 -8.945 1 96 181 VAL A O 1
ATOM 1422 N N . GLY A 1 182 ? 15.867 13.211 -10.836 1 96.06 182 GLY A N 1
ATOM 1423 C CA . GLY A 1 182 ? 16.141 14.453 -11.547 1 96.06 182 GLY A CA 1
ATOM 1424 C C . GLY A 1 182 ? 17.609 14.602 -11.938 1 96.06 182 GLY A C 1
ATOM 1425 O O . GLY A 1 182 ? 17.984 15.609 -12.539 1 96.06 182 GLY A O 1
ATOM 1426 N N . GLY A 1 183 ? 18.469 13.695 -11.602 1 95.5 183 GLY A N 1
ATOM 1427 C CA . GLY A 1 183 ? 19.891 13.773 -11.891 1 95.5 183 GLY A CA 1
ATOM 1428 C C . GLY A 1 183 ? 20.703 14.328 -10.734 1 95.5 183 GLY A C 1
ATOM 1429 O O . GLY A 1 183 ? 20.156 14.711 -9.703 1 95.5 183 GLY A O 1
ATOM 1430 N N . PRO A 1 184 ? 22.031 14.344 -10.891 1 95.75 184 PRO A N 1
ATOM 1431 C CA . PRO A 1 184 ? 22.906 14.719 -9.789 1 95.75 184 PRO A CA 1
ATOM 1432 C C . PRO A 1 184 ? 22.719 16.156 -9.328 1 95.75 184 PRO A C 1
ATOM 1434 O O . PRO A 1 184 ? 22.797 16.453 -8.133 1 95.75 184 PRO A O 1
ATOM 1437 N N . GLU A 1 185 ? 22.438 17.016 -10.25 1 96.56 185 GLU A N 1
ATOM 1438 C CA . GLU A 1 185 ? 22.281 18.422 -9.891 1 96.56 185 GLU A CA 1
ATOM 1439 C C . GLU A 1 185 ? 21.031 18.641 -9.055 1 96.56 185 GLU A C 1
ATOM 1441 O O . GLU A 1 185 ? 21.078 19.328 -8.023 1 96.56 185 GLU A O 1
ATOM 1446 N N . VAL A 1 186 ? 19.938 18.062 -9.516 1 97.69 186 VAL A N 1
ATOM 1447 C CA . VAL A 1 186 ? 18.672 18.172 -8.797 1 97.69 186 VAL A CA 1
ATOM 1448 C C . VAL A 1 186 ? 18.812 17.531 -7.418 1 97.69 186 VAL A C 1
ATOM 1450 O O . VAL A 1 186 ? 18.328 18.078 -6.422 1 97.69 186 VAL A O 1
ATOM 1453 N N . MET A 1 187 ? 19.516 16.453 -7.359 1 97.19 187 MET A N 1
ATOM 1454 C CA . MET A 1 187 ? 19.688 15.75 -6.09 1 97.19 187 MET A CA 1
ATOM 1455 C C . MET A 1 187 ? 20.562 16.562 -5.137 1 97.19 187 MET A C 1
ATOM 1457 O O . MET A 1 187 ? 20.281 16.641 -3.939 1 97.19 187 MET A O 1
ATOM 1461 N N . ARG A 1 188 ? 21.562 17.156 -5.668 1 97.12 188 ARG A N 1
ATOM 1462 C CA . ARG A 1 188 ? 22.406 18.016 -4.828 1 97.12 188 ARG A CA 1
ATOM 1463 C C . ARG A 1 188 ? 21.609 19.156 -4.219 1 97.12 188 ARG A C 1
ATOM 1465 O O . ARG A 1 188 ? 21.734 19.438 -3.027 1 97.12 188 ARG A O 1
ATOM 1472 N N . GLU A 1 189 ? 20.828 19.75 -5.043 1 97.5 189 GLU A N 1
ATOM 1473 C CA . GLU A 1 189 ? 19.969 20.828 -4.57 1 97.5 189 GLU A CA 1
ATOM 1474 C C . GLU A 1 189 ? 19 20.312 -3.504 1 97.5 189 GLU A C 1
ATOM 1476 O O . GLU A 1 189 ? 18.781 20.984 -2.492 1 97.5 189 GLU A O 1
ATOM 1481 N N . GLN A 1 190 ? 18.422 19.203 -3.74 1 98.19 190 GLN A N 1
ATOM 1482 C CA . GLN A 1 190 ? 17.484 18.594 -2.816 1 98.19 190 GLN A CA 1
ATOM 1483 C C . GLN A 1 190 ? 18.141 18.297 -1.467 1 98.19 190 GLN A C 1
ATOM 1485 O O . GLN A 1 190 ? 17.547 18.562 -0.418 1 98.19 190 GLN A O 1
ATOM 1490 N N . LEU A 1 191 ? 19.344 17.75 -1.523 1 98.19 191 LEU A N 1
ATOM 1491 C CA . LEU A 1 191 ? 20.047 17.422 -0.291 1 98.19 191 LEU A CA 1
ATOM 1492 C C . LEU A 1 191 ? 20.422 18.688 0.48 1 98.19 191 LEU A C 1
ATOM 1494 O O . LEU A 1 191 ? 20.344 18.703 1.71 1 98.19 191 LEU A O 1
ATOM 1498 N N . LYS A 1 192 ? 20.797 19.703 -0.244 1 97.75 192 LYS A N 1
ATOM 1499 C CA . LYS A 1 192 ? 21.062 20.984 0.394 1 97.75 192 LYS A CA 1
ATOM 1500 C C . LYS A 1 192 ? 19.812 21.516 1.093 1 97.75 192 LYS A C 1
ATOM 1502 O O . LYS A 1 192 ? 19.875 22 2.225 1 97.75 192 LYS A O 1
ATOM 1507 N N . HIS A 1 193 ? 18.75 21.422 0.391 1 97.81 193 HIS A N 1
ATOM 1508 C CA . HIS A 1 193 ? 17.469 21.859 0.947 1 97.81 193 HIS A CA 1
ATOM 1509 C C . HIS A 1 193 ? 17.125 21.078 2.209 1 97.81 193 HIS A C 1
ATOM 1511 O O . HIS A 1 193 ? 16.656 21.656 3.197 1 97.81 193 HIS A O 1
ATOM 1517 N N . LEU A 1 194 ? 17.312 19.812 2.174 1 97.75 194 LEU A N 1
ATOM 1518 C CA . LEU A 1 194 ? 17.016 18.953 3.314 1 97.75 194 LEU A CA 1
ATOM 1519 C C . LEU A 1 194 ? 17.844 19.359 4.531 1 97.75 194 LEU A C 1
ATOM 1521 O O . LEU A 1 194 ? 17.328 19.422 5.648 1 97.75 194 LEU A O 1
ATOM 1525 N N . LEU A 1 195 ? 19.109 19.641 4.312 1 97.69 195 LEU A N 1
ATOM 1526 C CA . LEU A 1 195 ? 20 20.078 5.387 1 97.69 195 LEU A CA 1
ATOM 1527 C C . LEU A 1 195 ? 19.516 21.391 5.988 1 97.69 195 LEU A C 1
ATOM 1529 O O . LEU A 1 195 ? 19.562 21.578 7.207 1 97.69 195 LEU A O 1
ATOM 1533 N N . THR A 1 196 ? 19.031 22.281 5.137 1 97.19 196 THR A N 1
ATOM 1534 C CA . THR A 1 196 ? 18.484 23.547 5.598 1 97.19 196 THR A CA 1
ATOM 1535 C C . THR A 1 196 ? 17.25 23.328 6.457 1 97.19 196 THR A C 1
ATOM 1537 O O . THR A 1 196 ? 17.094 23.969 7.504 1 97.19 196 THR A O 1
ATOM 1540 N N . LEU A 1 197 ? 16.375 22.422 6.043 1 96.31 197 LEU A N 1
ATOM 1541 C CA . LEU A 1 197 ? 15.172 22.109 6.801 1 96.31 197 LEU A CA 1
ATOM 1542 C C . LEU A 1 197 ? 15.516 21.562 8.188 1 96.31 197 LEU A C 1
ATOM 1544 O O . LEU A 1 197 ? 14.82 21.859 9.164 1 96.31 197 LEU A O 1
ATOM 1548 N N . CYS A 1 198 ? 16.609 20.844 8.266 1 95.62 198 CYS A N 1
ATOM 1549 C CA . CYS A 1 198 ? 17 20.203 9.508 1 95.62 198 CYS A CA 1
ATOM 1550 C C . CYS A 1 198 ? 17.547 21.219 10.5 1 95.62 198 CYS A C 1
ATOM 1552 O O . CYS A 1 198 ? 17.766 20.906 11.672 1 95.62 198 CYS A O 1
ATOM 1554 N N . GLU A 1 199 ? 17.766 22.391 10.055 1 94.62 199 GLU A N 1
ATOM 1555 C CA . GLU A 1 199 ? 18.172 23.469 10.961 1 94.62 199 GLU A CA 1
ATOM 1556 C C . GLU A 1 199 ? 17 23.938 11.805 1 94.62 199 GLU A C 1
ATOM 1558 O O . GLU A 1 199 ? 17.188 24.547 12.859 1 94.62 199 GLU A O 1
ATOM 1563 N N . SER A 1 200 ? 15.891 23.719 11.25 1 93.25 200 SER A N 1
ATOM 1564 C CA . SER A 1 200 ? 14.703 24.078 12.016 1 93.25 200 SER A CA 1
ATOM 1565 C C . SER A 1 200 ? 14.453 23.078 13.141 1 93.25 200 SER A C 1
ATOM 1567 O O . SER A 1 200 ? 14.898 21.938 13.07 1 93.25 200 SER A O 1
ATOM 1569 N N . THR A 1 201 ? 13.742 23.5 14.164 1 92.44 201 THR A N 1
ATOM 1570 C CA . THR A 1 201 ? 13.523 22.672 15.336 1 92.44 201 THR A CA 1
ATOM 1571 C C . THR A 1 201 ? 12.352 21.719 15.117 1 92.44 201 THR A C 1
ATOM 1573 O O . THR A 1 201 ? 12.18 20.75 15.859 1 92.44 201 THR A O 1
ATOM 1576 N N . ASN A 1 202 ? 11.562 21.969 14.062 1 96.69 202 ASN A N 1
ATOM 1577 C CA . ASN A 1 202 ? 10.344 21.172 13.906 1 96.69 202 ASN A CA 1
ATOM 1578 C C . ASN A 1 202 ? 10.516 20.078 12.867 1 96.69 202 ASN A C 1
ATOM 1580 O O . ASN A 1 202 ? 9.57 19.359 12.555 1 96.69 202 ASN A O 1
ATOM 1584 N N . VAL A 1 203 ? 11.688 19.938 12.305 1 97.81 203 VAL A N 1
ATOM 1585 C CA . VAL A 1 203 ? 11.93 18.875 11.32 1 97.81 203 VAL A CA 1
ATOM 1586 C C . VAL A 1 203 ? 13.102 18.016 11.766 1 97.81 203 VAL A C 1
ATOM 1588 O O . VAL A 1 203 ? 14.211 18.516 11.969 1 97.81 203 VAL A O 1
ATOM 1591 N N . THR A 1 204 ? 12.883 16.781 11.953 1 97.94 204 THR A N 1
ATOM 1592 C CA . THR A 1 204 ? 13.906 15.805 12.289 1 97.94 204 THR A CA 1
ATOM 1593 C C . THR A 1 204 ? 14 14.727 11.211 1 97.94 204 THR A C 1
ATOM 1595 O O . THR A 1 204 ? 12.984 14.164 10.805 1 97.94 204 THR A O 1
ATOM 1598 N N . ILE A 1 205 ? 15.188 14.492 10.781 1 98.19 205 ILE A N 1
ATOM 1599 C CA . ILE A 1 205 ? 15.414 13.484 9.75 1 98.19 205 ILE A CA 1
ATOM 1600 C C . ILE A 1 205 ? 16.391 12.422 10.258 1 98.19 205 ILE A C 1
ATOM 1602 O O . ILE A 1 205 ? 17.438 12.75 10.812 1 98.19 205 ILE A O 1
ATOM 1606 N N . GLN A 1 206 ? 16.016 11.219 10.156 1 98.56 206 GLN A N 1
ATOM 1607 C CA . GLN A 1 206 ? 16.906 10.078 10.367 1 98.56 206 GLN A CA 1
ATOM 1608 C C . GLN A 1 206 ? 17.031 9.227 9.109 1 98.56 206 GLN A C 1
ATOM 1610 O O . GLN A 1 206 ? 16.062 9.086 8.359 1 98.56 206 GLN A O 1
ATOM 1615 N N . ILE A 1 207 ? 18.203 8.703 8.898 1 98.44 207 ILE A N 1
ATOM 1616 C CA . ILE A 1 207 ? 18.438 7.852 7.738 1 98.44 207 ILE A CA 1
ATOM 1617 C C . ILE A 1 207 ? 18.531 6.391 8.172 1 98.44 207 ILE A C 1
ATOM 1619 O O . ILE A 1 207 ? 19.25 6.062 9.125 1 98.44 207 ILE A O 1
ATOM 1623 N N . LEU A 1 208 ? 17.781 5.57 7.562 1 97.81 208 LEU A N 1
ATOM 1624 C CA . LEU A 1 208 ? 17.891 4.129 7.73 1 97.81 208 LEU A CA 1
ATOM 1625 C C . LEU A 1 208 ? 18.875 3.539 6.715 1 97.81 208 LEU A C 1
ATOM 1627 O O . LEU A 1 208 ? 18.5 3.324 5.559 1 97.81 208 LEU A O 1
ATOM 1631 N N . PRO A 1 209 ? 20.078 3.277 7.148 1 97.19 209 PRO A N 1
ATOM 1632 C CA . PRO A 1 209 ? 21.078 2.795 6.195 1 97.19 209 PRO A CA 1
ATOM 1633 C C . PRO A 1 209 ? 20.844 1.348 5.77 1 97.19 209 PRO A C 1
ATOM 1635 O O . PRO A 1 209 ? 20.219 0.577 6.508 1 97.19 209 PRO A O 1
ATOM 1638 N N . PHE A 1 210 ? 21.344 0.95 4.648 1 95.81 210 PHE A N 1
ATOM 1639 C CA . PHE A 1 210 ? 21.203 -0.408 4.137 1 95.81 210 PHE A CA 1
ATOM 1640 C C . PHE A 1 210 ? 21.797 -1.419 5.102 1 95.81 210 PHE A C 1
ATOM 1642 O O . PHE A 1 210 ? 21.312 -2.541 5.227 1 95.81 210 PHE A O 1
ATOM 1649 N N . ILE A 1 211 ? 22.797 -0.983 5.742 1 93.19 211 ILE A N 1
ATOM 1650 C CA . ILE A 1 211 ? 23.547 -1.89 6.613 1 93.19 211 ILE A CA 1
ATOM 1651 C C . ILE A 1 211 ? 22.672 -2.293 7.801 1 93.19 211 ILE A C 1
ATOM 1653 O O . ILE A 1 211 ? 22.953 -3.275 8.484 1 93.19 211 ILE A O 1
ATOM 1657 N N . ALA A 1 212 ? 21.625 -1.52 8.109 1 93.94 212 ALA A N 1
ATOM 1658 C CA . ALA A 1 212 ? 20.703 -1.871 9.172 1 93.94 212 ALA A CA 1
ATOM 1659 C C . ALA A 1 212 ? 19.984 -3.186 8.867 1 93.94 212 ALA A C 1
ATOM 1661 O O . ALA A 1 212 ? 19.438 -3.826 9.773 1 93.94 212 ALA A O 1
ATOM 1662 N N . GLY A 1 213 ? 19.906 -3.559 7.523 1 93.62 213 GLY A N 1
ATOM 1663 C CA . GLY A 1 213 ? 19.297 -4.824 7.137 1 93.62 213 GLY A CA 1
ATOM 1664 C C . GLY A 1 213 ? 17.781 -4.805 7.195 1 93.62 213 GLY A C 1
ATOM 1665 O O . GLY A 1 213 ? 17.156 -3.811 6.824 1 93.62 213 GLY A O 1
ATOM 1666 N N . GLU A 1 214 ? 17.266 -5.926 7.555 1 93.62 214 GLU A N 1
ATOM 1667 C CA . GLU A 1 214 ? 15.82 -6.109 7.633 1 93.62 214 GLU A CA 1
ATOM 1668 C C . GLU A 1 214 ? 15.219 -5.277 8.766 1 93.62 214 GLU A C 1
ATOM 1670 O O . GLU A 1 214 ? 15.906 -4.961 9.742 1 93.62 214 GLU A O 1
ATOM 1675 N N . HIS A 1 215 ? 13.938 -4.934 8.57 1 93.06 215 HIS A N 1
ATOM 1676 C CA . HIS A 1 215 ? 13.242 -4.121 9.562 1 93.06 215 HIS A CA 1
ATOM 1677 C C . HIS A 1 215 ? 11.734 -4.301 9.469 1 93.06 215 HIS A C 1
ATOM 1679 O O . HIS A 1 215 ? 11.25 -5.043 8.609 1 93.06 215 HIS A O 1
ATOM 1685 N N . VAL A 1 216 ? 11 -3.582 10.242 1 92.12 216 VAL A N 1
ATOM 1686 C CA . VAL A 1 216 ? 9.586 -3.846 10.508 1 92.12 216 VAL A CA 1
ATOM 1687 C C . VAL A 1 216 ? 8.734 -3.273 9.383 1 92.12 216 VAL A C 1
ATOM 1689 O O . VAL A 1 216 ? 7.562 -3.645 9.234 1 92.12 216 VAL A O 1
ATOM 1692 N N . ALA A 1 217 ? 9.203 -2.359 8.547 1 90.19 217 ALA A N 1
ATOM 1693 C CA . ALA A 1 217 ? 8.367 -1.653 7.582 1 90.19 217 ALA A CA 1
ATOM 1694 C C . ALA A 1 217 ? 8.812 -1.938 6.152 1 90.19 217 ALA A C 1
ATOM 1696 O O . ALA A 1 217 ? 8.922 -1.021 5.336 1 90.19 217 ALA A O 1
ATOM 1697 N N . ALA A 1 218 ? 9.039 -3.141 5.914 1 83.56 218 ALA A N 1
ATOM 1698 C CA . ALA A 1 218 ? 9.539 -3.494 4.59 1 83.56 218 ALA A CA 1
ATOM 1699 C C . ALA A 1 218 ? 8.422 -3.439 3.549 1 83.56 218 ALA A C 1
ATOM 1701 O O . ALA A 1 218 ? 8.688 -3.42 2.346 1 83.56 218 ALA A O 1
ATOM 1702 N N . SER A 1 219 ? 7.191 -3.32 4.059 1 85.75 219 SER A N 1
ATOM 1703 C CA . SER A 1 219 ? 6.047 -3.305 3.152 1 85.75 219 SER A CA 1
ATOM 1704 C C . SER A 1 219 ? 5.91 -1.954 2.459 1 85.75 219 SER A C 1
ATOM 1706 O O . SER A 1 219 ? 5.176 -1.826 1.477 1 85.75 219 SER A O 1
ATOM 1708 N N . GLY A 1 220 ? 6.594 -1.019 3.027 1 92.06 220 GLY A N 1
ATOM 1709 C CA . GLY A 1 220 ? 6.59 0.22 2.266 1 92.06 220 GLY A CA 1
ATOM 1710 C C . GLY A 1 220 ? 6.395 1.451 3.131 1 92.06 220 GLY A C 1
ATOM 1711 O O . GLY A 1 220 ? 6.383 1.357 4.359 1 92.06 220 GLY A O 1
ATOM 1712 N N . SER A 1 221 ? 6.227 2.588 2.461 1 96.25 221 SER A N 1
ATOM 1713 C CA . SER A 1 221 ? 6.164 3.91 3.076 1 96.25 221 SER A CA 1
ATOM 1714 C C . SER A 1 221 ? 4.824 4.129 3.771 1 96.25 221 SER A C 1
ATOM 1716 O O . SER A 1 221 ? 3.809 3.557 3.371 1 96.25 221 SER A O 1
ATOM 1718 N N . PHE A 1 222 ? 4.879 4.977 4.801 1 97.12 222 PHE A N 1
ATOM 1719 C CA . PHE A 1 222 ? 3.639 5.367 5.461 1 97.12 222 PHE A CA 1
ATOM 1720 C C . PHE A 1 222 ? 3.822 6.676 6.223 1 97.12 222 PHE A C 1
ATOM 1722 O O . PHE A 1 222 ? 4.953 7.098 6.48 1 97.12 222 PHE A O 1
ATOM 1729 N N . THR A 1 223 ? 2.717 7.305 6.52 1 97.75 223 THR A N 1
ATOM 1730 C CA . THR A 1 223 ? 2.678 8.516 7.336 1 97.75 223 THR A CA 1
ATOM 1731 C C . THR A 1 223 ? 1.646 8.375 8.453 1 97.75 223 THR A C 1
ATOM 1733 O O . THR A 1 223 ? 0.527 7.918 8.219 1 97.75 223 THR A O 1
ATOM 1736 N N . LEU A 1 224 ? 2.043 8.656 9.641 1 97.25 224 LEU A N 1
ATOM 1737 C CA . LEU A 1 224 ? 1.127 8.789 10.766 1 97.25 224 LEU A CA 1
ATOM 1738 C C . LEU A 1 224 ? 0.886 10.258 11.109 1 97.25 224 LEU A C 1
ATOM 1740 O O . LEU A 1 224 ? 1.837 11.023 11.281 1 97.25 224 LEU A O 1
ATOM 1744 N N . VAL A 1 225 ? -0.345 10.57 11.195 1 95.25 225 VAL A N 1
ATOM 1745 C CA . VAL A 1 225 ? -0.734 11.953 11.438 1 95.25 225 VAL A CA 1
ATOM 1746 C C . VAL A 1 225 ? -1.237 12.109 12.875 1 95.25 225 VAL A C 1
ATOM 1748 O O . VAL A 1 225 ? -2.156 11.398 13.289 1 95.25 225 VAL A O 1
ATOM 1751 N N . GLU A 1 226 ? -0.681 12.984 13.562 1 94.25 226 GLU A N 1
ATOM 1752 C CA . GLU A 1 226 ? -1.066 13.273 14.938 1 94.25 226 GLU A CA 1
ATOM 1753 C C . GLU A 1 226 ? -1.641 14.68 15.062 1 94.25 226 GLU A C 1
ATOM 1755 O O . GLU A 1 226 ? -1.203 15.602 14.367 1 94.25 226 GLU A O 1
ATOM 1760 N N . PHE A 1 227 ? -2.498 14.836 15.984 1 89.75 227 PHE A N 1
ATOM 1761 C CA . PHE A 1 227 ? -3.182 16.109 16.172 1 89.75 227 PHE A CA 1
ATOM 1762 C C . PHE A 1 227 ? -2.928 16.672 17.562 1 89.75 227 PHE A C 1
ATOM 1764 O O . PHE A 1 227 ? -2.494 15.938 18.453 1 89.75 227 PHE A O 1
ATOM 1771 N N . SER A 1 228 ? -3.148 17.969 17.656 1 87.31 228 SER 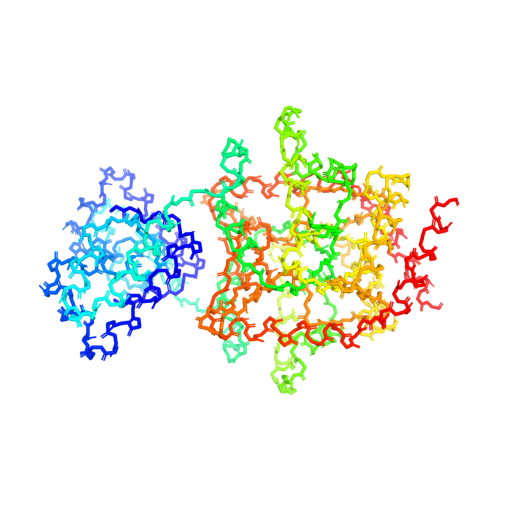A N 1
ATOM 1772 C CA . SER A 1 228 ? -2.918 18.625 18.938 1 87.31 228 SER A CA 1
ATOM 1773 C C . SER A 1 228 ? -4.012 18.281 19.938 1 87.31 228 SER A C 1
ATOM 1775 O O . SER A 1 228 ? -3.742 18.156 21.141 1 87.31 228 SER A O 1
ATOM 1777 N N . GLU A 1 229 ? -5.184 18.125 19.422 1 79.69 229 GLU A N 1
ATOM 1778 C CA . GLU A 1 229 ? -6.312 17.797 20.281 1 79.69 229 GLU A CA 1
ATOM 1779 C C . GLU A 1 229 ? -6.336 16.312 20.609 1 79.69 229 GLU A C 1
ATOM 1781 O O . GLU A 1 229 ? -6.453 15.469 19.719 1 79.69 229 GLU A O 1
ATOM 1786 N N . PRO A 1 230 ? -6.344 15.953 21.797 1 75.56 230 PRO A N 1
ATOM 1787 C CA . PRO A 1 230 ? -6.293 14.547 22.188 1 75.56 230 PRO A CA 1
ATOM 1788 C C . PRO A 1 230 ? -7.52 13.758 21.719 1 75.56 230 PRO A C 1
ATOM 1790 O O . PRO A 1 230 ? -7.461 12.531 21.594 1 75.56 230 PRO A O 1
ATOM 1793 N N . THR A 1 231 ? -8.531 14.453 21.453 1 73.5 231 THR A N 1
ATOM 1794 C CA . THR A 1 231 ? -9.766 13.781 21.062 1 73.5 231 THR A CA 1
ATOM 1795 C C . THR A 1 231 ? -9.727 13.398 19.578 1 73.5 231 THR A C 1
ATOM 1797 O O . THR A 1 231 ? -10.531 12.594 19.125 1 73.5 231 THR A O 1
ATOM 1800 N N . ASP A 1 232 ? -8.82 14.039 18.938 1 77.12 232 ASP A N 1
ATOM 1801 C CA . ASP A 1 232 ? -8.688 13.695 17.516 1 77.12 232 ASP A CA 1
ATOM 1802 C C . ASP A 1 232 ? -7.855 12.43 17.344 1 77.12 232 ASP A C 1
ATOM 1804 O O . ASP A 1 232 ? -6.664 12.414 17.656 1 77.12 232 ASP A O 1
ATOM 1808 N N . PRO A 1 233 ? -8.453 11.461 16.891 1 79.5 233 PRO A N 1
ATOM 1809 C CA . PRO A 1 233 ? -7.707 10.211 16.734 1 79.5 233 PRO A CA 1
ATOM 1810 C C . PRO A 1 233 ? -6.625 10.312 15.656 1 79.5 233 PRO A C 1
ATOM 1812 O O . PRO A 1 233 ? -6.82 10.977 14.641 1 79.5 233 PRO A O 1
ATOM 1815 N N . GLU A 1 234 ? -5.508 9.727 15.922 1 89.62 234 GLU A N 1
ATOM 1816 C CA . GLU A 1 234 ? -4.445 9.633 14.922 1 89.62 234 GLU A CA 1
ATOM 1817 C C . GLU A 1 234 ? -4.926 8.906 13.672 1 89.62 234 GLU A C 1
ATOM 1819 O O . GLU A 1 234 ? -5.812 8.047 13.742 1 89.62 234 GLU A O 1
ATOM 1824 N N . ILE A 1 235 ? -4.312 9.32 12.531 1 90 235 ILE A N 1
ATOM 1825 C CA . ILE A 1 235 ? -4.715 8.75 11.25 1 90 235 ILE A CA 1
ATOM 1826 C C . ILE A 1 235 ? -3.48 8.312 10.469 1 90 235 ILE A C 1
ATOM 1828 O O . ILE A 1 235 ? -2.471 9.023 10.438 1 90 235 ILE A O 1
ATOM 1832 N N . GLY A 1 236 ? -3.582 7.078 9.977 1 94.38 236 GLY A N 1
ATOM 1833 C CA . GLY A 1 236 ? -2.545 6.656 9.047 1 94.38 236 GLY A CA 1
ATOM 1834 C C . GLY A 1 236 ? -2.818 7.082 7.617 1 94.38 236 GLY A C 1
ATOM 1835 O O . GLY A 1 236 ? -3.975 7.234 7.219 1 94.38 236 GLY A O 1
ATOM 1836 N N . TYR A 1 237 ? -1.782 7.266 6.863 1 93.81 237 TYR A N 1
ATOM 1837 C CA . TYR A 1 237 ? -1.838 7.488 5.426 1 93.81 237 TYR A CA 1
ATOM 1838 C C . TYR A 1 237 ? -0.824 6.609 4.699 1 93.81 237 TYR A C 1
ATOM 1840 O O . TYR A 1 237 ? 0.363 6.617 5.031 1 93.81 237 TYR A O 1
ATOM 1848 N N . VAL A 1 238 ? -1.288 5.852 3.719 1 94.81 238 VAL A N 1
ATOM 1849 C CA . VAL A 1 238 ? -0.432 4.973 2.93 1 94.81 238 VAL A CA 1
ATOM 1850 C C . VAL A 1 238 ? -0.697 5.191 1.442 1 94.81 238 VAL A C 1
ATOM 1852 O O . VAL A 1 238 ? -1.833 5.055 0.981 1 94.81 238 VAL A O 1
ATOM 1855 N N . ASP A 1 239 ? 0.36 5.633 0.804 1 91.62 239 ASP A N 1
ATOM 1856 C CA . ASP A 1 239 ? 0.348 5.641 -0.656 1 91.62 239 ASP A CA 1
ATOM 1857 C C . ASP A 1 239 ? 0.998 4.379 -1.218 1 91.62 239 ASP A C 1
ATOM 1859 O O . ASP A 1 239 ? 2.174 4.113 -0.965 1 91.62 239 ASP A O 1
ATOM 1863 N N . CYS A 1 240 ? 0.248 3.557 -1.974 1 92.75 240 CYS A N 1
ATOM 1864 C CA . CYS A 1 240 ? 0.755 2.307 -2.525 1 92.75 240 CYS A CA 1
ATOM 1865 C C . CYS A 1 240 ? 0.251 2.092 -3.947 1 92.75 240 CYS A C 1
ATOM 1867 O O . CYS A 1 240 ? -0.398 2.971 -4.52 1 92.75 240 CYS A O 1
ATOM 1869 N N . ALA A 1 241 ? 0.614 1.026 -4.562 1 91.31 241 ALA A N 1
ATOM 1870 C CA . ALA A 1 241 ? 0.307 0.752 -5.965 1 91.31 241 ALA A CA 1
ATOM 1871 C C . ALA A 1 241 ? -1.196 0.609 -6.18 1 91.31 241 ALA A C 1
ATOM 1873 O O . ALA A 1 241 ? -1.683 0.728 -7.305 1 91.31 241 ALA A O 1
ATOM 1874 N N . ALA A 1 242 ? -1.932 0.351 -5.098 1 89.81 242 ALA A N 1
ATOM 1875 C CA . ALA A 1 242 ? -3.383 0.208 -5.199 1 89.81 242 ALA A CA 1
ATOM 1876 C C . ALA A 1 242 ? -4.082 1.551 -5.004 1 89.81 242 ALA A C 1
ATOM 1878 O O . ALA A 1 242 ? -5.305 1.644 -5.121 1 89.81 242 ALA A O 1
ATOM 1879 N N . GLY A 1 243 ? -3.307 2.572 -4.695 1 88.38 243 GLY A N 1
ATOM 1880 C CA . GLY A 1 243 ? -3.873 3.873 -4.383 1 88.38 243 GLY A CA 1
ATOM 1881 C C . GLY A 1 243 ? -3.67 4.281 -2.936 1 88.38 243 GLY A C 1
ATOM 1882 O O . GLY A 1 243 ? -2.854 3.688 -2.227 1 88.38 243 GLY A O 1
ATOM 1883 N N . ASN A 1 244 ? -4.43 5.328 -2.547 1 89.06 244 ASN A N 1
ATOM 1884 C CA . ASN A 1 244 ? -4.305 5.867 -1.198 1 89.06 244 ASN A CA 1
ATOM 1885 C C . ASN A 1 244 ? -5.215 5.141 -0.215 1 89.06 244 ASN A C 1
ATOM 1887 O O . ASN A 1 244 ? -6.367 4.844 -0.535 1 89.06 244 ASN A O 1
ATOM 1891 N N . VAL A 1 245 ? -4.617 4.891 0.933 1 88.44 245 VAL A N 1
ATOM 1892 C CA . VAL A 1 245 ? -5.371 4.23 1.995 1 88.44 245 VAL A CA 1
ATOM 1893 C C . VAL A 1 245 ? -5.188 4.992 3.307 1 88.44 245 VAL A C 1
ATOM 1895 O O . VAL A 1 245 ? -4.098 5.488 3.596 1 88.44 245 VAL A O 1
ATOM 1898 N N . TYR A 1 246 ? -6.301 4.992 4.145 1 87.62 246 TYR A N 1
ATOM 1899 C CA . TYR A 1 246 ? -6.297 5.73 5.402 1 87.62 246 TYR A CA 1
ATOM 1900 C C . TYR A 1 246 ? -6.633 4.812 6.57 1 87.62 246 TYR A C 1
ATOM 1902 O O . TYR A 1 246 ? -7.781 4.77 7.027 1 87.62 246 TYR A O 1
ATOM 1910 N N . PRO A 1 247 ? -5.613 4.141 7.098 1 89.5 247 PRO A N 1
ATOM 1911 C CA . PRO A 1 247 ? -5.875 3.348 8.297 1 89.5 247 PRO A CA 1
ATOM 1912 C C . PRO A 1 247 ? -6.301 4.203 9.492 1 89.5 247 PRO A C 1
ATOM 1914 O O . PRO A 1 247 ? -5.621 5.176 9.828 1 89.5 247 PRO A O 1
ATOM 1917 N N . GLU A 1 248 ? -7.438 3.799 10.117 1 83.25 248 GLU A N 1
ATOM 1918 C CA . GLU A 1 248 ? -7.957 4.598 11.219 1 83.25 248 GLU A CA 1
ATOM 1919 C C . GLU A 1 248 ? -8.203 3.74 12.461 1 83.25 248 GLU A C 1
ATOM 1921 O O . GLU A 1 248 ? -8.391 4.266 13.555 1 83.25 248 GLU A O 1
ATOM 1926 N N . LYS A 1 249 ? -8.305 2.461 12.211 1 84.56 249 LYS A N 1
ATOM 1927 C CA . LYS A 1 249 ? -8.547 1.575 13.344 1 84.56 249 LYS A CA 1
ATOM 1928 C C . LYS A 1 249 ? -7.406 1.657 14.352 1 84.56 249 LYS A C 1
ATOM 1930 O O . LYS A 1 249 ? -6.234 1.705 13.977 1 84.56 249 LYS A O 1
ATOM 1935 N N . SER A 1 250 ? -7.762 1.637 15.617 1 88.5 250 SER A N 1
ATOM 1936 C CA . SER A 1 250 ? -6.797 1.83 16.688 1 88.5 250 SER A CA 1
ATOM 1937 C C . SER A 1 250 ? -5.648 0.833 16.594 1 88.5 250 SER A C 1
ATOM 1939 O O . SER A 1 250 ? -4.488 1.195 16.781 1 88.5 250 SER A O 1
ATOM 1941 N N . ALA A 1 251 ? -5.992 -0.381 16.25 1 90.25 251 ALA A N 1
ATOM 1942 C CA . ALA A 1 251 ? -4.961 -1.412 16.172 1 90.25 251 ALA A CA 1
ATOM 1943 C C . ALA A 1 251 ? -3.98 -1.114 15.039 1 90.25 251 ALA A C 1
ATOM 1945 O O . ALA A 1 251 ? -2.773 -1.32 15.18 1 90.25 251 ALA A O 1
ATOM 1946 N N . GLN A 1 252 ? -4.457 -0.624 13.93 1 91 252 GLN A N 1
ATOM 1947 C CA . GLN A 1 252 ? -3.617 -0.281 12.789 1 91 252 GLN A CA 1
ATOM 1948 C C . GLN A 1 252 ? -2.715 0.907 13.109 1 91 252 GLN A C 1
ATOM 1950 O O . GLN A 1 252 ? -1.51 0.867 12.844 1 91 252 GLN A O 1
ATOM 1955 N N . VAL A 1 253 ? -3.289 1.858 13.68 1 93.44 253 VAL A N 1
ATOM 1956 C CA . VAL A 1 253 ? -2.557 3.076 14.016 1 93.44 253 VAL A CA 1
ATOM 1957 C C . VAL A 1 253 ? -1.474 2.762 15.047 1 93.44 253 VAL A C 1
ATOM 1959 O O . VAL A 1 253 ? -0.337 3.223 14.922 1 93.44 253 VAL A O 1
ATOM 1962 N N . ARG A 1 254 ? -1.823 1.989 16.016 1 94.38 254 ARG A N 1
ATOM 1963 C CA . ARG A 1 254 ? -0.855 1.604 17.031 1 94.38 254 ARG A CA 1
ATOM 1964 C C . ARG A 1 254 ? 0.313 0.839 16.422 1 94.38 254 ARG A C 1
ATOM 1966 O O . ARG A 1 254 ? 1.469 1.061 16.797 1 94.38 254 ARG A O 1
ATOM 1973 N N . ARG A 1 255 ? -0.003 -0.039 15.547 1 93.19 255 ARG A N 1
ATOM 1974 C CA . ARG A 1 255 ? 1.044 -0.801 14.875 1 93.19 255 ARG A CA 1
ATOM 1975 C C . ARG A 1 255 ? 1.966 0.118 14.078 1 93.19 255 ARG A C 1
ATOM 1977 O O . ARG A 1 255 ? 3.188 -0.048 14.102 1 93.19 255 ARG A O 1
ATOM 1984 N N . MET A 1 256 ? 1.403 1.028 13.43 1 95.69 256 MET A N 1
ATOM 1985 C CA . MET A 1 256 ? 2.188 1.975 12.641 1 95.69 256 MET A CA 1
ATOM 1986 C C . MET A 1 256 ? 3.104 2.801 13.539 1 95.69 256 MET A C 1
ATOM 1988 O O . MET A 1 256 ? 4.266 3.033 13.195 1 95.69 256 MET A O 1
ATOM 1992 N N . LYS A 1 257 ? 2.551 3.205 14.641 1 96.12 257 LYS A N 1
ATOM 1993 C CA . LYS A 1 257 ? 3.342 3.986 15.586 1 96.12 257 LYS A CA 1
ATOM 1994 C C . LYS A 1 257 ? 4.484 3.156 16.156 1 96.12 257 LYS A C 1
ATOM 1996 O O . LYS A 1 257 ? 5.621 3.629 16.25 1 96.12 257 LYS A O 1
ATOM 2001 N N . THR A 1 258 ? 4.188 1.968 16.516 1 96.38 258 THR A N 1
ATOM 2002 C CA . THR A 1 258 ? 5.203 1.053 17.031 1 96.38 258 THR A CA 1
ATOM 2003 C C . THR A 1 258 ? 6.285 0.811 15.977 1 96.38 258 THR A C 1
ATOM 2005 O O . THR A 1 258 ? 7.48 0.848 16.297 1 96.38 258 THR A O 1
ATOM 2008 N N . ASN A 1 259 ? 5.871 0.548 14.742 1 96.56 259 ASN A N 1
ATOM 2009 C CA . ASN A 1 259 ? 6.828 0.356 13.664 1 96.56 259 ASN A CA 1
ATOM 2010 C C . ASN A 1 259 ? 7.73 1.576 13.484 1 96.56 259 ASN A C 1
ATOM 2012 O O . ASN A 1 259 ? 8.938 1.438 13.305 1 96.56 259 ASN A O 1
ATOM 2016 N N . PHE A 1 260 ? 7.102 2.689 13.586 1 97.81 260 PHE A N 1
ATOM 2017 C CA . PHE A 1 260 ? 7.895 3.902 13.43 1 97.81 260 PHE A CA 1
ATOM 2018 C C . PHE A 1 260 ? 8.961 3.992 14.508 1 97.81 260 PHE A C 1
ATOM 2020 O O . PHE A 1 260 ? 10.117 4.332 14.227 1 97.81 260 PHE A O 1
ATOM 2027 N N . HIS A 1 261 ? 8.633 3.645 15.703 1 96.81 261 HIS A N 1
ATOM 2028 C CA . HIS A 1 261 ? 9.594 3.699 16.797 1 96.81 261 HIS A CA 1
ATOM 2029 C C . HIS A 1 261 ? 10.719 2.695 16.594 1 96.81 261 HIS A C 1
ATOM 2031 O O . HIS A 1 261 ? 11.883 2.992 16.891 1 96.81 261 HIS A O 1
ATOM 2037 N N . HIS A 1 262 ? 10.398 1.597 16.094 1 96.5 262 HIS A N 1
ATOM 2038 C CA . HIS A 1 262 ? 11.43 0.624 15.773 1 96.5 262 HIS A CA 1
ATOM 2039 C C . HIS A 1 262 ? 12.359 1.151 14.68 1 96.5 262 HIS A C 1
ATOM 2041 O O . HIS A 1 262 ? 13.57 0.935 14.727 1 96.5 262 HIS A O 1
ATOM 2047 N N . LEU A 1 263 ? 11.773 1.817 13.719 1 97.44 263 LEU A N 1
ATOM 2048 C CA . LEU A 1 263 ? 12.562 2.389 12.633 1 97.44 263 LEU A CA 1
ATOM 2049 C C . LEU A 1 263 ? 13.516 3.457 13.156 1 97.44 263 LEU A C 1
ATOM 2051 O O . LEU A 1 263 ? 14.68 3.508 12.758 1 97.44 263 LEU A O 1
ATOM 2055 N N . THR A 1 264 ? 13 4.277 14.062 1 97.75 264 THR A N 1
ATOM 2056 C CA . THR A 1 264 ? 13.836 5.332 14.633 1 97.75 264 THR A CA 1
ATOM 2057 C C . THR A 1 264 ? 15.023 4.738 15.383 1 97.75 264 THR A C 1
ATOM 2059 O O . THR A 1 264 ? 16.125 5.289 15.344 1 97.75 264 THR A O 1
ATOM 2062 N N . SER A 1 265 ? 14.766 3.623 15.969 1 96.56 265 SER A N 1
ATOM 2063 C CA . SER A 1 265 ? 15.828 2.957 16.719 1 96.56 265 SER A CA 1
ATOM 2064 C C . SER A 1 265 ? 16.859 2.34 15.789 1 96.56 265 SER A C 1
ATOM 2066 O O . SER A 1 265 ? 18.047 2.291 16.109 1 96.56 265 SER A O 1
ATOM 2068 N N . ALA A 1 266 ? 16.453 1.895 14.68 1 96.06 266 ALA A N 1
ATOM 2069 C CA . ALA A 1 266 ? 17.344 1.233 13.719 1 96.06 266 ALA A CA 1
ATOM 2070 C C . ALA A 1 266 ? 18.078 2.254 12.859 1 96.06 266 ALA A C 1
ATOM 2072 O O . ALA A 1 266 ? 19.109 1.942 12.266 1 96.06 266 ALA A O 1
ATOM 2073 N N . ALA A 1 267 ? 17.562 3.451 12.789 1 98.12 267 ALA A N 1
ATOM 2074 C CA . ALA A 1 267 ? 18.109 4.496 11.93 1 98.12 267 ALA A CA 1
ATOM 2075 C C . ALA A 1 267 ? 19.312 5.172 12.578 1 98.12 267 ALA A C 1
ATOM 2077 O O . ALA A 1 267 ? 19.516 5.051 13.789 1 98.12 267 ALA A O 1
ATOM 2078 N N . LEU A 1 268 ? 20.047 5.836 11.773 1 98.19 268 LEU A N 1
ATOM 2079 C CA . LEU A 1 268 ? 21.125 6.68 12.289 1 98.19 268 LEU A CA 1
ATOM 2080 C C . LEU A 1 268 ? 20.562 7.781 13.18 1 98.19 268 LEU A C 1
ATOM 2082 O O . LEU A 1 268 ? 19.5 8.336 12.898 1 98.19 268 LEU A O 1
ATOM 2086 N N . GLU A 1 269 ? 21.344 8.133 14.195 1 97.5 269 GLU A N 1
ATOM 2087 C CA . GLU A 1 269 ? 20.984 9.305 14.984 1 97.5 269 GLU A CA 1
ATOM 2088 C C . GLU A 1 269 ? 20.922 10.555 14.109 1 97.5 269 GLU A C 1
ATOM 2090 O O . GLU A 1 269 ? 21.547 10.609 13.047 1 97.5 269 GLU A O 1
ATOM 2095 N N . PRO A 1 270 ? 20.188 11.57 14.578 1 96.12 270 PRO A N 1
ATOM 2096 C CA . PRO A 1 270 ? 20 12.773 13.758 1 96.12 270 PRO A CA 1
ATOM 2097 C C . PRO A 1 270 ? 21.328 13.406 13.344 1 96.12 270 PRO A C 1
ATOM 2099 O O . PRO A 1 270 ? 21.5 13.766 12.172 1 96.12 270 PRO A O 1
ATOM 2102 N N . ILE A 1 271 ? 22.281 13.453 14.203 1 96.56 271 ILE A N 1
ATOM 2103 C CA . ILE A 1 271 ? 23.562 14.086 13.891 1 96.56 271 ILE A CA 1
ATOM 2104 C C . ILE A 1 271 ? 24.297 13.258 12.844 1 96.56 271 ILE A C 1
ATOM 2106 O O . ILE A 1 271 ? 24.875 13.812 11.906 1 96.56 271 ILE A O 1
ATOM 2110 N N . LYS A 1 272 ? 24.297 11.93 12.945 1 97.94 272 LYS A N 1
ATOM 2111 C CA . LYS A 1 272 ? 24.938 11.039 11.977 1 97.94 272 LYS A CA 1
ATOM 2112 C C . LYS A 1 272 ? 24.188 11.055 10.648 1 97.94 272 LYS A C 1
ATOM 2114 O O . LYS A 1 272 ? 24.781 10.875 9.586 1 97.94 272 LYS A O 1
ATOM 2119 N N . SER A 1 273 ? 22.922 11.25 10.719 1 98.19 273 SER A N 1
ATOM 2120 C CA . SER A 1 273 ? 22.125 11.367 9.508 1 98.19 273 SER A CA 1
ATOM 2121 C C . SER A 1 273 ? 22.531 12.586 8.688 1 98.19 273 SER A C 1
ATOM 2123 O O . SER A 1 273 ? 22.641 12.5 7.461 1 98.19 273 SER A O 1
ATOM 2125 N N . LEU A 1 274 ? 22.766 13.703 9.391 1 97.5 274 LEU A N 1
ATOM 2126 C CA . LEU A 1 274 ? 23.219 14.906 8.703 1 97.5 274 LEU A CA 1
ATOM 2127 C C . LEU A 1 274 ? 24.578 14.656 8.031 1 97.5 274 LEU A C 1
ATOM 2129 O O . LEU A 1 274 ? 24.797 15.086 6.898 1 97.5 274 LEU A O 1
ATOM 2133 N N . ALA A 1 275 ? 25.391 13.945 8.742 1 98 275 ALA A N 1
ATOM 2134 C CA . ALA A 1 275 ? 26.703 13.602 8.195 1 98 275 ALA A CA 1
ATOM 2135 C C . ALA A 1 275 ? 26.562 12.727 6.953 1 98 275 ALA A C 1
ATOM 2137 O O . ALA A 1 275 ? 27.297 12.898 5.977 1 98 275 ALA A O 1
ATOM 2138 N N . PHE A 1 276 ? 25.688 11.82 7.016 1 98.12 276 PHE A N 1
ATOM 2139 C CA . PHE A 1 276 ? 25.406 10.945 5.883 1 98.12 276 PHE A CA 1
ATOM 2140 C C . PHE A 1 276 ? 24.953 11.75 4.672 1 98.12 276 PHE A C 1
ATOM 2142 O O . PHE A 1 276 ? 25.422 11.523 3.555 1 98.12 276 PHE A O 1
ATOM 2149 N N . ILE A 1 277 ? 24.016 12.672 4.887 1 97.94 277 ILE A N 1
ATOM 2150 C CA . ILE A 1 277 ? 23.484 13.492 3.807 1 97.94 277 ILE A CA 1
ATOM 2151 C C . ILE A 1 277 ? 24.625 14.297 3.162 1 97.94 277 ILE A C 1
ATOM 2153 O O . ILE A 1 277 ? 24.719 14.359 1.936 1 97.94 277 ILE A O 1
ATOM 2157 N N . ARG A 1 278 ? 25.453 14.844 3.988 1 97.56 278 ARG A N 1
ATOM 2158 C CA . ARG A 1 278 ? 26.578 15.617 3.479 1 97.56 278 ARG A CA 1
ATOM 2159 C C . ARG A 1 278 ? 27.531 14.734 2.678 1 97.56 278 ARG A C 1
ATOM 2161 O O . ARG A 1 278 ? 28.062 15.164 1.653 1 97.56 278 ARG A O 1
ATOM 2168 N N . LYS A 1 279 ? 27.719 13.578 3.168 1 97.69 279 LYS A N 1
ATOM 2169 C CA . LYS A 1 279 ? 28.578 12.633 2.455 1 97.69 279 LYS A CA 1
ATOM 2170 C C . LYS A 1 279 ? 28.016 12.328 1.064 1 97.69 279 LYS A C 1
ATOM 2172 O O . LYS A 1 279 ? 28.75 12.367 0.076 1 97.69 279 LYS A O 1
ATOM 2177 N N . VAL A 1 280 ? 26.734 12.031 1 1 97.12 280 VAL A N 1
ATOM 2178 C CA . VAL A 1 280 ? 26.109 11.734 -0.28 1 97.12 280 VAL A CA 1
ATOM 2179 C C . VAL A 1 280 ? 26.203 12.945 -1.202 1 97.12 280 VAL A C 1
ATOM 2181 O O . VAL A 1 280 ? 26.438 12.805 -2.404 1 97.12 280 VAL A O 1
ATOM 2184 N N . GLN A 1 281 ? 25.969 14.102 -0.621 1 95.56 281 GLN A N 1
ATOM 2185 C CA . GLN A 1 281 ? 26.078 15.336 -1.395 1 95.56 281 GLN A CA 1
ATOM 2186 C C . GLN A 1 281 ? 27.453 15.461 -2.045 1 95.56 281 GLN A C 1
ATOM 2188 O O . GLN A 1 281 ? 27.562 15.828 -3.217 1 95.56 281 GLN A O 1
ATOM 2193 N N . ARG A 1 282 ? 28.469 15.078 -1.356 1 94.81 282 ARG A N 1
ATOM 2194 C CA . ARG A 1 282 ? 29.844 15.156 -1.857 1 94.81 282 ARG A CA 1
ATOM 2195 C C . ARG A 1 282 ? 30.078 14.133 -2.959 1 94.81 282 ARG A C 1
ATOM 2197 O O . ARG A 1 282 ? 30.828 14.391 -3.908 1 94.81 282 ARG A O 1
ATOM 2204 N N . GLU A 1 283 ? 29.406 13.047 -2.809 1 94.06 283 GLU A N 1
ATOM 2205 C CA . GLU A 1 283 ? 29.562 11.977 -3.797 1 94.06 283 GLU A CA 1
ATOM 2206 C C . GLU A 1 283 ? 28.922 12.375 -5.129 1 94.06 283 GLU A C 1
ATOM 2208 O O . GLU A 1 283 ? 29.25 11.789 -6.168 1 94.06 283 GLU A O 1
ATOM 2213 N N . LEU A 1 284 ? 28.031 13.289 -5.086 1 91.56 284 LEU A N 1
ATOM 2214 C CA . LEU A 1 284 ? 27.328 13.711 -6.297 1 91.56 284 LEU A CA 1
ATOM 2215 C C . LEU A 1 284 ? 28.125 14.797 -7.023 1 91.56 284 LEU A C 1
ATOM 2217 O O . LEU A 1 284 ? 27.781 15.164 -8.148 1 91.56 284 LEU A O 1
ATOM 2221 N N . THR A 1 285 ? 29.172 15.453 -6.438 1 82.44 285 THR A N 1
ATOM 2222 C CA . THR A 1 285 ? 30.016 16.469 -7.055 1 82.44 285 THR A CA 1
ATOM 2223 C C . THR A 1 285 ? 31.188 15.812 -7.801 1 82.44 285 THR A C 1
ATOM 2225 O O . THR A 1 285 ? 31.75 14.828 -7.336 1 82.44 285 THR A O 1
ATOM 2228 N N . MET B 1 1 ? -25.578 -10.211 7.629 1 41.44 1 MET B N 1
ATOM 2229 C CA . MET B 1 1 ? -24.516 -11.203 7.809 1 41.44 1 MET B CA 1
ATOM 2230 C C . MET B 1 1 ? -23.281 -10.828 7 1 41.44 1 MET B C 1
ATOM 2232 O O . MET B 1 1 ? -23.391 -10.398 5.852 1 41.44 1 MET B O 1
ATOM 2236 N N . ALA B 1 2 ? -22.188 -10.508 7.566 1 56.78 2 ALA B N 1
ATOM 2237 C CA . ALA B 1 2 ? -20.953 -10.062 6.914 1 56.78 2 ALA B CA 1
ATOM 2238 C C . ALA B 1 2 ? -20.438 -11.117 5.945 1 56.78 2 ALA B C 1
ATOM 2240 O O . ALA B 1 2 ? -20.516 -12.32 6.227 1 56.78 2 ALA B O 1
ATOM 2241 N N . GLY B 1 3 ? -20.328 -10.891 4.586 1 64.69 3 GLY B N 1
ATOM 2242 C CA . GLY B 1 3 ? -19.812 -11.852 3.631 1 64.69 3 GLY B CA 1
ATOM 2243 C C . GLY B 1 3 ? -18.469 -12.422 4.031 1 64.69 3 GLY B C 1
ATOM 2244 O O . GLY B 1 3 ? -17.859 -11.961 5 1 64.69 3 GLY B O 1
ATOM 2245 N N . VAL B 1 4 ? -18.312 -13.797 3.592 1 69.62 4 VAL B N 1
ATOM 2246 C CA . VAL B 1 4 ? -17.016 -14.414 3.816 1 69.62 4 VAL B CA 1
ATOM 2247 C C . VAL B 1 4 ? -15.992 -13.859 2.824 1 69.62 4 VAL B C 1
ATOM 2249 O O . VAL B 1 4 ? -16.359 -13.32 1.78 1 69.62 4 VAL B O 1
ATOM 2252 N N . ALA B 1 5 ? -14.797 -13.992 3.174 1 66.75 5 ALA B N 1
ATOM 2253 C CA . ALA B 1 5 ? -13.734 -13.57 2.264 1 66.75 5 ALA B CA 1
ATOM 2254 C C . ALA B 1 5 ? -13.734 -14.406 0.992 1 66.75 5 ALA B C 1
ATOM 2256 O O . ALA B 1 5 ? -13.922 -15.625 1.045 1 66.75 5 ALA B O 1
ATOM 2257 N N . PRO B 1 6 ? -13.695 -13.719 -0.079 1 74.25 6 PRO B N 1
ATOM 2258 C CA . PRO B 1 6 ? -13.719 -14.477 -1.335 1 74.25 6 PRO B CA 1
ATOM 2259 C C . PRO B 1 6 ? -12.453 -15.297 -1.553 1 74.25 6 PRO B C 1
ATOM 2261 O O . PRO B 1 6 ? -11.383 -14.93 -1.059 1 74.25 6 PRO B O 1
ATOM 2264 N N . THR B 1 7 ? -12.617 -16.5 -2.105 1 76.5 7 THR B N 1
ATOM 2265 C CA . THR B 1 7 ? -11.523 -17.312 -2.639 1 76.5 7 THR B CA 1
ATOM 2266 C C . THR B 1 7 ? -11.5 -17.25 -4.164 1 76.5 7 THR B C 1
ATOM 2268 O O . THR B 1 7 ? -12.438 -16.75 -4.785 1 76.5 7 THR B O 1
ATOM 2271 N N . MET B 1 8 ? -10.414 -17.547 -4.703 1 79.25 8 MET B N 1
ATOM 2272 C CA . MET B 1 8 ? -10.359 -17.578 -6.16 1 79.25 8 MET B CA 1
ATOM 2273 C C . MET B 1 8 ? -11.414 -18.516 -6.727 1 79.25 8 MET B C 1
ATOM 2275 O O . MET B 1 8 ? -12.039 -18.219 -7.746 1 79.25 8 MET B O 1
ATOM 2279 N N . GLY B 1 9 ? -11.578 -19.625 -6.031 1 80.94 9 GLY B N 1
ATOM 2280 C CA . GLY B 1 9 ? -12.617 -20.547 -6.461 1 80.94 9 GLY B CA 1
ATOM 2281 C C . GLY B 1 9 ? -14.008 -19.938 -6.434 1 80.94 9 GLY B C 1
ATOM 2282 O O . GLY B 1 9 ? -14.773 -20.078 -7.391 1 80.94 9 GLY B O 1
ATOM 2283 N N . ARG B 1 10 ? -14.297 -19.281 -5.406 1 85.88 10 ARG B N 1
ATOM 2284 C CA . ARG B 1 10 ? -15.594 -18.625 -5.289 1 85.88 10 ARG B CA 1
ATOM 2285 C C . ARG B 1 10 ? -15.742 -17.516 -6.312 1 85.88 10 ARG B C 1
ATOM 2287 O O . ARG B 1 10 ? -16.812 -17.344 -6.906 1 85.88 10 ARG B O 1
ATOM 2294 N N . ARG B 1 11 ? -14.695 -16.844 -6.453 1 81.69 11 ARG B N 1
ATOM 2295 C CA . ARG B 1 11 ? -14.727 -15.758 -7.43 1 81.69 11 ARG B CA 1
ATOM 2296 C C . ARG B 1 11 ? -14.945 -16.297 -8.844 1 81.69 11 ARG B C 1
ATOM 2298 O O . ARG B 1 11 ? -15.719 -15.734 -9.617 1 81.69 11 ARG B O 1
ATOM 2305 N N . ARG B 1 12 ? -14.203 -17.297 -9.141 1 83 12 ARG B N 1
ATOM 2306 C CA . ARG B 1 12 ? -14.352 -17.938 -10.453 1 83 12 ARG B CA 1
ATOM 2307 C C . ARG B 1 12 ? -15.781 -18.422 -10.656 1 83 12 ARG B C 1
ATOM 2309 O O . ARG B 1 12 ? -16.391 -18.172 -11.703 1 83 12 ARG B O 1
ATOM 2316 N N . LEU B 1 13 ? -16.234 -19.047 -9.703 1 88.38 13 LEU B N 1
ATOM 2317 C CA . LEU B 1 13 ? -17.609 -19.531 -9.773 1 88.38 13 LEU B CA 1
ATOM 2318 C C . LEU B 1 13 ? -18.578 -18.359 -9.961 1 88.38 13 LEU B C 1
ATOM 2320 O O . LEU B 1 13 ? -19.484 -18.438 -10.789 1 88.38 13 LEU B O 1
ATOM 2324 N N . GLY B 1 14 ? -18.359 -17.406 -9.172 1 90.06 14 GLY B N 1
ATOM 2325 C CA . GLY B 1 14 ? -19.219 -16.234 -9.273 1 90.06 14 GLY B CA 1
ATOM 2326 C C . GLY B 1 14 ? -19.219 -15.625 -10.664 1 90.06 14 GLY B C 1
ATOM 2327 O O . GLY B 1 14 ? -20.281 -15.281 -11.188 1 90.06 14 GLY B O 1
ATOM 2328 N N . GLY B 1 15 ? -18.031 -15.547 -11.211 1 86.62 15 GLY B N 1
ATOM 2329 C CA . GLY B 1 15 ? -17.922 -15.039 -12.57 1 86.62 15 GLY B CA 1
ATOM 2330 C C . GLY B 1 15 ? -18.672 -15.883 -13.586 1 86.62 15 GLY B C 1
ATOM 2331 O O . GLY B 1 15 ? -19.344 -15.352 -14.469 1 86.62 15 GLY B O 1
ATOM 2332 N N . VAL B 1 16 ? -18.531 -17.109 -13.453 1 88.38 16 VAL B N 1
ATOM 2333 C CA . VAL B 1 16 ? -19.203 -18.031 -14.359 1 88.38 16 VAL B CA 1
ATOM 2334 C C . VAL B 1 16 ? -20.719 -17.891 -14.211 1 88.38 16 VAL B C 1
ATOM 2336 O O . VAL B 1 16 ? -21.438 -17.859 -15.203 1 88.38 16 VAL B O 1
ATOM 2339 N N . LEU B 1 17 ? -21.156 -17.766 -13.016 1 93.25 17 LEU B N 1
ATOM 2340 C CA . LEU B 1 17 ? -22.578 -17.609 -12.758 1 93.25 17 LEU B CA 1
ATOM 2341 C C . LEU B 1 17 ? -23.094 -16.312 -13.352 1 93.25 17 LEU B C 1
ATOM 2343 O O . LEU B 1 17 ? -24.188 -16.281 -13.938 1 93.25 17 LEU B O 1
ATOM 2347 N N . LYS B 1 18 ? -22.344 -15.352 -13.195 1 93 18 LYS B N 1
ATOM 2348 C CA . LYS B 1 18 ? -22.719 -14.062 -13.781 1 93 18 LYS B CA 1
ATOM 2349 C C . LYS B 1 18 ? -22.781 -14.148 -15.305 1 93 18 LYS B C 1
ATOM 2351 O O . LYS B 1 18 ? -23.719 -13.633 -15.922 1 93 18 LYS B O 1
ATOM 2356 N N . THR B 1 19 ? -21.781 -14.758 -15.859 1 90.12 19 THR B N 1
ATOM 2357 C CA . THR B 1 19 ? -21.734 -14.938 -17.297 1 90.12 19 THR B CA 1
ATOM 2358 C C . THR B 1 19 ? -22.953 -15.703 -17.797 1 90.12 19 THR B C 1
ATOM 2360 O O . THR B 1 19 ? -23.547 -15.344 -18.812 1 90.12 19 THR B O 1
ATOM 2363 N N . LEU B 1 20 ? -23.281 -16.672 -17.109 1 93.38 20 LEU B N 1
ATOM 2364 C CA . LEU B 1 20 ? -24.453 -17.484 -17.453 1 93.38 20 LEU B CA 1
ATOM 2365 C C . LEU B 1 20 ? -25.719 -16.656 -17.344 1 93.38 20 LEU B C 1
ATOM 2367 O O . LEU B 1 20 ? -26.609 -16.766 -18.203 1 93.38 20 LEU B O 1
ATOM 2371 N N . ARG B 1 21 ? -25.766 -15.867 -16.312 1 95.69 21 ARG B N 1
ATOM 2372 C CA . ARG B 1 21 ? -26.922 -15.008 -16.141 1 95.69 21 ARG B CA 1
ATOM 2373 C C . ARG B 1 21 ? -27.094 -14.07 -17.328 1 95.69 21 ARG B C 1
ATOM 2375 O O . ARG B 1 21 ? -28.172 -13.969 -17.906 1 95.69 21 ARG B O 1
ATOM 2382 N N . LEU B 1 22 ? -26.062 -13.492 -17.656 1 93.56 22 LEU B N 1
ATOM 2383 C CA . LEU B 1 22 ? -26.078 -12.547 -18.766 1 93.56 22 LEU B CA 1
ATOM 2384 C C . LEU B 1 22 ? -26.359 -13.25 -20.078 1 93.56 22 LEU B C 1
ATOM 2386 O O . LEU B 1 22 ? -27.078 -12.719 -20.938 1 93.56 22 LEU B O 1
ATOM 2390 N N . GLY B 1 23 ? -25.797 -14.336 -20.234 1 92.69 23 GLY B N 1
ATOM 2391 C CA . GLY B 1 23 ? -26.047 -15.133 -21.422 1 92.69 23 GLY B CA 1
ATOM 2392 C C . GLY B 1 23 ? -27.5 -15.547 -21.562 1 92.69 23 GLY B C 1
ATOM 2393 O O . GLY B 1 23 ? -28 -15.688 -22.688 1 92.69 23 GLY B O 1
ATOM 2394 N N . ALA B 1 24 ? -28.125 -15.75 -20.469 1 94.12 24 ALA B N 1
ATOM 2395 C CA . ALA B 1 24 ? -29.531 -16.109 -20.453 1 94.12 24 ALA B CA 1
ATOM 2396 C C . ALA B 1 24 ? -30.422 -14.891 -20.625 1 94.12 24 ALA B C 1
ATOM 2398 O O . ALA B 1 24 ? -31.656 -15 -20.688 1 94.12 24 ALA B O 1
ATOM 2399 N N . GLY B 1 25 ? -29.766 -13.664 -20.562 1 94.94 25 GLY B N 1
ATOM 2400 C CA . GLY B 1 25 ? -30.5 -12.422 -20.75 1 94.94 25 GLY B CA 1
ATOM 2401 C C . GLY B 1 25 ? -31.234 -11.969 -19.516 1 94.94 25 GLY B C 1
ATOM 2402 O O . GLY B 1 25 ? -32.25 -11.258 -19.609 1 94.94 25 GLY B O 1
ATOM 2403 N N . LEU B 1 26 ? -30.797 -12.406 -18.422 1 95.69 26 LEU B N 1
ATOM 2404 C CA . LEU B 1 26 ? -31.516 -12.102 -17.188 1 95.69 26 LEU B CA 1
ATOM 2405 C C . LEU B 1 26 ? -30.828 -10.961 -16.438 1 95.69 26 LEU B C 1
ATOM 2407 O O . LEU B 1 26 ? -29.609 -10.906 -16.375 1 95.69 26 LEU B O 1
ATOM 2411 N N . SER B 1 27 ? -31.656 -10.109 -15.961 1 94.81 27 SER B N 1
ATOM 2412 C CA . SER B 1 27 ? -31.188 -9.133 -14.992 1 94.81 27 SER B CA 1
ATOM 2413 C C . SER B 1 27 ? -31 -9.758 -13.617 1 94.81 27 SER B C 1
ATOM 2415 O O . SER B 1 27 ? -31.406 -10.898 -13.383 1 94.81 27 SER B O 1
ATOM 2417 N N . ASN B 1 28 ? -30.359 -9.023 -12.773 1 93.62 28 ASN B N 1
ATOM 2418 C CA . ASN B 1 28 ? -30.234 -9.469 -11.391 1 93.62 28 ASN B CA 1
ATOM 2419 C C . ASN B 1 28 ? -31.594 -9.742 -10.766 1 93.62 28 ASN B C 1
ATOM 2421 O O . ASN B 1 28 ? -31.797 -10.773 -10.117 1 93.62 28 ASN B O 1
ATOM 2425 N N . GLU B 1 29 ? -32.406 -8.844 -10.992 1 93.69 29 GLU B N 1
ATOM 2426 C CA . GLU B 1 29 ? -33.75 -8.953 -10.422 1 93.69 29 GLU B CA 1
ATOM 2427 C C . GLU B 1 29 ? -34.469 -10.195 -10.93 1 93.69 29 GLU B C 1
ATOM 2429 O O . GLU B 1 29 ? -35.094 -10.93 -10.148 1 93.69 29 GLU B O 1
ATOM 2434 N N . GLN B 1 30 ? -34.375 -10.406 -12.18 1 95.25 30 GLN B N 1
ATOM 2435 C CA . GLN B 1 30 ? -35.031 -11.57 -12.781 1 95.25 30 GLN B CA 1
ATOM 2436 C C . GLN B 1 30 ? -34.438 -12.867 -12.25 1 95.25 30 GLN B C 1
ATOM 2438 O O . GLN B 1 30 ? -35.188 -13.812 -11.945 1 95.25 30 GLN B O 1
ATOM 2443 N N . ALA B 1 31 ? -33.156 -12.898 -12.18 1 95.81 31 ALA B N 1
ATOM 2444 C CA . ALA B 1 31 ? -32.469 -14.094 -11.68 1 95.81 31 ALA B CA 1
ATOM 2445 C C . ALA B 1 31 ? -32.875 -14.391 -10.242 1 95.81 31 ALA B C 1
ATOM 2447 O O . ALA B 1 31 ? -33.156 -15.547 -9.891 1 95.81 31 ALA B O 1
ATOM 2448 N N . ARG B 1 32 ? -32.906 -13.383 -9.414 1 95.19 32 ARG B N 1
ATOM 2449 C CA . ARG B 1 32 ? -33.219 -13.555 -8 1 95.19 32 ARG B CA 1
ATOM 2450 C C . ARG B 1 32 ? -34.656 -14.062 -7.824 1 95.19 32 ARG B C 1
ATOM 2452 O O . ARG B 1 32 ? -34.906 -14.914 -6.973 1 95.19 32 ARG B O 1
ATOM 2459 N N . GLN B 1 33 ? -35.469 -13.547 -8.578 1 95.5 33 GLN B N 1
ATOM 2460 C CA . GLN B 1 33 ? -36.875 -13.969 -8.508 1 95.5 33 GLN B CA 1
ATOM 2461 C C . GLN B 1 33 ? -37.031 -15.438 -8.898 1 95.5 33 GLN B C 1
ATOM 2463 O O . GLN B 1 33 ? -37.688 -16.203 -8.211 1 95.5 33 GLN B O 1
ATOM 2468 N N . ARG B 1 34 ? -36.375 -15.812 -9.945 1 95.69 34 ARG B N 1
ATOM 2469 C CA . ARG B 1 34 ? -36.469 -17.188 -10.445 1 95.69 34 ARG B CA 1
ATOM 2470 C C . ARG B 1 34 ? -35.844 -18.156 -9.477 1 95.69 34 ARG B C 1
ATOM 2472 O O . ARG B 1 34 ? -36.312 -19.297 -9.312 1 95.69 34 ARG B O 1
ATOM 2479 N N . ALA B 1 35 ? -34.75 -17.719 -8.914 1 96.12 35 ALA B N 1
ATOM 2480 C CA . ALA B 1 35 ? -34 -18.609 -8.039 1 96.12 35 ALA B CA 1
ATOM 2481 C C . ALA B 1 35 ? -34.438 -18.453 -6.59 1 96.12 35 ALA B C 1
ATOM 2483 O O . ALA B 1 35 ? -33.906 -19.141 -5.707 1 96.12 35 ALA B O 1
ATOM 2484 N N . SER B 1 36 ? -35.312 -17.5 -6.281 1 95 36 SER B N 1
ATOM 2485 C CA . SER B 1 36 ? -35.781 -17.203 -4.93 1 95 36 SER B CA 1
ATOM 2486 C C . SER B 1 36 ? -34.594 -16.828 -4.016 1 95 36 SER B C 1
ATOM 2488 O O . SER B 1 36 ? -34.438 -17.422 -2.939 1 95 36 SER B O 1
ATOM 2490 N N . MET B 1 37 ? -33.844 -15.891 -4.457 1 94.31 37 MET B N 1
ATOM 2491 C CA . MET B 1 37 ? -32.688 -15.43 -3.707 1 94.31 37 MET B CA 1
ATOM 2492 C C . MET B 1 37 ? -32.75 -13.922 -3.477 1 94.31 37 MET B C 1
ATOM 2494 O O . MET B 1 37 ? -33.312 -13.188 -4.285 1 94.31 37 MET B O 1
ATOM 2498 N N . SER B 1 38 ? -32.281 -13.523 -2.396 1 94 38 SER B N 1
ATOM 2499 C CA . SER B 1 38 ? -32.188 -12.094 -2.121 1 94 38 SER B CA 1
ATOM 2500 C C . SER B 1 38 ? -31.141 -11.422 -3.002 1 94 38 SER B C 1
ATOM 2502 O O . SER B 1 38 ? -30.266 -12.094 -3.541 1 94 38 SER B O 1
ATOM 2504 N N . THR B 1 39 ? -31.281 -10.148 -3.102 1 91.31 39 THR B N 1
ATOM 2505 C CA . THR B 1 39 ? -30.312 -9.344 -3.832 1 91.31 39 THR B CA 1
ATOM 2506 C C . THR B 1 39 ? -28.922 -9.523 -3.244 1 91.31 39 THR B C 1
ATOM 2508 O O . THR B 1 39 ? -27.938 -9.695 -3.982 1 91.31 39 THR B O 1
ATOM 2511 N N . ALA B 1 40 ? -28.875 -9.508 -1.947 1 89.62 40 ALA B N 1
ATOM 2512 C CA . ALA B 1 40 ? -27.594 -9.641 -1.26 1 89.62 40 ALA B CA 1
ATOM 2513 C C . ALA B 1 40 ? -26.969 -11 -1.525 1 89.62 40 ALA B C 1
ATOM 2515 O O . ALA B 1 40 ? -25.766 -11.102 -1.764 1 89.62 40 ALA B O 1
ATOM 2516 N N . LYS B 1 41 ? -27.75 -11.906 -1.505 1 92.44 41 LYS B N 1
ATOM 2517 C CA . LYS B 1 41 ? -27.219 -13.258 -1.681 1 92.44 41 LYS B CA 1
ATOM 2518 C C . LYS B 1 41 ? -26.672 -13.453 -3.09 1 92.44 41 LYS B C 1
ATOM 2520 O O . LYS B 1 41 ? -25.562 -13.953 -3.264 1 92.44 41 LYS B O 1
ATOM 2525 N N . LEU B 1 42 ? -27.438 -13.125 -4.125 1 94.25 42 LEU B N 1
ATOM 2526 C CA . LEU B 1 42 ? -26.969 -13.266 -5.5 1 94.25 42 LEU B CA 1
ATOM 2527 C C . LEU B 1 42 ? -25.703 -12.461 -5.73 1 94.25 42 LEU B C 1
ATOM 2529 O O . LEU B 1 42 ? -24.75 -12.945 -6.348 1 94.25 42 LEU B O 1
ATOM 2533 N N . SER B 1 43 ? -25.688 -11.281 -5.234 1 91.38 43 SER B N 1
ATOM 2534 C CA . SER B 1 43 ? -24.516 -10.438 -5.395 1 91.38 43 SER B CA 1
ATOM 2535 C C . SER B 1 43 ? -23.281 -11.07 -4.766 1 91.38 43 SER B C 1
ATOM 2537 O O . SER B 1 43 ? -22.219 -11.133 -5.391 1 91.38 43 SER B O 1
ATOM 2539 N N . ARG B 1 44 ? -23.469 -11.602 -3.611 1 90.88 44 ARG B N 1
ATOM 2540 C CA . ARG B 1 44 ? -22.344 -12.195 -2.891 1 90.88 44 ARG B CA 1
ATOM 2541 C C . ARG B 1 44 ? -21.875 -13.469 -3.582 1 90.88 44 ARG B C 1
ATOM 2543 O O . ARG B 1 44 ? -20.672 -13.766 -3.59 1 90.88 44 ARG B O 1
ATOM 2550 N N . LEU B 1 45 ? -22.797 -14.141 -4.117 1 91.12 45 LEU B N 1
ATOM 2551 C CA . LEU B 1 45 ? -22.406 -15.336 -4.863 1 91.12 45 LEU B CA 1
ATOM 2552 C C . LEU B 1 45 ? -21.625 -14.961 -6.117 1 91.12 45 LEU B C 1
ATOM 2554 O O . LEU B 1 45 ? -20.609 -15.578 -6.418 1 91.12 45 LEU B O 1
ATOM 2558 N N . GLU B 1 46 ? -22.094 -13.953 -6.797 1 90.38 46 GLU B N 1
ATOM 2559 C CA . GLU B 1 46 ? -21.469 -13.562 -8.055 1 90.38 46 GLU B CA 1
ATOM 2560 C C . GLU B 1 46 ? -20.109 -12.922 -7.812 1 90.38 46 GLU B C 1
ATOM 2562 O O . GLU B 1 46 ? -19.266 -12.859 -8.719 1 90.38 46 GLU B O 1
ATOM 2567 N N . THR B 1 47 ? -19.969 -12.445 -6.574 1 84.5 47 THR B N 1
ATOM 2568 C CA . THR B 1 47 ? -18.703 -11.781 -6.281 1 84.5 47 THR B CA 1
ATOM 2569 C C . THR B 1 47 ? -17.828 -12.656 -5.406 1 84.5 47 THR B C 1
ATOM 2571 O O . THR B 1 47 ? -16.719 -12.258 -5.023 1 84.5 47 THR B O 1
ATOM 2574 N N . GLY B 1 48 ? -18.281 -13.781 -5.086 1 86.12 48 GLY B N 1
ATOM 2575 C CA . GLY B 1 48 ? -17.484 -14.766 -4.359 1 86.12 48 GLY B CA 1
ATOM 2576 C C . GLY B 1 48 ? -17.469 -14.523 -2.859 1 86.12 48 GLY B C 1
ATOM 2577 O O . GLY B 1 48 ? -16.656 -15.102 -2.143 1 86.12 48 GLY B O 1
ATOM 2578 N N . HIS B 1 49 ? -18.328 -13.695 -2.357 1 83.69 49 HIS B N 1
ATOM 2579 C CA . HIS B 1 49 ? -18.312 -13.32 -0.948 1 83.69 49 HIS B CA 1
ATOM 2580 C C . HIS B 1 49 ? -19.297 -14.148 -0.145 1 83.69 49 HIS B C 1
ATOM 2582 O O . HIS B 1 49 ? -19.703 -13.758 0.955 1 83.69 49 HIS B O 1
ATOM 2588 N N . ASN B 1 50 ? -19.797 -15.227 -0.762 1 83.38 50 ASN B N 1
ATOM 2589 C CA . ASN B 1 50 ? -20.688 -16.156 -0.08 1 83.38 50 ASN B CA 1
ATOM 2590 C C . ASN B 1 50 ? -20.156 -17.578 -0.121 1 83.38 50 ASN B C 1
ATOM 2592 O O . ASN B 1 50 ? -19.484 -17.969 -1.076 1 83.38 50 ASN B O 1
ATOM 2596 N N . VAL B 1 51 ? -20.406 -18.219 1.002 1 84.69 51 VAL B N 1
ATOM 2597 C CA . VAL B 1 51 ? -20.172 -19.656 0.953 1 84.69 51 VAL B CA 1
ATOM 2598 C C . VAL B 1 51 ? -20.984 -20.281 -0.173 1 84.69 51 VAL B C 1
ATOM 2600 O O . VAL B 1 51 ? -22.156 -19.938 -0.366 1 84.69 51 VAL B O 1
ATOM 2603 N N . VAL B 1 52 ? -20.391 -21.156 -0.848 1 88.56 52 VAL B N 1
ATOM 2604 C CA . VAL B 1 52 ? -21.047 -21.797 -1.989 1 88.56 52 VAL B CA 1
ATOM 2605 C C . VAL B 1 52 ? -21.844 -23 -1.52 1 88.56 52 VAL B C 1
ATOM 2607 O O . VAL B 1 52 ? -21.266 -24 -1.054 1 88.56 52 VAL B O 1
ATOM 2610 N N . LEU B 1 53 ? -23.062 -22.891 -1.608 1 91.88 53 LEU B N 1
ATOM 2611 C CA . LEU B 1 53 ? -23.938 -24.031 -1.391 1 91.88 53 LEU B CA 1
ATOM 2612 C C . LEU B 1 53 ? -24.453 -24.594 -2.717 1 91.88 53 LEU B C 1
ATOM 2614 O O . LEU B 1 53 ? -24.969 -23.828 -3.547 1 91.88 53 LEU B O 1
ATOM 2618 N N . LEU B 1 54 ? -24.297 -25.891 -2.807 1 93.19 54 LEU B N 1
ATOM 2619 C CA . LEU B 1 54 ? -24.688 -26.516 -4.07 1 93.19 54 LEU B CA 1
ATOM 2620 C C . LEU B 1 54 ? -26.156 -26.25 -4.383 1 93.19 54 LEU B C 1
ATOM 2622 O O . LEU B 1 54 ? -26.531 -26.094 -5.547 1 93.19 54 LEU B O 1
ATOM 2626 N N . LYS B 1 55 ? -26.922 -26.188 -3.379 1 94.38 55 LYS B N 1
ATOM 2627 C CA . LYS B 1 55 ? -28.344 -25.922 -3.598 1 94.38 55 LYS B CA 1
ATOM 2628 C C . LYS B 1 55 ? -28.562 -24.562 -4.242 1 94.38 55 LYS B C 1
ATOM 2630 O O . LYS B 1 55 ? -29.438 -24.406 -5.102 1 94.38 55 LYS B O 1
ATOM 2635 N N . ASP B 1 56 ? -27.844 -23.609 -3.807 1 95.25 56 ASP B N 1
ATOM 2636 C CA . ASP B 1 56 ? -27.969 -22.266 -4.367 1 95.25 56 ASP B CA 1
ATOM 2637 C C . ASP B 1 56 ? -27.5 -22.234 -5.82 1 95.25 56 ASP B C 1
ATOM 2639 O O . ASP B 1 56 ? -28.109 -21.594 -6.668 1 95.25 56 ASP B O 1
ATOM 2643 N N . VAL B 1 57 ? -26.391 -22.938 -6.055 1 96.19 57 VAL B N 1
ATOM 2644 C CA . VAL B 1 57 ? -25.859 -22.984 -7.406 1 96.19 57 VAL B CA 1
ATOM 2645 C C . VAL B 1 57 ? -26.844 -23.672 -8.336 1 96.19 57 VAL B C 1
ATOM 2647 O O . VAL B 1 57 ? -27.094 -23.219 -9.453 1 96.19 57 VAL B O 1
ATOM 2650 N N . ARG B 1 58 ? -27.453 -24.719 -7.879 1 95.81 58 ARG B N 1
ATOM 2651 C CA . ARG B 1 58 ? -28.438 -25.438 -8.672 1 95.81 58 ARG B CA 1
ATOM 2652 C C . ARG B 1 58 ? -29.641 -24.547 -8.977 1 95.81 58 ARG B C 1
ATOM 2654 O O . ARG B 1 58 ? -30.156 -24.562 -10.102 1 95.81 58 ARG B O 1
ATOM 2661 N N . ALA B 1 59 ? -30.016 -23.875 -8.008 1 96.44 59 ALA B N 1
ATOM 2662 C CA . ALA B 1 59 ? -31.156 -22.984 -8.195 1 96.44 59 ALA B CA 1
ATOM 2663 C C . ALA B 1 59 ? -30.859 -21.953 -9.289 1 96.44 59 ALA B C 1
ATOM 2665 O O . ALA B 1 59 ? -31.734 -21.656 -10.109 1 96.44 59 ALA B O 1
ATOM 2666 N N . LEU B 1 60 ? -29.688 -21.453 -9.273 1 96.56 60 LEU B N 1
ATOM 2667 C CA . LEU B 1 60 ? -29.312 -20.469 -10.281 1 96.56 60 LEU B CA 1
ATOM 2668 C C . LEU B 1 60 ? -29.219 -21.094 -11.664 1 96.56 60 LEU B C 1
ATOM 2670 O O . LEU B 1 60 ? -29.641 -20.5 -12.656 1 96.56 60 LEU B O 1
ATOM 2674 N N . LEU B 1 61 ? -28.656 -22.266 -11.664 1 96.5 61 LEU B N 1
ATOM 2675 C CA . LEU B 1 61 ? -28.531 -22.953 -12.945 1 96.5 61 LEU B CA 1
ATOM 2676 C C . LEU B 1 61 ? -29.906 -23.266 -13.523 1 96.5 61 LEU B C 1
ATOM 2678 O O . LEU B 1 61 ? -30.109 -23.172 -14.734 1 96.5 61 LEU B O 1
ATOM 2682 N N . ASP B 1 62 ? -30.812 -23.594 -12.695 1 96.56 62 ASP B N 1
ATOM 2683 C CA . ASP B 1 62 ? -32.188 -23.781 -13.125 1 96.56 62 ASP B CA 1
ATOM 2684 C C . ASP B 1 62 ? -32.781 -22.484 -13.672 1 96.56 62 ASP B C 1
ATOM 2686 O O . ASP B 1 62 ? -33.406 -22.469 -14.742 1 96.56 62 ASP B O 1
ATOM 2690 N N . ALA B 1 63 ? -32.531 -21.5 -12.93 1 96.44 63 ALA B N 1
ATOM 2691 C CA . ALA B 1 63 ? -33.031 -20.203 -13.328 1 96.44 63 ALA B CA 1
ATOM 2692 C C . ALA B 1 63 ? -32.5 -19.781 -14.688 1 96.44 63 ALA B C 1
ATOM 2694 O O . ALA B 1 63 ? -33.188 -19.094 -15.461 1 96.44 63 ALA B O 1
ATOM 2695 N N . TYR B 1 64 ? -31.312 -20.219 -14.961 1 96.69 64 TYR B N 1
ATOM 2696 C CA . TYR B 1 64 ? -30.641 -19.797 -16.188 1 96.69 64 TYR B CA 1
ATOM 2697 C C . TYR B 1 64 ? -30.906 -20.781 -17.312 1 96.69 64 TYR B C 1
ATOM 2699 O O . TYR B 1 64 ? -30.484 -20.562 -18.453 1 96.69 64 TYR B O 1
ATOM 2707 N N . ASN B 1 65 ? -31.516 -21.828 -17.094 1 95 65 ASN B N 1
ATOM 2708 C CA . ASN B 1 65 ? -31.781 -22.875 -18.062 1 95 65 ASN B CA 1
ATOM 2709 C C . ASN B 1 65 ? -30.5 -23.422 -18.672 1 95 65 ASN B C 1
ATOM 2711 O O . ASN B 1 65 ? -30.391 -23.531 -19.891 1 95 65 ASN B O 1
ATOM 2715 N N . ALA B 1 66 ? -29.562 -23.656 -17.812 1 94.94 66 ALA B N 1
ATOM 2716 C CA . ALA B 1 66 ? -28.281 -24.172 -18.25 1 94.94 66 ALA B CA 1
ATOM 2717 C C . ALA B 1 66 ? -28.406 -25.609 -18.766 1 94.94 66 ALA B C 1
ATOM 2719 O O . ALA B 1 66 ? -29.141 -26.406 -18.188 1 94.94 66 ALA B O 1
ATOM 2720 N N . ASP B 1 67 ? -27.625 -25.875 -19.781 1 94.62 67 ASP B N 1
ATOM 2721 C CA . ASP B 1 67 ? -27.672 -27.219 -20.344 1 94.62 67 ASP B CA 1
ATOM 2722 C C . ASP B 1 67 ? -26.875 -28.203 -19.484 1 94.62 67 ASP B C 1
ATOM 2724 O O . ASP B 1 67 ? -26.188 -27.797 -18.531 1 94.62 67 ASP B O 1
ATOM 2728 N N . GLY B 1 68 ? -26.984 -29.422 -19.766 1 93.38 68 GLY B N 1
ATOM 2729 C CA . GLY B 1 68 ? -26.406 -30.469 -18.969 1 93.38 68 GLY B CA 1
ATOM 2730 C C . GLY B 1 68 ? -24.891 -30.359 -18.828 1 93.38 68 GLY B C 1
ATOM 2731 O O . GLY B 1 68 ? -24.344 -30.516 -17.734 1 93.38 68 GLY B O 1
ATOM 2732 N N . LYS B 1 69 ? -24.281 -30.078 -19.875 1 92.19 69 LYS B N 1
ATOM 2733 C CA . LYS B 1 69 ? -22.828 -29.969 -19.875 1 92.19 69 LYS B CA 1
ATOM 2734 C C 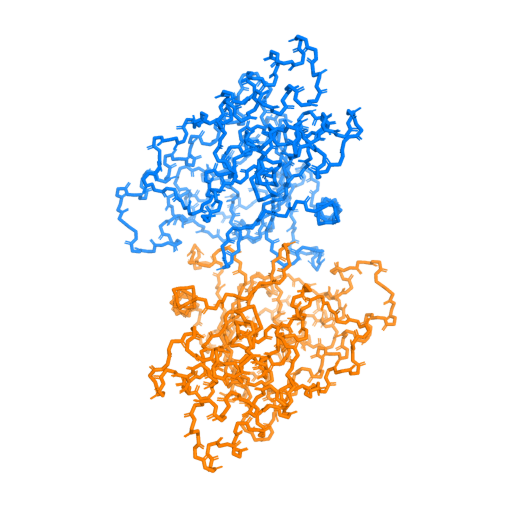. LYS B 1 69 ? -22.375 -28.797 -19.016 1 92.19 69 LYS B C 1
ATOM 2736 O O . LYS B 1 69 ? -21.469 -28.938 -18.188 1 92.19 69 LYS B O 1
ATOM 2741 N N . THR B 1 70 ? -23.047 -27.688 -19.219 1 92.31 70 THR B N 1
ATOM 2742 C CA . THR B 1 70 ? -22.75 -26.484 -18.422 1 92.31 70 THR B CA 1
ATOM 2743 C C . THR B 1 70 ? -23.031 -26.734 -16.953 1 92.31 70 THR B C 1
ATOM 2745 O O . THR B 1 70 ? -22.234 -26.344 -16.094 1 92.31 70 THR B O 1
ATOM 2748 N N . ARG B 1 71 ? -24.062 -27.359 -16.656 1 93.88 71 ARG B N 1
ATOM 2749 C CA . ARG B 1 71 ? -24.438 -27.656 -15.281 1 93.88 71 ARG B CA 1
ATOM 2750 C C . ARG B 1 71 ? -23.375 -28.5 -14.594 1 93.88 71 ARG B C 1
ATOM 2752 O O . ARG B 1 71 ? -22.953 -28.188 -13.477 1 93.88 71 ARG B O 1
ATOM 2759 N N . SER B 1 72 ? -23.016 -29.5 -15.328 1 92.38 72 SER B N 1
ATOM 2760 C CA . SER B 1 72 ? -22 -30.391 -14.766 1 92.38 72 SER B CA 1
ATOM 2761 C C . SER B 1 72 ? -20.703 -29.625 -14.477 1 92.38 72 SER B C 1
ATOM 2763 O O . SER B 1 72 ? -20.094 -29.797 -13.414 1 92.38 72 SER B O 1
ATOM 2765 N N . LYS B 1 73 ? -20.312 -28.812 -15.359 1 89.94 73 LYS B N 1
ATOM 2766 C CA . LYS B 1 73 ? -19.078 -28.031 -15.227 1 89.94 73 LYS B CA 1
ATOM 2767 C C . LYS B 1 73 ? -19.172 -27.047 -14.062 1 89.94 73 LYS B C 1
ATOM 2769 O O . LYS B 1 73 ? -18.234 -26.938 -13.266 1 89.94 73 LYS B O 1
ATOM 2774 N N . VAL B 1 74 ? -20.266 -26.406 -13.969 1 91.94 74 VAL B N 1
ATOM 2775 C CA . VAL B 1 74 ? -20.422 -25.375 -12.945 1 91.94 74 VAL B CA 1
ATOM 2776 C C . VAL B 1 74 ? -20.516 -26.031 -11.562 1 91.94 74 VAL B C 1
ATOM 2778 O O . VAL B 1 74 ? -19.984 -25.5 -10.586 1 91.94 74 VAL B O 1
ATOM 2781 N N . LEU B 1 75 ? -21.172 -27.094 -11.5 1 92.56 75 LEU B N 1
ATOM 2782 C CA . LEU B 1 75 ? -21.281 -27.797 -10.219 1 92.56 75 LEU B CA 1
ATOM 2783 C C . LEU B 1 75 ? -19.922 -28.328 -9.766 1 92.56 75 LEU B C 1
ATOM 2785 O O . LEU B 1 75 ? -19.625 -28.344 -8.57 1 92.56 75 LEU B O 1
ATOM 2789 N N . GLN B 1 76 ? -19.156 -28.734 -10.703 1 87.94 76 GLN B N 1
ATOM 2790 C CA . GLN B 1 76 ? -17.797 -29.125 -10.375 1 87.94 76 GLN B CA 1
ATOM 2791 C C . GLN B 1 76 ? -17 -27.922 -9.836 1 87.94 76 GLN B C 1
ATOM 2793 O O . GLN B 1 76 ? -16.25 -28.062 -8.867 1 87.94 76 GLN B O 1
ATOM 2798 N N . LEU B 1 77 ? -17.172 -26.812 -10.461 1 86.25 77 LEU B N 1
ATOM 2799 C CA . LEU B 1 77 ? -16.531 -25.578 -10 1 86.25 77 LEU B CA 1
ATOM 2800 C C . LEU B 1 77 ? -16.984 -25.219 -8.594 1 86.25 77 LEU B C 1
ATOM 2802 O O . LEU B 1 77 ? -16.172 -24.781 -7.77 1 86.25 77 LEU B O 1
ATOM 2806 N N . ALA B 1 78 ? -18.234 -25.391 -8.367 1 89.94 78 ALA B N 1
ATOM 2807 C CA . ALA B 1 78 ? -18.812 -25.062 -7.062 1 89.94 78 ALA B CA 1
ATOM 2808 C C . ALA B 1 78 ? -18.234 -25.969 -5.973 1 89.94 78 ALA B C 1
ATOM 2810 O O . ALA B 1 78 ? -17.938 -25.5 -4.871 1 89.94 78 ALA B O 1
ATOM 2811 N N . GLN B 1 79 ? -18.094 -27.203 -6.293 1 85.88 79 GLN B N 1
ATOM 2812 C CA . GLN B 1 79 ? -17.516 -28.141 -5.34 1 85.88 79 GLN B CA 1
ATOM 2813 C C . GLN B 1 79 ? -16.062 -27.797 -5.035 1 85.88 79 GLN B C 1
ATOM 2815 O O . GLN B 1 79 ? -15.625 -27.922 -3.889 1 85.88 79 GLN B O 1
ATOM 2820 N N . ALA B 1 80 ? -15.445 -27.344 -6.023 1 79.56 80 ALA B N 1
ATOM 2821 C CA . ALA B 1 80 ? -14.023 -27.016 -5.887 1 79.56 80 ALA B CA 1
ATOM 2822 C C . ALA B 1 80 ? -13.844 -25.656 -5.203 1 79.56 80 ALA B C 1
ATOM 2824 O O . ALA B 1 80 ? -12.781 -25.391 -4.625 1 79.56 80 ALA B O 1
ATOM 2825 N N . ALA B 1 81 ? -14.875 -24.906 -5.277 1 82 81 ALA B N 1
ATOM 2826 C CA . ALA B 1 81 ? -14.773 -23.531 -4.805 1 82 81 ALA B CA 1
ATOM 2827 C C . ALA B 1 81 ? -14.555 -23.484 -3.297 1 82 81 ALA B C 1
ATOM 2829 O O . ALA B 1 81 ? -13.961 -22.531 -2.779 1 82 81 ALA B O 1
ATOM 2830 N N . GLU B 1 82 ? -15.016 -24.5 -2.592 1 77.5 82 GLU B N 1
ATOM 2831 C CA . GLU B 1 82 ? -14.945 -24.484 -1.134 1 77.5 82 GLU B CA 1
ATOM 2832 C C . GLU B 1 82 ? -13.742 -25.281 -0.629 1 77.5 82 GLU B C 1
ATOM 2834 O O . GLU B 1 82 ? -13.43 -25.25 0.562 1 77.5 82 GLU B O 1
ATOM 2839 N N . GLN B 1 83 ? -13.117 -25.969 -1.47 1 73.94 83 GLN B N 1
ATOM 2840 C CA . GLN B 1 83 ? -11.961 -26.766 -1.057 1 73.94 83 GLN B CA 1
ATOM 2841 C C . GLN B 1 83 ? -10.758 -25.875 -0.782 1 73.94 83 GLN B C 1
ATOM 2843 O O . GLN B 1 83 ? -10.461 -24.969 -1.552 1 73.94 83 GLN B O 1
ATOM 2848 N N . SER B 1 84 ? -10.32 -26.047 0.529 1 74.44 84 SER B N 1
ATOM 2849 C CA . SER B 1 84 ? -9.102 -25.312 0.853 1 74.44 84 SER B CA 1
ATOM 2850 C C . SER B 1 84 ? -7.883 -25.969 0.204 1 74.44 84 SER B C 1
ATOM 2852 O O . SER B 1 84 ? -7.875 -27.172 -0.05 1 74.44 84 SER B O 1
ATOM 2854 N N . GLY B 1 85 ? -7.012 -25.172 -0.233 1 81.38 85 GLY B N 1
ATOM 2855 C CA . GLY B 1 85 ? -5.77 -25.672 -0.808 1 81.38 85 GLY B CA 1
ATOM 2856 C C . GLY B 1 85 ? -4.809 -26.219 0.23 1 81.38 85 GLY B C 1
ATOM 2857 O O . GLY B 1 85 ? -5.215 -26.547 1.345 1 81.38 85 GLY B O 1
ATOM 2858 N N . TRP B 1 86 ? -3.652 -26.656 -0.184 1 87.44 86 TRP B N 1
ATOM 2859 C CA . TRP B 1 86 ? -2.604 -27.219 0.652 1 87.44 86 TRP B CA 1
ATOM 2860 C C . TRP B 1 86 ? -2.273 -26.312 1.823 1 87.44 86 TRP B C 1
ATOM 2862 O O . TRP B 1 86 ? -1.729 -26.75 2.836 1 87.44 86 TRP B O 1
ATOM 2872 N N . TRP B 1 87 ? -2.561 -25.031 1.818 1 91.25 87 TRP B N 1
ATOM 2873 C CA . TRP B 1 87 ? -2.186 -24.062 2.84 1 91.25 87 TRP B CA 1
ATOM 2874 C C . TRP B 1 87 ? -3.1 -24.172 4.059 1 91.25 87 TRP B C 1
ATOM 2876 O O . TRP B 1 87 ? -2.891 -23.484 5.062 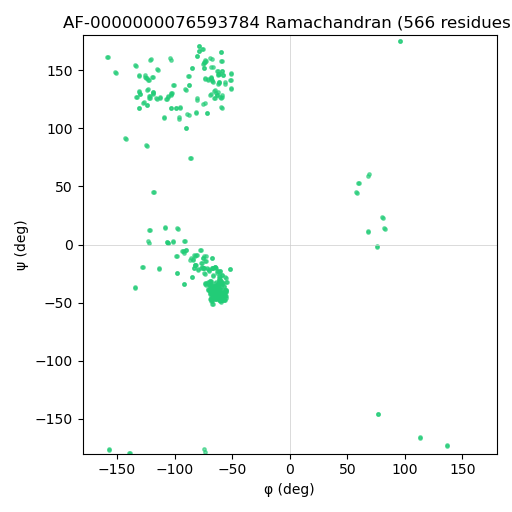1 91.25 87 TRP B O 1
ATOM 2886 N N . GLN B 1 88 ? -4.125 -25.031 3.986 1 88.75 88 GLN B N 1
ATOM 2887 C CA . GLN B 1 88 ? -5.008 -25.234 5.133 1 88.75 88 GLN B CA 1
ATOM 2888 C C . GLN B 1 88 ? -4.215 -25.625 6.375 1 88.75 88 GLN B C 1
ATOM 2890 O O . GLN B 1 88 ? -4.605 -25.297 7.496 1 88.75 88 GLN B O 1
ATOM 2895 N N . GLN B 1 89 ? -3.141 -26.328 6.156 1 91.44 89 GLN B N 1
ATOM 2896 C CA . GLN B 1 89 ? -2.314 -26.766 7.273 1 91.44 89 GLN B CA 1
ATOM 2897 C C . GLN B 1 89 ? -1.633 -25.578 7.953 1 91.44 89 GLN B C 1
ATOM 2899 O O . GLN B 1 89 ? -1.086 -25.719 9.047 1 91.44 89 GLN B O 1
ATOM 2904 N N . PHE B 1 90 ? -1.648 -24.406 7.371 1 93 90 PHE B N 1
ATOM 2905 C CA . PHE B 1 90 ? -1.038 -23.203 7.93 1 93 90 PHE B CA 1
ATOM 2906 C C . PHE B 1 90 ? -2.105 -22.219 8.406 1 93 90 PHE B C 1
ATOM 2908 O O . PHE B 1 90 ? -1.818 -21.047 8.641 1 93 90 PHE B O 1
ATOM 2915 N N . ASP B 1 91 ? -3.332 -22.594 8.555 1 87.88 91 ASP B N 1
ATOM 2916 C CA . ASP B 1 91 ? -4.461 -21.734 8.875 1 87.88 91 ASP B CA 1
ATOM 2917 C C . ASP B 1 91 ? -4.238 -21 10.203 1 87.88 91 ASP B C 1
ATOM 2919 O O . ASP B 1 91 ? -4.707 -19.875 10.383 1 87.88 91 ASP B O 1
ATOM 2923 N N . ASP B 1 92 ? -3.469 -21.594 10.992 1 89.38 92 ASP B N 1
ATOM 2924 C CA . ASP B 1 92 ? -3.25 -21.062 12.328 1 89.38 92 ASP B CA 1
ATOM 2925 C C . ASP B 1 92 ? -2.344 -19.828 12.281 1 89.38 92 ASP B C 1
ATOM 2927 O O . ASP B 1 92 ? -2.346 -19.016 13.211 1 89.38 92 ASP B O 1
ATOM 2931 N N . VAL B 1 93 ? -1.549 -19.656 11.172 1 92.38 93 VAL B N 1
ATOM 2932 C CA . VAL B 1 93 ? -0.557 -18.594 11.172 1 92.38 93 VAL B CA 1
ATOM 2933 C C . VAL B 1 93 ? -0.8 -17.656 9.992 1 92.38 93 VAL B C 1
ATOM 2935 O O . VAL B 1 93 ? -0.114 -16.641 9.844 1 92.38 93 VAL B O 1
ATOM 2938 N N . LEU B 1 94 ? -1.812 -17.875 9.195 1 89 94 LEU B N 1
ATOM 2939 C CA . LEU B 1 94 ? -2.031 -17.062 8.008 1 89 94 LEU B CA 1
ATOM 2940 C C . LEU B 1 94 ? -2.434 -15.648 8.383 1 89 94 LEU B C 1
ATOM 2942 O O . LEU B 1 94 ? -3.334 -15.445 9.195 1 89 94 LEU B O 1
ATOM 2946 N N . PRO B 1 95 ? -1.684 -14.711 7.754 1 81.75 95 PRO B N 1
ATOM 2947 C CA . PRO B 1 95 ? -2.193 -13.344 7.898 1 81.75 95 PRO B CA 1
ATOM 2948 C C . PRO B 1 95 ? -3.605 -13.18 7.34 1 81.75 95 PRO B C 1
ATOM 2950 O O . PRO B 1 95 ? -4.074 -14.031 6.582 1 81.75 95 PRO B O 1
ATOM 2953 N N . THR B 1 96 ? -4.215 -12.094 7.691 1 76.94 96 THR B N 1
ATOM 2954 C CA . THR B 1 96 ? -5.582 -11.82 7.262 1 76.94 96 THR B CA 1
ATOM 2955 C C . THR B 1 96 ? -5.668 -11.766 5.738 1 76.94 96 THR B C 1
ATOM 2957 O O . THR B 1 96 ? -4.848 -11.117 5.086 1 76.94 96 THR B O 1
ATOM 2960 N N . ASP B 1 97 ? -6.551 -12.523 5.168 1 73.94 97 ASP B N 1
ATOM 2961 C CA . ASP B 1 97 ? -6.922 -12.562 3.754 1 73.94 97 ASP B CA 1
ATOM 2962 C C . ASP B 1 97 ? -5.773 -13.102 2.9 1 73.94 97 ASP B C 1
ATOM 2964 O O . ASP B 1 97 ? -5.77 -12.922 1.679 1 73.94 97 ASP B O 1
ATOM 2968 N N . PHE B 1 98 ? -4.777 -13.633 3.561 1 87.5 98 PHE B N 1
ATOM 2969 C CA . PHE B 1 98 ? -3.678 -14.164 2.758 1 87.5 98 PHE B CA 1
ATOM 2970 C C . PHE B 1 98 ? -4.059 -15.492 2.121 1 87.5 98 PHE B C 1
ATOM 2972 O O . PHE B 1 98 ? -3.432 -15.922 1.151 1 87.5 98 PHE B O 1
ATOM 2979 N N . ASP B 1 99 ? -5.059 -16.125 2.672 1 85.25 99 ASP B N 1
ATOM 2980 C CA . ASP B 1 99 ? -5.574 -17.344 2.062 1 85.25 99 ASP B CA 1
ATOM 2981 C C . ASP B 1 99 ? -6.109 -17.078 0.656 1 85.25 99 ASP B C 1
ATOM 2983 O O . ASP B 1 99 ? -5.965 -17.906 -0.24 1 85.25 99 ASP B O 1
ATOM 2987 N N . LEU B 1 100 ? -6.707 -16 0.492 1 83.25 100 LEU B N 1
ATOM 2988 C CA . LEU B 1 100 ? -7.168 -15.609 -0.834 1 83.25 100 LEU B CA 1
ATOM 2989 C C . LEU B 1 100 ? -5.996 -15.492 -1.804 1 83.25 100 LEU B C 1
ATOM 2991 O O . LEU B 1 100 ? -6.055 -16.016 -2.92 1 83.25 100 LEU B O 1
ATOM 2995 N N . TYR B 1 101 ? -4.965 -14.836 -1.389 1 90.19 101 TYR B N 1
ATOM 2996 C CA . TYR B 1 101 ? -3.811 -14.68 -2.266 1 90.19 101 TYR B CA 1
ATOM 2997 C C . TYR B 1 101 ? -3.232 -16.031 -2.656 1 90.19 101 TYR B C 1
ATOM 2999 O O . TYR B 1 101 ? -2.863 -16.25 -3.812 1 90.19 101 TYR B O 1
ATOM 3007 N N . LEU B 1 102 ? -3.184 -16.875 -1.659 1 90.94 102 LEU B N 1
ATOM 3008 C CA . LEU B 1 102 ? -2.611 -18.188 -1.931 1 90.94 102 LEU B CA 1
ATOM 3009 C C . LEU B 1 102 ? -3.445 -18.938 -2.963 1 90.94 102 LEU B C 1
ATOM 3011 O O . LEU B 1 102 ? -2.898 -19.656 -3.809 1 90.94 102 LEU B O 1
ATOM 3015 N N . SER B 1 103 ? -4.719 -18.844 -2.881 1 86.38 103 SER B N 1
ATOM 3016 C CA . SER B 1 103 ? -5.598 -19.469 -3.865 1 86.38 103 SER B CA 1
ATOM 3017 C C . SER B 1 103 ? -5.379 -18.875 -5.254 1 86.38 103 SER B C 1
ATOM 3019 O O . SER B 1 103 ? -5.348 -19.609 -6.246 1 86.38 103 SER B O 1
ATOM 3021 N N . VAL B 1 104 ? -5.191 -17.625 -5.297 1 87.12 104 VAL B N 1
ATOM 3022 C CA . VAL B 1 104 ? -4.941 -16.906 -6.543 1 87.12 104 VAL B CA 1
ATOM 3023 C C . VAL B 1 104 ? -3.586 -17.312 -7.113 1 87.12 104 VAL B C 1
ATOM 3025 O O . VAL B 1 104 ? -3.475 -17.641 -8.297 1 87.12 104 VAL B O 1
ATOM 3028 N N . GLU B 1 105 ? -2.586 -17.312 -6.262 1 91.88 105 GLU B N 1
ATOM 3029 C CA . GLU B 1 105 ? -1.233 -17.672 -6.672 1 91.88 105 GLU B CA 1
ATOM 3030 C C . GLU B 1 105 ? -1.187 -19.109 -7.203 1 91.88 105 GLU B C 1
ATOM 3032 O O . GLU B 1 105 ? -0.507 -19.375 -8.195 1 91.88 105 GLU B O 1
ATOM 3037 N N . GLU B 1 106 ? -1.921 -19.938 -6.57 1 87.94 106 GLU B N 1
ATOM 3038 C CA . GLU B 1 106 ? -1.962 -21.328 -6.996 1 87.94 106 GLU B CA 1
ATOM 3039 C C . GLU B 1 106 ? -2.551 -21.469 -8.398 1 87.94 106 GLU B C 1
ATOM 3041 O O . GLU B 1 106 ? -2.1 -22.297 -9.188 1 87.94 106 GLU B O 1
ATOM 3046 N N . ALA B 1 107 ? -3.494 -20.719 -8.648 1 85 107 ALA B N 1
ATOM 3047 C CA . ALA B 1 107 ? -4.191 -20.781 -9.93 1 85 107 ALA B CA 1
ATOM 3048 C C . ALA B 1 107 ? -3.449 -19.984 -11 1 85 107 ALA B C 1
ATOM 3050 O O . ALA B 1 107 ? -3.758 -20.094 -12.188 1 85 107 ALA B O 1
ATOM 3051 N N . ALA B 1 108 ? -2.477 -19.25 -10.656 1 91.75 108 ALA B N 1
ATOM 3052 C CA . ALA B 1 108 ? -1.803 -18.312 -11.547 1 91.75 108 ALA B CA 1
ATOM 3053 C C . ALA B 1 108 ? -0.975 -19.047 -12.594 1 91.75 108 ALA B C 1
ATOM 3055 O O . ALA B 1 108 ? -0.379 -20.094 -12.305 1 91.75 108 ALA B O 1
ATOM 3056 N N . ALA B 1 109 ? -0.986 -18.5 -13.797 1 94.44 109 ALA B N 1
ATOM 3057 C CA . ALA B 1 109 ? -0.066 -18.938 -14.844 1 94.44 109 ALA B CA 1
ATOM 3058 C C . ALA B 1 109 ? 1.218 -18.109 -14.828 1 94.44 109 ALA B C 1
ATOM 3060 O O . ALA B 1 109 ? 2.303 -18.641 -15.086 1 94.44 109 ALA B O 1
ATOM 3061 N N . SER B 1 110 ? 1.068 -16.875 -14.484 1 96.88 110 SER B N 1
ATOM 3062 C CA . SER B 1 110 ? 2.229 -15.984 -14.477 1 96.88 110 SER B CA 1
ATOM 3063 C C . SER B 1 110 ? 2.066 -14.875 -13.453 1 96.88 110 SER B C 1
ATOM 3065 O O . SER B 1 110 ? 0.949 -14.438 -13.172 1 96.88 110 SER B O 1
ATOM 3067 N N . LEU B 1 111 ? 3.209 -14.492 -12.93 1 98.06 111 LEU B N 1
ATOM 3068 C CA . LEU B 1 111 ? 3.293 -13.336 -12.039 1 98.06 111 LEU B CA 1
ATOM 3069 C C . LEU B 1 111 ? 4.207 -12.266 -12.625 1 98.06 111 LEU B C 1
ATOM 3071 O O . LEU B 1 111 ? 5.316 -12.562 -13.078 1 98.06 111 LEU B O 1
ATOM 3075 N N . LEU B 1 112 ? 3.76 -11.062 -12.656 1 98.44 112 LEU B N 1
ATOM 3076 C CA . LEU B 1 112 ? 4.586 -9.875 -12.859 1 98.44 112 LEU B CA 1
ATOM 3077 C C . LEU B 1 112 ? 4.82 -9.148 -11.547 1 98.44 112 LEU B C 1
ATOM 3079 O O . LEU B 1 112 ? 3.875 -8.648 -10.93 1 98.44 112 LEU B O 1
ATOM 3083 N N . VAL B 1 113 ? 6.086 -9.078 -11.164 1 98.31 113 VAL B N 1
ATOM 3084 C CA . VAL B 1 113 ? 6.41 -8.68 -9.797 1 98.31 113 VAL B CA 1
ATOM 3085 C C . VAL B 1 113 ? 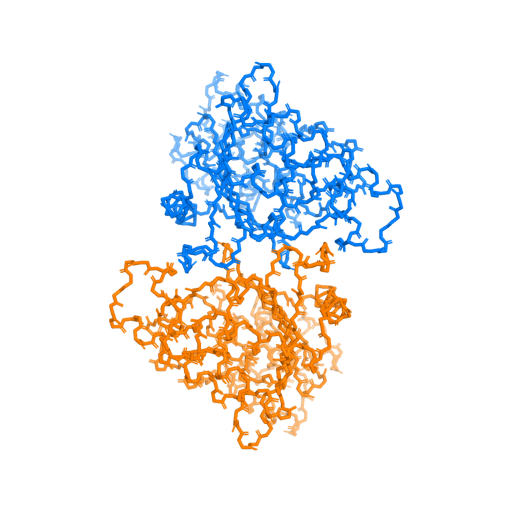7.344 -7.469 -9.82 1 98.31 113 VAL B C 1
ATOM 3087 O O . VAL B 1 113 ? 8.32 -7.445 -10.57 1 98.31 113 VAL B O 1
ATOM 3090 N N . PHE B 1 114 ? 7.051 -6.492 -9.039 1 98.19 114 PHE B N 1
ATOM 3091 C CA . PHE B 1 114 ? 7.992 -5.422 -8.727 1 98.19 114 PHE B CA 1
ATOM 3092 C C . PHE B 1 114 ? 8.234 -5.336 -7.223 1 98.19 114 PHE B C 1
ATOM 3094 O O . PHE B 1 114 ? 7.285 -5.242 -6.441 1 98.19 114 PHE B O 1
ATOM 3101 N N . GLU B 1 115 ? 9.508 -5.391 -6.77 1 97.06 115 GLU B N 1
ATOM 3102 C CA . GLU B 1 115 ? 9.867 -5.277 -5.359 1 97.06 115 GLU B CA 1
ATOM 3103 C C . GLU B 1 115 ? 10.828 -4.113 -5.129 1 97.06 115 GLU B C 1
ATOM 3105 O O . GLU B 1 115 ? 11.781 -3.928 -5.887 1 97.06 115 GLU B O 1
ATOM 3110 N N . THR B 1 116 ? 10.625 -3.424 -4.016 1 94.94 116 THR B N 1
ATOM 3111 C CA . THR B 1 116 ? 11.406 -2.217 -3.785 1 94.94 116 THR B CA 1
ATOM 3112 C C . THR B 1 116 ? 12.352 -2.404 -2.6 1 94.94 116 THR B C 1
ATOM 3114 O O . THR B 1 116 ? 13.328 -1.668 -2.455 1 94.94 116 THR B O 1
ATOM 3117 N N . SER B 1 117 ? 12.047 -3.389 -1.718 1 92.88 117 SER B N 1
ATOM 3118 C CA . SER B 1 117 ? 12.789 -3.391 -0.461 1 92.88 117 SER B CA 1
ATOM 3119 C C . SER B 1 117 ? 13.281 -4.789 -0.109 1 92.88 117 SER B C 1
ATOM 3121 O O . SER B 1 117 ? 14.383 -4.953 0.427 1 92.88 117 SER B O 1
ATOM 3123 N N . ILE B 1 118 ? 12.445 -5.738 -0.413 1 94.5 118 ILE B N 1
ATOM 3124 C CA . ILE B 1 118 ? 12.742 -7.113 -0.02 1 94.5 118 ILE B CA 1
ATOM 3125 C C . ILE B 1 118 ? 12.5 -8.047 -1.202 1 94.5 118 ILE B C 1
ATOM 3127 O O . ILE B 1 118 ? 11.711 -7.742 -2.098 1 94.5 118 ILE B O 1
ATOM 3131 N N . MET B 1 119 ? 13.242 -9.156 -1.14 1 96.44 119 MET B N 1
ATOM 3132 C CA . MET B 1 119 ? 13.062 -10.195 -2.154 1 96.44 119 MET B CA 1
ATOM 3133 C C . MET B 1 119 ? 11.641 -10.75 -2.115 1 96.44 119 MET B C 1
ATOM 3135 O O . MET B 1 119 ? 11.102 -11 -1.037 1 96.44 119 MET B O 1
ATOM 3139 N N . HIS B 1 120 ? 11.07 -10.977 -3.273 1 96.94 120 HIS B N 1
ATOM 3140 C CA . HIS B 1 120 ? 9.742 -11.57 -3.35 1 96.94 120 HIS B CA 1
ATOM 3141 C C . HIS B 1 120 ? 9.711 -12.93 -2.662 1 96.94 120 HIS B C 1
ATOM 3143 O O . HIS B 1 120 ? 10.664 -13.703 -2.758 1 96.94 120 HIS B O 1
ATOM 3149 N N . GLY B 1 121 ? 8.633 -13.234 -2.08 1 96.31 121 GLY B N 1
ATOM 3150 C CA . GLY B 1 121 ? 8.516 -14.422 -1.257 1 96.31 121 GLY B CA 1
ATOM 3151 C C . GLY B 1 121 ? 8.852 -15.703 -2.006 1 96.31 121 GLY B C 1
ATOM 3152 O O . GLY B 1 121 ? 9.453 -16.625 -1.443 1 96.31 121 GLY B O 1
ATOM 3153 N N . LEU B 1 122 ? 8.523 -15.812 -3.25 1 97.5 122 LEU B N 1
ATOM 3154 C CA . LEU B 1 122 ? 8.727 -17.016 -4.047 1 97.5 122 LEU B CA 1
ATOM 3155 C C . LEU B 1 122 ? 10.203 -17.203 -4.391 1 97.5 122 LEU B C 1
ATOM 3157 O O . LEU B 1 122 ? 10.617 -18.266 -4.828 1 97.5 122 LEU B O 1
ATOM 3161 N N . LEU B 1 123 ? 10.992 -16.156 -4.199 1 97.88 123 LEU B N 1
ATOM 3162 C CA . LEU B 1 123 ? 12.383 -16.172 -4.637 1 97.88 123 LEU B CA 1
ATOM 3163 C C . LEU B 1 123 ? 13.328 -16.312 -3.447 1 97.88 123 LEU B C 1
ATOM 3165 O O . LEU B 1 123 ? 14.547 -16.359 -3.617 1 97.88 123 LEU B O 1
ATOM 3169 N N . GLN B 1 124 ? 12.82 -16.438 -2.334 1 97.94 124 GLN B N 1
ATOM 3170 C CA . GLN B 1 124 ? 13.602 -16.375 -1.105 1 97.94 124 GLN B CA 1
ATOM 3171 C C . GLN B 1 124 ? 14.141 -17.75 -0.728 1 97.94 124 GLN B C 1
ATOM 3173 O O . GLN B 1 124 ? 13.469 -18.766 -0.947 1 97.94 124 GLN B O 1
ATOM 3178 N N . THR B 1 125 ? 15.328 -17.75 -0.168 1 98.06 125 THR B N 1
ATOM 3179 C CA . THR B 1 125 ? 15.812 -18.922 0.555 1 98.06 125 THR B CA 1
ATOM 3180 C C . THR B 1 125 ? 15.188 -18.984 1.946 1 98.06 125 THR B C 1
ATOM 3182 O O . THR B 1 125 ? 14.57 -18.016 2.406 1 98.06 125 THR B O 1
ATOM 3185 N N . GLU B 1 126 ? 15.375 -20.156 2.512 1 98.06 126 GLU B N 1
ATOM 3186 C CA . GLU B 1 126 ? 14.844 -20.375 3.855 1 98.06 126 GLU B CA 1
ATOM 3187 C C . GLU B 1 126 ? 15.43 -19.375 4.848 1 98.06 126 GLU B C 1
ATOM 3189 O O . GLU B 1 126 ? 14.703 -18.766 5.633 1 98.06 126 GLU B O 1
ATOM 3194 N N . ASN B 1 127 ? 16.703 -19.156 4.82 1 98.44 127 ASN B N 1
ATOM 3195 C CA . ASN B 1 127 ? 17.375 -18.281 5.77 1 98.44 127 ASN B CA 1
ATOM 3196 C C . ASN B 1 127 ? 17.016 -16.812 5.535 1 98.44 127 ASN B C 1
ATOM 3198 O O . ASN B 1 127 ? 16.875 -16.047 6.488 1 98.44 127 ASN B O 1
ATOM 3202 N N . TYR B 1 128 ? 16.922 -16.438 4.32 1 98.06 128 TYR B N 1
ATOM 3203 C CA . TYR B 1 128 ? 16.469 -15.094 4.004 1 98.06 128 TYR B CA 1
ATOM 3204 C C . TYR B 1 128 ? 15.07 -14.844 4.543 1 98.06 128 TYR B C 1
ATOM 3206 O O . TYR B 1 128 ? 14.82 -13.828 5.203 1 98.06 128 TYR B O 1
ATOM 3214 N N . ALA B 1 129 ? 14.164 -15.812 4.312 1 97.75 129 ALA B N 1
ATOM 3215 C CA . ALA B 1 129 ? 12.781 -15.703 4.773 1 97.75 129 ALA B CA 1
ATOM 3216 C C . ALA B 1 129 ? 12.719 -15.609 6.297 1 97.75 129 ALA B C 1
ATOM 3218 O O . ALA B 1 129 ? 11.969 -14.789 6.84 1 97.75 129 ALA B O 1
ATOM 3219 N N . ARG B 1 130 ? 13.508 -16.422 6.938 1 97.75 130 ARG B N 1
ATOM 3220 C CA . ARG B 1 130 ? 13.523 -16.422 8.398 1 97.75 130 ARG B CA 1
ATOM 3221 C C . ARG B 1 130 ? 13.953 -15.07 8.945 1 97.75 130 ARG B C 1
ATOM 3223 O O . ARG B 1 130 ? 13.32 -14.531 9.859 1 97.75 130 ARG B O 1
ATOM 3230 N N . ALA B 1 131 ? 14.984 -14.531 8.383 1 97.06 131 ALA B N 1
ATOM 3231 C CA . ALA B 1 131 ? 15.5 -13.242 8.836 1 97.06 131 ALA B CA 1
ATOM 3232 C C . ALA B 1 131 ? 14.469 -12.141 8.648 1 97.06 131 ALA B C 1
ATOM 3234 O O . ALA B 1 131 ? 14.227 -11.344 9.562 1 97.06 131 ALA B O 1
ATOM 3235 N N . TRP B 1 132 ? 13.891 -12.148 7.527 1 94.38 132 TRP B N 1
ATOM 3236 C CA . TRP B 1 132 ? 12.922 -11.109 7.195 1 94.38 132 TRP B CA 1
ATOM 3237 C C . TRP B 1 132 ? 11.656 -11.242 8.039 1 94.38 132 TRP B C 1
ATOM 3239 O O . TRP B 1 132 ? 11.164 -10.258 8.594 1 94.38 132 TRP B O 1
ATOM 3249 N N . LEU B 1 133 ? 11.117 -12.398 8.156 1 95.56 133 LEU B N 1
ATOM 3250 C CA . LEU B 1 133 ? 9.875 -12.633 8.883 1 95.56 133 LEU B CA 1
ATOM 3251 C C . LEU B 1 133 ? 10.047 -12.328 10.367 1 95.56 133 LEU B C 1
ATOM 3253 O O . LEU B 1 133 ? 9.133 -11.828 11.016 1 95.56 133 LEU B O 1
ATOM 3257 N N . ARG B 1 134 ? 11.227 -12.57 10.867 1 96 134 ARG B N 1
ATOM 3258 C CA . ARG B 1 134 ? 11.516 -12.211 12.25 1 96 134 ARG B CA 1
ATOM 3259 C C . ARG B 1 134 ? 11.492 -10.703 12.445 1 96 134 ARG B C 1
ATOM 3261 O O . ARG B 1 134 ? 10.93 -10.203 13.422 1 96 134 ARG B O 1
ATOM 3268 N N . ALA B 1 135 ? 12.062 -10.047 11.516 1 93.81 135 ALA B N 1
ATOM 3269 C CA . ALA B 1 135 ? 12.164 -8.594 11.609 1 93.81 135 ALA B CA 1
ATOM 3270 C C . ALA B 1 135 ? 10.789 -7.938 11.453 1 93.81 135 ALA B C 1
ATOM 3272 O O . ALA B 1 135 ? 10.523 -6.891 12.047 1 93.81 135 ALA B O 1
ATOM 3273 N N . GLU B 1 136 ? 9.953 -8.484 10.641 1 91 136 GLU B N 1
ATOM 3274 C CA . GLU B 1 136 ? 8.625 -7.945 10.391 1 91 136 GLU B CA 1
ATOM 3275 C C . GLU B 1 136 ? 7.785 -7.922 11.664 1 91 136 GLU B C 1
ATOM 3277 O O . GLU B 1 136 ? 6.941 -7.039 11.844 1 91 136 GLU B O 1
ATOM 3282 N N . ASP B 1 137 ? 8 -8.891 12.484 1 92.38 137 ASP B N 1
ATOM 3283 C CA . ASP B 1 137 ? 7.344 -8.992 13.789 1 92.38 137 ASP B CA 1
ATOM 3284 C C . ASP B 1 137 ? 8.297 -9.555 14.836 1 92.38 137 ASP B C 1
ATOM 3286 O O . ASP B 1 137 ? 8.297 -10.758 15.109 1 92.38 137 ASP B O 1
ATOM 3290 N N . PRO B 1 138 ? 8.984 -8.617 15.5 1 91.12 138 PRO B N 1
ATOM 3291 C CA . PRO B 1 138 ? 10.023 -9.055 16.438 1 91.12 138 PRO B CA 1
ATOM 3292 C C . PRO B 1 138 ? 9.469 -9.867 17.594 1 91.12 138 PRO B C 1
ATOM 3294 O O . PRO B 1 138 ? 10.195 -10.664 18.203 1 91.12 138 PRO B O 1
ATOM 3297 N N . GLY B 1 139 ? 8.289 -9.742 17.953 1 91.88 139 GLY B N 1
ATOM 3298 C CA . GLY B 1 139 ? 7.688 -10.438 19.078 1 91.88 139 GLY B CA 1
ATOM 3299 C C . GLY B 1 139 ? 7.051 -11.766 18.703 1 91.88 139 GLY B C 1
ATOM 3300 O O . GLY B 1 139 ? 6.52 -12.477 19.547 1 91.88 139 GLY B O 1
ATOM 3301 N N . ARG B 1 140 ? 7.156 -12.148 17.5 1 94 140 ARG B N 1
ATOM 3302 C CA . ARG B 1 140 ? 6.543 -13.383 17 1 94 140 ARG B CA 1
ATOM 3303 C C . ARG B 1 140 ? 7.172 -14.602 17.656 1 94 140 ARG B C 1
ATOM 3305 O O . ARG B 1 140 ? 8.398 -14.727 17.719 1 94 140 ARG B O 1
ATOM 3312 N N . PRO B 1 141 ? 6.324 -15.539 18.141 1 96.31 141 PRO B N 1
ATOM 3313 C CA . PRO B 1 141 ? 6.875 -16.781 18.688 1 96.31 141 PRO B CA 1
ATOM 3314 C C . PRO B 1 141 ? 7.637 -17.609 17.641 1 96.31 141 PRO B C 1
ATOM 3316 O O . PRO B 1 141 ? 7.254 -17.625 16.469 1 96.31 141 PRO B O 1
ATOM 3319 N N . ASN B 1 142 ? 8.617 -18.328 18.109 1 96.81 142 ASN B N 1
ATOM 3320 C CA . ASN B 1 142 ? 9.477 -19.094 17.203 1 96.81 142 ASN B CA 1
ATOM 3321 C C . ASN B 1 142 ? 8.688 -20.141 16.438 1 96.81 142 ASN B C 1
ATOM 3323 O O . ASN B 1 142 ? 8.938 -20.375 15.25 1 96.81 142 ASN B O 1
ATOM 3327 N N . GLY B 1 143 ? 7.816 -20.781 17.125 1 96.88 143 GLY B N 1
ATOM 3328 C CA . GLY B 1 143 ? 6.996 -21.781 16.453 1 96.88 143 GLY B CA 1
ATOM 3329 C C . GLY B 1 143 ? 6.215 -21.219 15.281 1 96.88 143 GLY B C 1
ATOM 3330 O O . GLY B 1 143 ? 6.18 -21.812 14.211 1 96.88 143 GLY B O 1
ATOM 3331 N N . GLU B 1 144 ? 5.629 -20.078 15.469 1 96.69 144 GLU B N 1
ATOM 3332 C CA . GLU B 1 144 ? 4.895 -19.406 14.406 1 96.69 144 GLU B CA 1
ATOM 3333 C C . GLU B 1 144 ? 5.824 -18.984 13.273 1 96.69 144 GLU B C 1
ATOM 3335 O O . GLU B 1 144 ? 5.477 -19.109 12.094 1 96.69 144 GLU B O 1
ATOM 3340 N N . LEU B 1 145 ? 6.992 -18.469 13.664 1 97.19 145 LEU B N 1
ATOM 3341 C CA . LEU B 1 145 ? 7.984 -18.062 12.68 1 97.19 145 LEU B CA 1
ATOM 3342 C C . LEU B 1 145 ? 8.344 -19.219 11.758 1 97.19 145 LEU B C 1
ATOM 3344 O O . LEU B 1 145 ? 8.32 -19.078 10.531 1 97.19 145 LEU B O 1
ATOM 3348 N N . GLU B 1 146 ? 8.609 -20.359 12.352 1 97.38 146 GLU B N 1
ATOM 3349 C CA . GLU B 1 146 ? 9.039 -21.5 11.555 1 97.38 146 GLU B CA 1
ATOM 3350 C C . GLU B 1 146 ? 7.902 -22.016 10.664 1 97.38 146 GLU B C 1
ATOM 3352 O O . GLU B 1 146 ? 8.141 -22.484 9.555 1 97.38 146 GLU B O 1
ATOM 3357 N N . ARG B 1 147 ? 6.695 -21.891 11.148 1 97.31 147 ARG B N 1
ATOM 3358 C CA . ARG B 1 147 ? 5.539 -22.25 10.336 1 97.31 147 ARG B CA 1
ATOM 3359 C C . ARG B 1 147 ? 5.402 -21.328 9.133 1 97.31 147 ARG B C 1
ATOM 3361 O O . ARG B 1 147 ? 5.109 -21.797 8.023 1 97.31 147 ARG B O 1
ATOM 3368 N N . LEU B 1 148 ? 5.641 -20.078 9.328 1 96.94 148 LEU B N 1
ATOM 3369 C CA . LEU B 1 148 ? 5.551 -19.109 8.234 1 96.94 148 LEU B CA 1
ATOM 3370 C C . LEU B 1 148 ? 6.68 -19.328 7.23 1 96.94 148 LEU B C 1
ATOM 3372 O O . LEU B 1 148 ? 6.473 -19.188 6.023 1 96.94 148 LEU B O 1
ATOM 3376 N N . 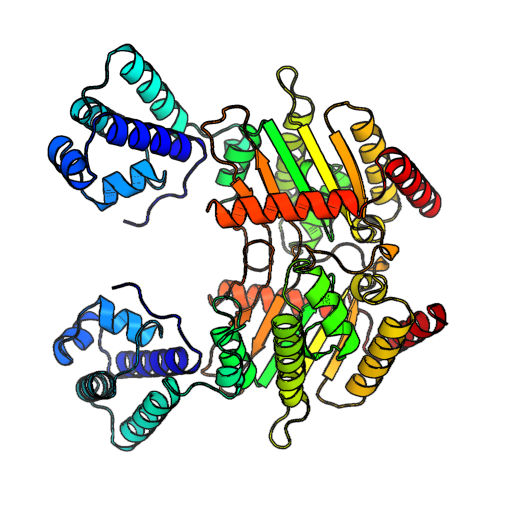VAL B 1 149 ? 7.848 -19.656 7.773 1 97.81 149 VAL B N 1
ATOM 3377 C CA . VAL B 1 149 ? 8.961 -19.984 6.887 1 97.81 149 VAL B CA 1
ATOM 3378 C C . VAL B 1 149 ? 8.602 -21.219 6.055 1 97.81 149 VAL B C 1
ATOM 3380 O O . VAL B 1 149 ? 8.836 -21.234 4.84 1 97.81 149 VAL B O 1
ATOM 3383 N N . GLY B 1 150 ? 8.031 -22.203 6.703 1 97.31 150 GLY B N 1
ATOM 3384 C CA . GLY B 1 150 ? 7.574 -23.391 5.996 1 97.31 150 GLY B CA 1
ATOM 3385 C C . GLY B 1 150 ? 6.559 -23.094 4.91 1 97.31 150 GLY B C 1
ATOM 3386 O O . GLY B 1 150 ? 6.621 -23.656 3.82 1 97.31 150 GLY B O 1
ATOM 3387 N N . LEU B 1 151 ? 5.633 -22.219 5.211 1 96.5 151 LEU B N 1
ATOM 3388 C CA . LEU B 1 151 ? 4.645 -21.797 4.223 1 96.5 151 LEU B CA 1
ATOM 3389 C C . LEU B 1 151 ? 5.32 -21.172 3.008 1 96.5 151 LEU B C 1
ATOM 3391 O O . LEU B 1 151 ? 4.98 -21.5 1.867 1 96.5 151 LEU B O 1
ATOM 3395 N N . ARG B 1 152 ? 6.277 -20.344 3.289 1 96.12 152 ARG B N 1
ATOM 3396 C CA . ARG B 1 152 ? 7.008 -19.672 2.217 1 96.12 152 ARG B CA 1
ATOM 3397 C C . ARG B 1 152 ? 7.73 -20.688 1.336 1 96.12 152 ARG B C 1
ATOM 3399 O O . ARG B 1 152 ? 7.734 -20.562 0.109 1 96.12 152 ARG B O 1
ATOM 3406 N N . MET B 1 153 ? 8.312 -21.641 1.923 1 96.75 153 MET B N 1
ATOM 3407 C CA . MET B 1 153 ? 9.016 -22.672 1.166 1 96.75 153 MET B CA 1
ATOM 3408 C C . MET B 1 153 ? 8.047 -23.516 0.362 1 96.75 153 MET B C 1
ATOM 3410 O O . MET B 1 153 ? 8.336 -23.906 -0.775 1 96.75 153 MET B O 1
ATOM 3414 N N . ALA B 1 154 ? 6.941 -23.766 0.964 1 96.25 154 ALA B N 1
ATOM 3415 C CA . ALA B 1 154 ? 5.93 -24.547 0.262 1 96.25 154 ALA B CA 1
ATOM 3416 C C . ALA B 1 154 ? 5.43 -23.812 -0.978 1 96.25 154 ALA B C 1
ATOM 3418 O O . ALA B 1 154 ? 5.176 -24.422 -2.014 1 96.25 154 ALA B O 1
ATOM 3419 N N . ARG B 1 155 ? 5.297 -22.516 -0.889 1 96.25 155 ARG B N 1
ATOM 3420 C CA . ARG B 1 155 ? 4.84 -21.703 -2.006 1 96.25 155 ARG B CA 1
ATOM 3421 C C . ARG B 1 155 ? 5.789 -21.812 -3.191 1 96.25 155 ARG B C 1
ATOM 3423 O O . ARG B 1 155 ? 5.359 -21.75 -4.348 1 96.25 155 ARG B O 1
ATOM 3430 N N . ARG B 1 156 ? 7.023 -22.016 -3.002 1 95.56 156 ARG B N 1
ATOM 3431 C CA . ARG B 1 156 ? 8.047 -22.031 -4.039 1 95.56 156 ARG B CA 1
ATOM 3432 C C . ARG B 1 156 ? 7.848 -23.219 -4.977 1 95.56 156 ARG B C 1
ATOM 3434 O O . ARG B 1 156 ? 8.383 -23.234 -6.086 1 95.56 156 ARG B O 1
ATOM 3441 N N . GLN B 1 157 ? 7.145 -24.156 -4.496 1 91.62 157 GLN B N 1
ATOM 3442 C CA . GLN B 1 157 ? 6.91 -25.344 -5.301 1 91.62 157 GLN B CA 1
ATOM 3443 C C . GLN B 1 157 ? 6.176 -25 -6.594 1 91.62 157 GLN B C 1
ATOM 3445 O O . GLN B 1 157 ? 6.281 -25.734 -7.586 1 91.62 157 GLN B O 1
ATOM 3450 N N . ALA B 1 158 ? 5.504 -23.922 -6.594 1 93.75 158 ALA B N 1
ATOM 3451 C CA . ALA B 1 158 ? 4.793 -23.469 -7.789 1 93.75 158 ALA B CA 1
ATOM 3452 C C . ALA B 1 158 ? 5.758 -23.234 -8.945 1 93.75 158 ALA B C 1
ATOM 3454 O O . ALA B 1 158 ? 5.391 -23.391 -10.109 1 93.75 158 ALA B O 1
ATOM 3455 N N . LEU B 1 159 ? 6.996 -22.875 -8.672 1 95.62 159 LEU B N 1
ATOM 3456 C CA . LEU B 1 159 ? 7.992 -22.547 -9.68 1 95.62 159 LEU B CA 1
ATOM 3457 C C . LEU B 1 159 ? 8.516 -23.797 -10.367 1 95.62 159 LEU B C 1
ATOM 3459 O O . LEU B 1 159 ? 9.039 -23.734 -11.477 1 95.62 159 LEU B O 1
ATOM 3463 N N . THR B 1 160 ? 8.328 -24.922 -9.68 1 91.38 160 THR B N 1
ATOM 3464 C CA . THR B 1 160 ? 8.961 -26.141 -10.18 1 91.38 160 THR B CA 1
ATOM 3465 C C . THR B 1 160 ? 7.914 -27.219 -10.469 1 91.38 160 THR B C 1
ATOM 3467 O O . THR B 1 160 ? 8.25 -28.391 -10.633 1 91.38 160 THR B O 1
ATOM 3470 N N . ARG B 1 161 ? 6.707 -26.766 -10.469 1 87.19 161 ARG B N 1
ATOM 3471 C CA . ARG B 1 161 ? 5.648 -27.703 -10.828 1 87.19 161 ARG B CA 1
ATOM 3472 C C . ARG B 1 161 ? 5.965 -28.422 -12.133 1 87.19 161 ARG B C 1
ATOM 3474 O O . ARG B 1 161 ? 6.484 -27.812 -13.07 1 87.19 161 ARG B O 1
ATOM 3481 N N . LYS B 1 162 ? 5.754 -29.75 -12.102 1 84.38 162 LYS B N 1
ATOM 3482 C CA . LYS B 1 162 ? 6.051 -30.547 -13.289 1 84.38 162 LYS B CA 1
ATOM 3483 C C . LYS B 1 162 ? 5.199 -30.109 -14.477 1 84.38 162 LYS B C 1
ATOM 3485 O O . LYS B 1 162 ? 5.719 -29.875 -15.57 1 84.38 162 LYS B O 1
ATOM 3490 N N . ASP B 1 163 ? 3.857 -30 -14.102 1 82.81 163 ASP B N 1
ATOM 3491 C CA . ASP B 1 163 ? 2.922 -29.594 -15.148 1 82.81 163 ASP B CA 1
ATOM 3492 C C . ASP B 1 163 ? 2.664 -28.094 -15.102 1 82.81 163 ASP B C 1
ATOM 3494 O O . ASP B 1 163 ? 2.184 -27.562 -14.094 1 82.81 163 ASP B O 1
ATOM 3498 N N . ASP B 1 164 ? 3.125 -27.297 -15.992 1 89.25 164 ASP B N 1
ATOM 3499 C CA . ASP B 1 164 ? 2.852 -25.875 -16.203 1 89.25 164 ASP B CA 1
ATOM 3500 C C . ASP B 1 164 ? 3.438 -25.031 -15.07 1 89.25 164 ASP B C 1
ATOM 3502 O O . ASP B 1 164 ? 2.697 -24.453 -14.273 1 89.25 164 ASP B O 1
ATOM 3506 N N . PRO B 1 165 ? 4.664 -25.047 -14.852 1 94.25 165 PRO B N 1
ATOM 3507 C CA . PRO B 1 165 ? 5.301 -24.25 -13.797 1 94.25 165 PRO B CA 1
ATOM 3508 C C . PRO B 1 165 ? 4.93 -22.781 -13.867 1 94.25 165 PRO B C 1
ATOM 3510 O O . PRO B 1 165 ? 4.773 -22.234 -14.961 1 94.25 165 PRO B O 1
ATOM 3513 N N . LEU B 1 166 ? 4.75 -22.203 -12.711 1 96.62 166 LEU B N 1
ATOM 3514 C CA . LEU B 1 166 ? 4.457 -20.781 -12.625 1 96.62 166 LEU B CA 1
ATOM 3515 C C . LEU B 1 166 ? 5.57 -19.953 -13.258 1 96.62 166 LEU B C 1
ATOM 3517 O O . LEU B 1 166 ? 6.75 -20.188 -12.992 1 96.62 166 LEU B O 1
ATOM 3521 N N . THR B 1 167 ? 5.191 -19.078 -14.133 1 97.69 167 THR B N 1
ATOM 3522 C CA . THR B 1 167 ? 6.156 -18.156 -14.719 1 97.69 167 THR B CA 1
ATOM 3523 C C . THR B 1 167 ? 6.234 -16.875 -13.906 1 97.69 167 THR B C 1
ATOM 3525 O O . THR B 1 167 ? 5.207 -16.297 -13.539 1 97.69 167 THR B O 1
ATOM 3528 N N . VAL B 1 168 ? 7.457 -16.422 -13.617 1 98.31 168 VAL B N 1
ATOM 3529 C CA . VAL B 1 168 ? 7.637 -15.211 -12.836 1 98.31 168 VAL B CA 1
ATOM 3530 C C . VAL B 1 168 ? 8.562 -14.25 -13.578 1 98.31 168 VAL B C 1
ATOM 3532 O O . VAL B 1 168 ? 9.664 -14.625 -13.977 1 98.31 168 VAL B O 1
ATOM 3535 N N . TRP B 1 169 ? 8.102 -13.117 -13.844 1 98.56 169 TRP B N 1
ATOM 3536 C CA . TRP B 1 169 ? 8.914 -11.984 -14.281 1 98.56 169 TRP B CA 1
ATOM 3537 C C . TRP B 1 169 ? 9.016 -10.922 -13.188 1 98.56 169 TRP B C 1
ATOM 3539 O O . TRP B 1 169 ? 8.039 -10.227 -12.898 1 98.56 169 TRP B O 1
ATOM 3549 N N . ALA B 1 170 ? 10.211 -10.828 -12.625 1 98.62 170 ALA B N 1
ATOM 3550 C CA . ALA B 1 170 ? 10.391 -9.938 -11.477 1 98.62 170 ALA B CA 1
ATOM 3551 C C . ALA B 1 170 ? 11.352 -8.797 -11.82 1 98.62 170 ALA B C 1
ATOM 3553 O O . ALA B 1 170 ? 12.445 -9.031 -12.328 1 98.62 170 ALA B O 1
ATOM 3554 N N . VAL B 1 171 ? 10.906 -7.578 -11.617 1 98.62 171 VAL B N 1
ATOM 3555 C CA . VAL B 1 171 ? 11.789 -6.414 -11.578 1 98.62 171 VAL B CA 1
ATOM 3556 C C . VAL B 1 171 ? 12.094 -6.055 -10.125 1 98.62 171 VAL B C 1
ATOM 3558 O O . VAL B 1 171 ? 11.188 -5.738 -9.352 1 98.62 171 VAL B O 1
ATOM 3561 N N . LEU B 1 172 ? 13.344 -6.145 -9.766 1 98.25 172 LEU B N 1
ATOM 3562 C CA . LEU B 1 172 ? 13.773 -5.898 -8.398 1 98.25 172 LEU B CA 1
ATOM 3563 C C . LEU B 1 172 ? 14.617 -4.637 -8.305 1 98.25 172 LEU B C 1
ATOM 3565 O O . LEU B 1 172 ? 15.602 -4.492 -9.031 1 98.25 172 LEU B O 1
ATOM 3569 N N . ASP B 1 173 ? 14.227 -3.725 -7.426 1 97.44 173 ASP B N 1
ATOM 3570 C CA . ASP B 1 173 ? 14.984 -2.506 -7.172 1 97.44 173 ASP B CA 1
ATOM 3571 C C . ASP B 1 173 ? 16.375 -2.834 -6.621 1 97.44 173 ASP B C 1
ATOM 3573 O O . ASP B 1 173 ? 16.531 -3.799 -5.871 1 97.44 173 ASP B O 1
ATOM 3577 N N . GLU B 1 174 ? 17.344 -2.074 -6.922 1 97.69 174 GLU B N 1
ATOM 3578 C CA . GLU B 1 174 ? 18.688 -2.266 -6.422 1 97.69 174 GLU B CA 1
ATOM 3579 C C . GLU B 1 174 ? 18.719 -2.289 -4.895 1 97.69 174 GLU B C 1
ATOM 3581 O O . GLU B 1 174 ? 19.594 -2.928 -4.293 1 97.69 174 GLU B O 1
ATOM 3586 N N . ALA B 1 175 ? 17.828 -1.642 -4.262 1 96.75 175 ALA B N 1
ATOM 3587 C CA . ALA B 1 175 ? 17.75 -1.608 -2.805 1 96.75 175 ALA B CA 1
ATOM 3588 C C . ALA B 1 175 ? 17.594 -3.016 -2.232 1 96.75 175 ALA B C 1
ATOM 3590 O O . ALA B 1 175 ? 18.109 -3.307 -1.146 1 96.75 175 ALA B O 1
ATOM 3591 N N . VAL B 1 176 ? 16.922 -3.9 -2.951 1 97 176 VAL B N 1
ATOM 3592 C CA . VAL B 1 176 ? 16.672 -5.273 -2.514 1 97 176 VAL B CA 1
ATOM 3593 C C . VAL B 1 176 ? 18 -6 -2.334 1 97 176 VAL B C 1
ATOM 3595 O O . VAL B 1 176 ? 18.125 -6.883 -1.484 1 97 176 VAL B O 1
ATOM 3598 N N . PHE B 1 177 ? 18.984 -5.559 -3.066 1 97.31 177 PHE B N 1
ATOM 3599 C CA . PHE B 1 177 ? 20.266 -6.242 -3.07 1 97.31 177 PHE B CA 1
ATOM 3600 C C . PHE B 1 177 ? 21.25 -5.562 -2.121 1 97.31 177 PHE B C 1
ATOM 3602 O O . PHE B 1 177 ? 22.172 -6.195 -1.616 1 97.31 177 PHE B O 1
ATOM 3609 N N . ARG B 1 178 ? 21 -4.301 -1.895 1 96.5 178 ARG B N 1
ATOM 3610 C CA . ARG B 1 178 ? 21.906 -3.549 -1.031 1 96.5 178 ARG B CA 1
ATOM 3611 C C . ARG B 1 178 ? 21.531 -3.729 0.438 1 96.5 178 ARG B C 1
ATOM 3613 O O . ARG B 1 178 ? 22.391 -3.633 1.315 1 96.5 178 ARG B O 1
ATOM 3620 N N . ARG B 1 179 ? 20.281 -3.967 0.666 1 95.31 179 ARG B N 1
ATOM 3621 C CA . ARG B 1 179 ? 19.828 -4.266 2.025 1 95.31 179 ARG B CA 1
ATOM 3622 C C . ARG B 1 179 ? 20.281 -5.66 2.451 1 95.31 179 ARG B C 1
ATOM 3624 O O . ARG B 1 179 ? 19.828 -6.66 1.898 1 95.31 179 ARG B O 1
ATOM 3631 N N . ARG B 1 180 ? 21.109 -5.789 3.346 1 92.81 180 ARG B N 1
ATOM 3632 C CA . ARG B 1 180 ? 21.719 -7.062 3.711 1 92.81 180 ARG B CA 1
ATOM 3633 C C . ARG B 1 180 ? 20.859 -7.824 4.711 1 92.81 180 ARG B C 1
ATOM 3635 O O . ARG B 1 180 ? 21.266 -8.039 5.852 1 92.81 180 ARG B O 1
ATOM 3642 N N . VAL B 1 181 ? 19.812 -8.359 4.195 1 95.94 181 VAL B N 1
ATOM 3643 C CA . VAL B 1 181 ? 18.891 -9.133 5.012 1 95.94 181 VAL B CA 1
ATOM 3644 C C . VAL B 1 181 ? 19.578 -10.391 5.527 1 95.94 181 VAL B C 1
ATOM 3646 O O . VAL B 1 181 ? 20.141 -11.164 4.746 1 95.94 181 VAL B O 1
ATOM 3649 N N . GLY B 1 182 ? 19.562 -10.602 6.801 1 96 182 GLY B N 1
ATOM 3650 C CA . GLY B 1 182 ? 20.172 -11.773 7.418 1 96 182 GLY B CA 1
ATOM 3651 C C . GLY B 1 182 ? 21.688 -11.703 7.484 1 96 182 GLY B C 1
ATOM 3652 O O . GLY B 1 182 ? 22.328 -12.633 7.977 1 96 182 GLY B O 1
ATOM 3653 N N . GLY B 1 183 ? 22.312 -10.68 6.992 1 95.44 183 GLY B N 1
ATOM 3654 C CA . GLY B 1 183 ? 23.766 -10.539 6.969 1 95.44 183 GLY B CA 1
ATOM 3655 C C . GLY B 1 183 ? 24.391 -10.984 5.664 1 95.44 183 GLY B C 1
ATOM 3656 O O . GLY B 1 183 ? 23.688 -11.461 4.766 1 95.44 183 GLY B O 1
ATOM 3657 N N . PRO B 1 184 ? 25.688 -10.797 5.535 1 95.62 184 PRO B N 1
ATOM 3658 C CA . PRO B 1 184 ? 26.375 -11.055 4.266 1 95.62 184 PRO B CA 1
ATOM 3659 C C . PRO B 1 184 ? 26.297 -12.516 3.838 1 95.62 184 PRO B C 1
ATOM 3661 O O . PRO B 1 184 ? 26.156 -12.812 2.646 1 95.62 184 PRO B O 1
ATOM 3664 N N . GLU B 1 185 ? 26.344 -13.398 4.781 1 96.5 185 GLU B N 1
ATOM 3665 C CA . GLU B 1 185 ? 26.328 -14.82 4.438 1 96.5 185 GLU B CA 1
ATOM 3666 C C . GLU B 1 185 ? 24.969 -15.234 3.885 1 96.5 185 GLU B C 1
ATOM 3668 O O . GLU B 1 185 ? 24.891 -15.906 2.857 1 96.5 185 GLU B O 1
ATOM 3673 N N . VAL B 1 186 ? 23.938 -14.805 4.582 1 97.69 186 VAL B N 1
ATOM 3674 C CA . VAL B 1 186 ? 22.578 -15.117 4.145 1 97.69 186 VAL B CA 1
ATOM 3675 C C . VAL B 1 186 ? 22.312 -14.484 2.781 1 97.69 186 VAL B C 1
ATOM 3677 O O . VAL B 1 186 ? 21.719 -15.109 1.903 1 97.69 186 VAL B O 1
ATOM 3680 N N . MET B 1 187 ? 22.828 -13.32 2.584 1 97.19 187 MET B N 1
ATOM 3681 C CA . MET B 1 187 ? 22.625 -12.625 1.316 1 97.19 187 MET B CA 1
ATOM 3682 C C . MET B 1 187 ? 23.375 -13.328 0.19 1 97.19 187 MET B C 1
ATOM 3684 O O . MET B 1 187 ? 22.859 -13.453 -0.922 1 97.19 187 MET B O 1
ATOM 3688 N N . ARG B 1 188 ? 24.562 -13.742 0.48 1 97.12 188 ARG B N 1
ATOM 3689 C CA . ARG B 1 188 ? 25.312 -14.469 -0.535 1 97.12 188 ARG B CA 1
ATOM 3690 C C . ARG B 1 188 ? 24.578 -15.727 -0.977 1 97.12 188 ARG B C 1
ATOM 3692 O O . ARG B 1 188 ? 24.484 -16.016 -2.172 1 97.12 188 ARG B O 1
ATOM 3699 N N . GLU B 1 189 ? 24.094 -16.422 -0.015 1 97.5 189 GLU B N 1
ATOM 3700 C CA . GLU B 1 189 ? 23.312 -17.625 -0.306 1 97.5 189 GLU B CA 1
ATOM 3701 C C . GLU B 1 189 ? 22.078 -17.281 -1.133 1 97.5 189 GLU B C 1
ATOM 3703 O O . GLU B 1 189 ? 21.75 -18 -2.088 1 97.5 189 GLU B O 1
ATOM 3708 N N . GLN B 1 190 ? 21.406 -16.266 -0.761 1 98.19 190 GLN B N 1
ATOM 3709 C CA . GLN B 1 190 ? 20.203 -15.805 -1.45 1 98.19 190 GLN B CA 1
ATOM 3710 C C . GLN B 1 190 ? 20.516 -15.445 -2.902 1 98.19 190 GLN B C 1
ATOM 3712 O O . GLN B 1 190 ? 19.75 -15.812 -3.807 1 98.19 190 GLN B O 1
ATOM 3717 N N . LEU B 1 191 ? 21.609 -14.727 -3.098 1 98.19 191 LEU B N 1
ATOM 3718 C CA . LEU B 1 191 ? 21.969 -14.312 -4.449 1 98.19 191 LEU B CA 1
ATOM 3719 C C . LEU B 1 191 ? 22.359 -15.516 -5.301 1 98.19 191 LEU B C 1
ATOM 3721 O O . LEU B 1 191 ? 22.016 -15.578 -6.484 1 98.19 191 LEU B O 1
ATOM 3725 N N . LYS B 1 192 ? 23.031 -16.453 -4.688 1 97.75 192 LYS B N 1
ATOM 3726 C CA . LYS B 1 192 ? 23.328 -17.703 -5.387 1 97.75 192 LYS B CA 1
ATOM 3727 C C . LYS B 1 192 ? 22.047 -18.422 -5.812 1 97.75 192 LYS B C 1
ATOM 3729 O O . LYS B 1 192 ? 21.953 -18.906 -6.941 1 97.75 192 LYS B O 1
ATOM 3734 N N . HIS B 1 193 ? 21.172 -18.484 -4.895 1 97.81 193 HIS B N 1
ATOM 3735 C CA . HIS B 1 193 ? 19.875 -19.109 -5.172 1 97.81 193 HIS B CA 1
ATOM 3736 C C . HIS B 1 193 ? 19.156 -18.406 -6.32 1 97.81 193 HIS B C 1
ATOM 3738 O O . HIS B 1 193 ? 18.594 -19.062 -7.195 1 97.81 193 HIS B O 1
ATOM 3744 N N . LEU B 1 194 ? 19.156 -17.125 -6.309 1 97.69 194 LEU B N 1
ATOM 3745 C CA . LEU B 1 194 ? 18.5 -16.328 -7.348 1 97.69 194 LEU B CA 1
ATOM 3746 C C . LEU B 1 194 ? 19.109 -16.625 -8.719 1 97.69 194 LEU B C 1
ATOM 3748 O O . LEU B 1 194 ? 18.375 -16.781 -9.695 1 97.69 194 LEU B O 1
ATOM 3752 N N . LEU B 1 195 ? 20.422 -16.734 -8.781 1 97.62 195 LEU B N 1
ATOM 3753 C CA . LEU B 1 195 ? 21.109 -17.047 -10.031 1 97.62 195 LEU B CA 1
ATOM 3754 C C . LEU B 1 195 ? 20.719 -18.422 -10.531 1 97.62 195 LEU B C 1
ATOM 3756 O O . LEU B 1 195 ? 20.516 -18.625 -11.734 1 97.62 195 LEU B O 1
ATOM 3760 N N . THR B 1 196 ? 20.547 -19.344 -9.609 1 97.19 196 THR B N 1
ATOM 3761 C CA . THR B 1 196 ? 20.125 -20.703 -9.961 1 97.19 196 THR B CA 1
ATOM 3762 C C . THR B 1 196 ? 18.703 -20.672 -10.539 1 97.19 196 THR B C 1
ATOM 3764 O O . THR B 1 196 ? 18.422 -21.344 -11.531 1 97.19 196 THR B O 1
ATOM 3767 N N . LEU B 1 197 ? 17.812 -19.891 -9.93 1 96.31 197 LEU B N 1
ATOM 3768 C CA . LEU B 1 197 ? 16.438 -19.781 -10.406 1 96.31 197 LEU B CA 1
ATOM 3769 C C . LEU B 1 197 ? 16.406 -19.219 -11.828 1 96.31 197 LEU B C 1
ATOM 3771 O O . LEU B 1 197 ? 15.57 -19.625 -12.641 1 96.31 197 LEU B O 1
ATOM 3775 N N . CYS B 1 198 ? 17.328 -18.328 -12.125 1 95.56 198 CYS B N 1
ATOM 3776 C CA . CYS B 1 198 ? 17.359 -17.656 -13.422 1 95.56 198 CYS B CA 1
ATOM 3777 C C . CYS B 1 198 ? 17.828 -18.594 -14.516 1 95.56 198 CYS B C 1
ATOM 3779 O O . CYS B 1 198 ? 17.734 -18.281 -15.703 1 95.56 198 CYS B O 1
ATOM 3781 N N . GLU B 1 199 ? 18.312 -19.734 -14.148 1 94.62 199 GLU B N 1
ATOM 3782 C CA . GLU B 1 199 ? 18.656 -20.75 -15.141 1 94.62 199 GLU B CA 1
ATOM 3783 C C . GLU B 1 199 ? 17.422 -21.406 -15.719 1 94.62 199 GLU B C 1
ATOM 3785 O O . GLU B 1 199 ? 17.469 -22 -16.797 1 94.62 199 GLU B O 1
ATOM 3790 N N . SER B 1 200 ? 16.438 -21.344 -14.938 1 93.12 200 SER B N 1
ATOM 3791 C CA . SER B 1 200 ? 15.172 -21.891 -15.438 1 93.12 200 SER B CA 1
ATOM 3792 C C . SER B 1 200 ? 14.539 -20.953 -16.469 1 93.12 200 SER B C 1
ATOM 3794 O O . SER B 1 200 ? 14.812 -19.75 -16.469 1 93.12 200 SER B O 1
ATOM 3796 N N . THR B 1 201 ? 13.711 -21.469 -17.328 1 92.38 201 THR B N 1
ATOM 3797 C CA . THR B 1 201 ? 13.125 -20.688 -18.406 1 92.38 201 THR B CA 1
ATOM 3798 C C . THR B 1 201 ? 11.898 -19.938 -17.922 1 92.38 201 THR B C 1
ATOM 3800 O O . THR B 1 201 ? 11.43 -19 -18.594 1 92.38 201 THR B O 1
ATOM 3803 N N . ASN B 1 202 ? 11.391 -20.281 -16.734 1 96.69 202 ASN B N 1
ATOM 3804 C CA . ASN B 1 202 ? 10.125 -19.688 -16.312 1 96.69 202 ASN B CA 1
ATOM 3805 C C . ASN B 1 202 ? 10.352 -18.547 -15.312 1 96.69 202 ASN B C 1
ATOM 3807 O O . ASN B 1 202 ? 9.391 -17.969 -14.797 1 96.69 202 ASN B O 1
ATOM 3811 N N . VAL B 1 203 ? 11.586 -18.234 -15.016 1 97.81 203 VAL B N 1
ATOM 3812 C CA . VAL B 1 203 ? 11.875 -17.141 -14.086 1 97.81 203 VAL B CA 1
ATOM 3813 C C . VAL B 1 203 ? 12.781 -16.109 -14.758 1 97.81 203 VAL B C 1
ATOM 3815 O O . VAL B 1 203 ? 13.883 -16.438 -15.203 1 97.81 203 VAL B O 1
ATOM 3818 N N . THR B 1 204 ? 12.352 -14.93 -14.875 1 98 204 THR B N 1
ATOM 3819 C CA . THR B 1 204 ? 13.125 -13.812 -15.406 1 98 204 THR B CA 1
ATOM 3820 C C . THR B 1 204 ? 13.289 -12.719 -14.352 1 98 204 THR B C 1
ATOM 3822 O O . THR B 1 204 ? 12.312 -12.305 -13.727 1 98 204 THR B O 1
ATOM 3825 N N . ILE B 1 205 ? 14.492 -12.312 -14.18 1 98.19 205 ILE B N 1
ATOM 3826 C CA . ILE B 1 205 ? 14.789 -11.273 -13.203 1 98.19 205 ILE B CA 1
ATOM 3827 C C . ILE B 1 205 ? 15.453 -10.086 -13.891 1 98.19 205 ILE B C 1
ATOM 3829 O O . ILE B 1 205 ? 16.406 -10.258 -14.664 1 98.19 205 ILE B O 1
ATOM 3833 N N . GLN B 1 206 ? 14.945 -8.938 -13.695 1 98.56 206 GLN B N 1
ATOM 3834 C CA . GLN B 1 206 ? 15.586 -7.688 -14.078 1 98.56 206 GLN B CA 1
ATOM 3835 C C . GLN B 1 206 ? 15.836 -6.809 -12.852 1 98.56 206 GLN B C 1
ATOM 3837 O O . GLN B 1 206 ? 15.047 -6.801 -11.914 1 98.56 206 GLN B O 1
ATOM 3842 N N . ILE B 1 207 ? 16.938 -6.113 -12.883 1 98.5 207 ILE B N 1
ATOM 3843 C CA . ILE B 1 207 ? 17.297 -5.219 -11.781 1 98.5 207 ILE B CA 1
ATOM 3844 C C . ILE B 1 207 ? 17.078 -3.768 -12.203 1 98.5 207 ILE B C 1
ATOM 3846 O O . ILE B 1 207 ? 17.516 -3.354 -13.281 1 98.5 207 ILE B O 1
ATOM 3850 N N . LEU B 1 208 ? 16.359 -3.057 -11.438 1 97.81 208 LEU B N 1
ATOM 3851 C CA . LEU B 1 208 ? 16.219 -1.614 -11.609 1 97.81 208 LEU B CA 1
ATOM 3852 C C . LEU B 1 208 ? 17.297 -0.873 -10.812 1 97.81 208 LEU B C 1
ATOM 3854 O O . LEU B 1 208 ? 17.156 -0.698 -9.602 1 97.81 208 LEU B O 1
ATOM 3858 N N . PRO B 1 209 ? 18.344 -0.438 -11.484 1 97.19 209 PRO B N 1
ATOM 3859 C CA . PRO B 1 209 ? 19.438 0.202 -10.758 1 97.19 209 PRO B CA 1
ATOM 3860 C C . PRO B 1 209 ? 19.078 1.604 -10.266 1 97.19 209 PRO B C 1
ATOM 3862 O O . PRO B 1 209 ? 18.219 2.262 -10.844 1 97.19 209 PRO B O 1
ATOM 3865 N N . PHE B 1 210 ? 19.75 2.094 -9.273 1 95.88 210 PHE B N 1
ATOM 3866 C CA . PHE B 1 210 ? 19.516 3.424 -8.727 1 95.88 210 PHE B CA 1
ATOM 3867 C C . PHE B 1 210 ? 19.75 4.496 -9.781 1 95.88 210 PHE B C 1
ATOM 3869 O O . PHE B 1 210 ? 19.078 5.531 -9.781 1 95.88 210 PHE B O 1
ATOM 3876 N N . ILE B 1 211 ? 20.641 4.207 -10.625 1 93.38 211 ILE B N 1
ATOM 3877 C CA . ILE B 1 211 ? 21.031 5.199 -11.625 1 93.38 211 ILE B CA 1
ATOM 3878 C C . ILE B 1 211 ? 19.875 5.445 -12.594 1 93.38 211 ILE B C 1
ATOM 3880 O O . ILE B 1 211 ? 19.875 6.449 -13.312 1 93.38 211 ILE B O 1
ATOM 3884 N N . ALA B 1 212 ? 18.922 4.512 -12.688 1 94.06 212 ALA B N 1
ATOM 3885 C CA . ALA B 1 212 ? 17.75 4.703 -13.531 1 94.06 212 ALA B CA 1
ATOM 3886 C C . ALA B 1 212 ? 16.922 5.906 -13.07 1 94.06 212 ALA B C 1
ATOM 3888 O O . ALA B 1 212 ? 16.125 6.449 -13.828 1 94.06 212 ALA B O 1
ATOM 3889 N N . GLY B 1 213 ? 17.078 6.289 -11.727 1 93.75 213 GLY B N 1
ATOM 3890 C CA . GLY B 1 213 ? 16.391 7.457 -11.203 1 93.75 213 GLY B CA 1
ATOM 3891 C C . GLY B 1 213 ? 14.914 7.215 -10.938 1 93.75 213 GLY B C 1
ATOM 3892 O O . GLY B 1 213 ? 14.539 6.145 -10.461 1 93.75 213 GLY B O 1
ATOM 3893 N N . GLU B 1 214 ? 14.172 8.242 -11.148 1 93.69 214 GLU B N 1
ATOM 3894 C CA . GLU B 1 214 ? 12.734 8.211 -10.914 1 93.69 214 GLU B CA 1
ATOM 3895 C C . GLU B 1 214 ? 12.031 7.277 -11.898 1 93.69 214 GLU B C 1
ATOM 3897 O O . GLU B 1 214 ? 12.523 7.051 -13 1 93.69 214 GLU B O 1
ATOM 3902 N N . HIS B 1 215 ? 10.898 6.754 -11.438 1 93.25 215 HIS B N 1
ATOM 3903 C CA . HIS B 1 215 ? 10.133 5.828 -12.273 1 93.25 215 HIS B CA 1
ATOM 3904 C C . HIS B 1 215 ? 8.672 5.781 -11.844 1 93.25 215 HIS B C 1
ATOM 3906 O O . HIS B 1 215 ? 8.281 6.457 -10.891 1 93.25 215 HIS B O 1
ATOM 3912 N N . VAL B 1 216 ? 7.895 4.949 -12.453 1 92.19 216 VAL B N 1
ATOM 3913 C CA . VAL B 1 216 ? 6.438 4.996 -12.406 1 92.19 216 VAL B CA 1
ATOM 3914 C C . VAL B 1 216 ? 5.938 4.324 -11.133 1 92.19 216 VAL B C 1
ATOM 3916 O O . VAL B 1 216 ? 4.789 4.523 -10.727 1 92.19 216 VAL B O 1
ATOM 3919 N N . ALA B 1 217 ? 6.715 3.51 -10.43 1 90.19 217 ALA B N 1
ATOM 3920 C CA . ALA B 1 217 ? 6.211 2.699 -9.328 1 90.19 217 ALA B CA 1
ATOM 3921 C C . ALA B 1 217 ? 6.906 3.064 -8.016 1 90.19 217 ALA B C 1
ATOM 3923 O O . ALA B 1 217 ? 7.316 2.182 -7.258 1 90.19 217 ALA B O 1
ATOM 3924 N N . ALA B 1 218 ? 7.004 4.289 -7.816 1 83.44 218 ALA B N 1
ATOM 3925 C CA . ALA B 1 218 ? 7.715 4.723 -6.617 1 83.44 218 ALA B CA 1
ATOM 3926 C C . ALA B 1 218 ? 6.863 4.523 -5.367 1 83.44 218 ALA B C 1
ATOM 3928 O O . ALA B 1 218 ? 7.375 4.559 -4.246 1 83.44 218 ALA B O 1
ATOM 3929 N N . SER B 1 219 ? 5.578 4.227 -5.605 1 85.88 219 SER B N 1
ATOM 3930 C CA . SER B 1 219 ? 4.664 4.055 -4.48 1 85.88 219 SER B CA 1
ATOM 3931 C C . SER B 1 219 ? 4.875 2.709 -3.795 1 85.88 219 SER B C 1
ATOM 3933 O O . SER B 1 219 ? 4.387 2.486 -2.686 1 85.88 219 SER B O 1
ATOM 3935 N N . GLY B 1 220 ? 5.555 1.87 -4.508 1 92.12 220 GLY B N 1
ATOM 3936 C CA . GLY B 1 220 ? 5.895 0.655 -3.785 1 92.12 220 GLY B CA 1
ATOM 3937 C C . GLY B 1 220 ? 5.703 -0.604 -4.609 1 92.12 220 GLY B C 1
ATOM 3938 O O . GLY B 1 220 ? 5.41 -0.531 -5.805 1 92.12 220 GLY B O 1
ATOM 3939 N N . SER B 1 221 ? 5.863 -1.742 -3.939 1 96.25 221 SER B N 1
ATOM 3940 C CA . SER B 1 221 ? 5.863 -3.066 -4.551 1 96.25 221 SER B CA 1
ATOM 3941 C C . SER B 1 221 ? 4.453 -3.492 -4.945 1 96.25 221 SER B C 1
ATOM 3943 O O . SER B 1 221 ? 3.475 -3.068 -4.324 1 96.25 221 SER B O 1
ATOM 3945 N N . PHE B 1 222 ? 4.41 -4.328 -5.98 1 97.12 222 PHE B N 1
ATOM 3946 C CA . PHE B 1 222 ? 3.131 -4.91 -6.367 1 97.12 222 PHE B CA 1
ATOM 3947 C C . PHE B 1 222 ? 3.338 -6.191 -7.168 1 97.12 222 PHE B C 1
ATOM 3949 O O . PHE B 1 222 ? 4.434 -6.445 -7.668 1 97.12 222 PHE B O 1
ATOM 3956 N N . THR B 1 223 ? 2.291 -6.977 -7.234 1 97.75 223 THR B N 1
ATOM 3957 C CA . THR B 1 223 ? 2.258 -8.195 -8.039 1 97.75 223 THR B CA 1
ATOM 3958 C C . THR B 1 223 ? 1.005 -8.227 -8.914 1 97.75 223 THR B C 1
ATOM 3960 O O . THR B 1 223 ? -0.094 -7.934 -8.438 1 97.75 223 THR B O 1
ATOM 3963 N N . LEU B 1 224 ? 1.179 -8.469 -10.164 1 97.25 224 LEU B N 1
ATOM 3964 C CA . LEU B 1 224 ? 0.073 -8.75 -11.07 1 97.25 224 LEU B CA 1
ATOM 3965 C C . LEU B 1 224 ? -0.015 -10.242 -11.375 1 97.25 224 LEU B C 1
ATOM 3967 O O . LEU B 1 224 ? 0.981 -10.867 -11.75 1 97.25 224 LEU B O 1
ATOM 3971 N N . VAL B 1 225 ? -1.185 -10.734 -11.211 1 95.12 225 VAL B N 1
ATOM 3972 C CA . VAL B 1 225 ? -1.409 -12.164 -11.383 1 95.12 225 VAL B CA 1
ATOM 3973 C C . VAL B 1 225 ? -2.178 -12.414 -12.68 1 95.12 225 VAL B C 1
ATOM 3975 O O . VAL B 1 225 ? -3.26 -11.852 -12.883 1 95.12 225 VAL B O 1
ATOM 3978 N N . GLU B 1 226 ? -1.647 -13.203 -13.484 1 94.25 226 GLU B N 1
ATOM 3979 C CA . GLU B 1 226 ? -2.27 -13.57 -14.75 1 94.25 226 GLU B CA 1
ATOM 3980 C C . GLU B 1 226 ? -2.646 -15.047 -14.781 1 94.25 226 GLU B C 1
ATOM 3982 O O . GLU B 1 226 ? -1.939 -15.883 -14.211 1 94.25 226 GLU B O 1
ATOM 3987 N N . PHE B 1 227 ? -3.654 -15.344 -15.5 1 89.75 227 PHE B N 1
ATOM 3988 C CA . PHE B 1 227 ? -4.168 -16.703 -15.555 1 89.75 227 PHE B CA 1
ATOM 3989 C C . PHE B 1 227 ? -4.141 -17.234 -16.984 1 89.75 227 PHE B C 1
ATOM 3991 O O . PHE B 1 227 ? -4.02 -16.469 -17.938 1 89.75 227 PHE B O 1
ATOM 3998 N N . SER B 1 228 ? -4.164 -18.562 -17.047 1 87.62 228 SER B N 1
ATOM 3999 C CA . SER B 1 228 ? -4.113 -19.203 -18.359 1 87.62 228 SER B CA 1
ATOM 4000 C C . SER B 1 228 ? -5.434 -19.031 -19.109 1 87.62 228 SER B C 1
ATOM 4002 O O . SER B 1 228 ? -5.449 -18.891 -20.328 1 87.62 228 SER B O 1
ATOM 4004 N N . GLU B 1 229 ? -6.48 -19.047 -18.344 1 80 229 GLU B N 1
ATOM 4005 C CA . GLU B 1 229 ? -7.801 -18.891 -18.953 1 80 229 GLU B CA 1
ATOM 4006 C C . GLU B 1 229 ? -8.109 -17.422 -19.234 1 80 229 GLU B C 1
ATOM 4008 O O . GLU B 1 229 ? -8.156 -16.609 -18.328 1 80 229 GLU B O 1
ATOM 4013 N N . PRO B 1 230 ? -8.438 -17.109 -20.391 1 76.06 230 PRO B N 1
ATOM 4014 C CA . PRO B 1 230 ? -8.672 -15.711 -20.766 1 76.06 230 PRO B CA 1
ATOM 4015 C C . PRO B 1 230 ? -9.875 -15.102 -20.047 1 76.06 230 PRO B C 1
ATOM 4017 O O . PRO B 1 230 ? -9.977 -13.883 -19.906 1 76.06 230 PRO B O 1
ATOM 4020 N N . THR B 1 231 ? -10.695 -15.922 -19.562 1 73.69 231 THR B N 1
ATOM 4021 C CA . THR B 1 231 ? -11.906 -15.438 -18.906 1 73.69 231 THR B CA 1
ATOM 4022 C C . THR B 1 231 ? -11.602 -15.031 -17.453 1 73.69 231 THR B C 1
ATOM 4024 O O . THR B 1 231 ? -12.406 -14.344 -16.828 1 73.69 231 THR B O 1
ATOM 4027 N N . ASP B 1 232 ? -10.5 -15.523 -17.047 1 77.25 232 ASP B N 1
ATOM 4028 C CA . ASP B 1 232 ? -10.117 -15.156 -15.68 1 77.25 232 ASP B CA 1
ATOM 4029 C C . ASP B 1 232 ? -9.469 -13.773 -15.648 1 77.25 232 ASP B C 1
ATOM 4031 O O . ASP B 1 232 ? -8.391 -13.578 -16.219 1 77.25 232 ASP B O 1
ATOM 4035 N N . PRO B 1 233 ? -10.094 -12.906 -15.062 1 79.44 233 PRO B N 1
ATOM 4036 C CA . PRO B 1 233 ? -9.523 -11.555 -15.031 1 79.44 233 PRO B CA 1
ATOM 4037 C C . PRO B 1 233 ? -8.234 -11.477 -14.219 1 79.44 233 PRO B C 1
ATOM 4039 O O . PRO B 1 233 ? -8.102 -12.164 -13.203 1 79.44 233 PRO B O 1
ATOM 4042 N N . GLU B 1 234 ? -7.301 -10.734 -14.711 1 89.5 234 GLU B N 1
ATOM 4043 C CA . GLU B 1 234 ? -6.074 -10.469 -13.961 1 89.5 234 GLU B CA 1
ATOM 4044 C C . GLU B 1 234 ? -6.375 -9.805 -12.625 1 89.5 234 GLU B C 1
ATOM 4046 O O . GLU B 1 234 ? -7.371 -9.094 -12.484 1 89.5 234 GLU B O 1
ATOM 4051 N N . ILE B 1 235 ? -5.473 -10.109 -11.648 1 90 235 ILE B N 1
ATOM 4052 C CA . ILE B 1 235 ? -5.672 -9.586 -10.305 1 90 235 ILE B CA 1
ATOM 4053 C C . ILE B 1 235 ? -4.379 -8.953 -9.797 1 90 235 ILE B C 1
ATOM 4055 O O . ILE B 1 235 ? -3.293 -9.5 -10.008 1 90 235 ILE B O 1
ATOM 4059 N N . GLY B 1 236 ? -4.559 -7.742 -9.266 1 94.44 236 GLY B N 1
ATOM 4060 C CA . GLY B 1 236 ? -3.42 -7.156 -8.57 1 94.44 236 GLY B CA 1
ATOM 4061 C C . GLY B 1 236 ? -3.312 -7.59 -7.125 1 94.44 236 GLY B C 1
ATOM 4062 O O . GLY B 1 236 ? -4.32 -7.906 -6.488 1 94.44 236 GLY B O 1
ATOM 4063 N N . TYR B 1 237 ? -2.119 -7.602 -6.617 1 93.81 237 TYR B N 1
ATOM 4064 C CA . TYR B 1 237 ? -1.832 -7.805 -5.203 1 93.81 237 TYR B CA 1
ATOM 4065 C C . TYR B 1 237 ? -0.827 -6.781 -4.695 1 93.81 237 TYR B C 1
ATOM 4067 O O . TYR B 1 237 ? 0.249 -6.613 -5.273 1 93.81 237 TYR B O 1
ATOM 4075 N N . VAL B 1 238 ? -1.181 -6.09 -3.623 1 94.81 238 VAL B N 1
ATOM 4076 C CA . VAL B 1 238 ? -0.317 -5.078 -3.021 1 94.81 238 VAL B CA 1
ATOM 4077 C C . VAL B 1 238 ? -0.223 -5.309 -1.516 1 94.81 238 VAL B C 1
ATOM 4079 O O . VAL B 1 238 ? -1.241 -5.332 -0.82 1 94.81 238 VAL B O 1
ATOM 4082 N N . ASP B 1 239 ? 0.998 -5.578 -1.126 1 91.62 239 ASP B N 1
ATOM 4083 C CA . ASP B 1 239 ? 1.302 -5.566 0.302 1 91.62 239 ASP B CA 1
ATOM 4084 C C . ASP B 1 239 ? 1.866 -4.215 0.731 1 91.62 239 ASP B C 1
ATOM 4086 O O . ASP B 1 239 ? 2.92 -3.793 0.249 1 91.62 239 ASP B O 1
ATOM 4090 N N . CYS B 1 240 ? 1.175 -3.498 1.632 1 92.81 240 CYS B N 1
ATOM 4091 C CA . CYS B 1 240 ? 1.602 -2.178 2.08 1 92.81 240 CYS B CA 1
ATOM 4092 C C . CYS B 1 240 ? 1.394 -2.016 3.58 1 92.81 240 CYS B C 1
ATOM 4094 O O . CYS B 1 240 ? 1.026 -2.971 4.266 1 92.81 240 CYS B O 1
ATOM 4096 N N . ALA B 1 241 ? 1.715 -0.89 4.117 1 91.38 241 ALA B N 1
ATOM 4097 C CA . ALA B 1 241 ? 1.682 -0.64 5.555 1 91.38 241 ALA B CA 1
ATOM 4098 C C . ALA B 1 241 ? 0.255 -0.719 6.094 1 91.38 241 ALA B C 1
ATOM 4100 O O . ALA B 1 241 ? 0.048 -0.886 7.297 1 91.38 241 ALA B O 1
ATOM 4101 N N . ALA B 1 242 ? -0.735 -0.59 5.203 1 89.88 242 ALA B N 1
ATOM 4102 C CA . ALA B 1 242 ? -2.133 -0.661 5.617 1 89.88 242 ALA B CA 1
ATOM 4103 C C . ALA B 1 242 ? -2.65 -2.096 5.559 1 89.88 242 ALA B C 1
ATOM 4105 O O . ALA B 1 242 ? -3.791 -2.367 5.941 1 89.88 242 ALA B O 1
ATOM 4106 N N . GLY B 1 243 ? -1.811 -2.998 5.066 1 88.44 243 GLY B N 1
ATOM 4107 C CA . GLY B 1 243 ? -2.232 -4.375 4.867 1 88.44 243 GLY B CA 1
ATOM 4108 C C . GLY B 1 243 ? -2.289 -4.773 3.404 1 88.44 243 GLY B C 1
ATOM 4109 O O . GLY B 1 243 ? -1.735 -4.086 2.545 1 88.44 243 GLY B O 1
ATOM 4110 N N . ASN B 1 244 ? -2.957 -5.93 3.174 1 89.06 244 ASN B N 1
ATOM 4111 C CA . ASN B 1 244 ? -3.049 -6.473 1.823 1 89.06 244 ASN B CA 1
ATOM 4112 C C . ASN B 1 244 ? -4.246 -5.902 1.068 1 89.06 244 ASN B C 1
ATOM 4114 O O . ASN B 1 244 ? -5.332 -5.762 1.632 1 89.06 244 ASN B O 1
ATOM 4118 N N . VAL B 1 245 ? -3.949 -5.582 -0.177 1 88.38 245 VAL B N 1
ATOM 4119 C CA . VAL B 1 245 ? -4.996 -5.055 -1.046 1 88.38 245 VAL B CA 1
ATOM 4120 C C . VAL B 1 245 ? -4.988 -5.805 -2.377 1 88.38 245 VAL B C 1
ATOM 4122 O O . VAL B 1 245 ? -3.924 -6.141 -2.9 1 88.38 245 VAL B O 1
ATOM 4125 N N . TYR B 1 246 ? -6.238 -5.988 -2.947 1 87.5 246 TYR B N 1
ATOM 4126 C CA . TYR B 1 246 ? -6.395 -6.734 -4.188 1 87.5 246 TYR B CA 1
ATOM 4127 C C . TYR B 1 246 ? -7.105 -5.898 -5.246 1 87.5 246 TYR B C 1
ATOM 4129 O O . TYR B 1 246 ? -8.312 -6.035 -5.449 1 87.5 246 TYR B O 1
ATOM 4137 N N . PRO B 1 247 ? -6.328 -5.09 -5.961 1 89.56 247 PRO B N 1
ATOM 4138 C CA . PRO B 1 247 ? -6.957 -4.363 -7.07 1 89.56 247 PRO B CA 1
ATOM 4139 C C . PRO B 1 247 ? -7.5 -5.297 -8.148 1 89.56 247 PRO B C 1
ATOM 4141 O O . PRO B 1 247 ? -6.777 -6.168 -8.641 1 89.56 247 PRO B O 1
ATOM 4144 N N . GLU B 1 248 ? -8.797 -5.074 -8.508 1 83.25 248 GLU B N 1
ATOM 4145 C CA . GLU B 1 248 ? -9.414 -5.961 -9.484 1 83.25 248 GLU B CA 1
ATOM 4146 C C . GLU B 1 248 ? -10.047 -5.172 -10.625 1 83.25 248 GLU B C 1
ATOM 4148 O O . GLU B 1 248 ? -10.391 -5.734 -11.672 1 83.25 248 GLU B O 1
ATOM 4153 N N . LYS B 1 249 ? -10.281 -3.914 -10.352 1 84.38 249 LYS B N 1
ATOM 4154 C CA . LYS B 1 249 ? -10.883 -3.094 -11.398 1 84.38 249 LYS B CA 1
ATOM 4155 C C . LYS B 1 249 ? -9.992 -3.023 -12.633 1 84.38 249 LYS B C 1
ATOM 4157 O O . LYS B 1 249 ? -8.766 -2.895 -12.516 1 84.38 249 LYS B O 1
ATOM 4162 N N . SER B 1 250 ? -10.609 -3.076 -13.781 1 88.56 250 SER B N 1
ATOM 4163 C CA . SER B 1 250 ? -9.875 -3.143 -15.039 1 88.56 250 SER B CA 1
ATOM 4164 C C . SER B 1 250 ? -8.891 -1.984 -15.172 1 88.56 250 SER B C 1
ATOM 4166 O O . SER B 1 250 ? -7.762 -2.176 -15.617 1 88.56 250 SER B O 1
ATOM 4168 N N . ALA B 1 251 ? -9.336 -0.825 -14.758 1 90.19 251 ALA B N 1
ATOM 4169 C CA . ALA B 1 251 ? -8.469 0.347 -14.883 1 90.19 251 ALA B CA 1
ATOM 4170 C C . ALA B 1 251 ? -7.242 0.219 -13.984 1 90.19 251 ALA B C 1
ATOM 4172 O O . ALA B 1 251 ? -6.137 0.598 -14.383 1 90.19 251 ALA B O 1
ATOM 4173 N N . GLN B 1 252 ? -7.391 -0.318 -12.812 1 91 252 GLN B N 1
ATOM 4174 C CA . GLN B 1 252 ? -6.281 -0.51 -11.883 1 91 252 GLN B CA 1
ATOM 4175 C C . GLN B 1 252 ? -5.301 -1.557 -12.398 1 91 252 GLN B C 1
ATOM 4177 O O . GLN B 1 252 ? -4.09 -1.334 -12.398 1 91 252 GLN B O 1
ATOM 4182 N N . VAL B 1 253 ? -5.836 -2.588 -12.852 1 93.44 253 VAL B N 1
ATOM 4183 C CA . VAL B 1 253 ? -5.02 -3.689 -13.352 1 93.44 253 VAL B CA 1
ATOM 4184 C C . VAL B 1 253 ? -4.242 -3.236 -14.586 1 93.44 253 VAL B C 1
ATOM 4186 O O . VAL B 1 253 ? -3.049 -3.523 -14.719 1 93.44 253 VAL B O 1
ATOM 4189 N N . ARG B 1 254 ? -4.902 -2.547 -15.453 1 94.31 254 ARG B N 1
ATOM 4190 C CA . ARG B 1 254 ? -4.242 -2.039 -16.656 1 94.31 254 ARG B CA 1
ATOM 4191 C C . ARG B 1 254 ? -3.1 -1.099 -16.297 1 94.31 254 ARG B C 1
ATOM 4193 O O . ARG B 1 254 ? -2.029 -1.15 -16.906 1 94.31 254 ARG B O 1
ATOM 4200 N N . ARG B 1 255 ? -3.352 -0.264 -15.352 1 93.12 255 ARG B N 1
ATOM 4201 C CA . ARG B 1 255 ? -2.311 0.658 -14.906 1 93.12 255 ARG B CA 1
ATOM 4202 C C . ARG B 1 255 ? -1.113 -0.099 -14.344 1 93.12 255 ARG B C 1
ATOM 4204 O O . ARG B 1 255 ? 0.036 0.246 -14.625 1 93.12 255 ARG B O 1
ATOM 4211 N N . MET B 1 256 ? -1.377 -1.066 -13.594 1 95.62 256 MET B N 1
ATOM 4212 C CA . MET B 1 256 ? -0.31 -1.871 -13.008 1 95.62 256 MET B CA 1
ATOM 4213 C C . MET B 1 256 ? 0.505 -2.57 -14.094 1 95.62 256 MET B C 1
ATOM 4215 O O . MET B 1 256 ? 1.733 -2.623 -14.016 1 95.62 256 MET B O 1
ATOM 4219 N N . LYS B 1 257 ? -0.2 -3.07 -15.055 1 96.06 257 LYS B N 1
ATOM 4220 C CA . LYS B 1 257 ? 0.476 -3.74 -16.156 1 96.06 257 LYS B CA 1
ATOM 4221 C C . LYS B 1 257 ? 1.335 -2.762 -16.953 1 96.06 257 LYS B C 1
ATOM 4223 O O . LYS B 1 257 ? 2.482 -3.062 -17.281 1 96.06 257 LYS B O 1
ATOM 4228 N N . THR B 1 258 ? 0.791 -1.639 -17.219 1 96.38 258 THR B N 1
ATOM 4229 C CA . THR B 1 258 ? 1.528 -0.592 -17.922 1 96.38 258 THR B CA 1
ATOM 4230 C C . THR B 1 258 ? 2.764 -0.177 -17.125 1 96.38 258 THR B C 1
ATOM 4232 O O . THR B 1 258 ? 3.852 -0.041 -17.688 1 96.38 258 THR B O 1
ATOM 4235 N N . ASN B 1 259 ? 2.584 0.04 -15.828 1 96.5 259 ASN B N 1
ATOM 4236 C CA . ASN B 1 259 ? 3.713 0.388 -14.977 1 96.5 259 ASN B CA 1
ATOM 4237 C C . ASN B 1 259 ? 4.801 -0.682 -15.016 1 96.5 259 ASN B C 1
ATOM 4239 O O . ASN B 1 259 ? 5.988 -0.363 -15.094 1 96.5 259 ASN B O 1
ATOM 4243 N N . PHE B 1 260 ? 4.336 -1.876 -14.992 1 97.81 260 PHE B N 1
ATOM 4244 C CA . PHE B 1 260 ? 5.316 -2.955 -15.031 1 97.81 260 PHE B CA 1
ATOM 4245 C C . PHE B 1 260 ? 6.129 -2.904 -16.312 1 97.81 260 PHE B C 1
ATOM 4247 O O . PHE B 1 260 ? 7.352 -3.066 -16.297 1 97.81 260 PHE B O 1
ATOM 4254 N N . HIS B 1 261 ? 5.504 -2.631 -17.406 1 96.81 261 HIS B N 1
ATOM 4255 C CA . HIS B 1 261 ? 6.203 -2.561 -18.688 1 96.81 261 HIS B CA 1
ATOM 4256 C C . HIS B 1 261 ? 7.191 -1.398 -18.719 1 96.81 261 HIS B C 1
ATOM 4258 O O . HIS B 1 261 ? 8.297 -1.527 -19.25 1 96.81 261 HIS B O 1
ATOM 4264 N N . HIS B 1 262 ? 6.824 -0.345 -18.141 1 96.5 262 HIS B N 1
ATOM 4265 C CA . HIS B 1 262 ? 7.75 0.776 -18.016 1 96.5 262 HIS B CA 1
ATOM 4266 C C . HIS B 1 262 ? 8.953 0.409 -17.156 1 96.5 262 HIS B C 1
ATOM 4268 O O . HIS B 1 262 ? 10.078 0.799 -17.469 1 96.5 262 HIS B O 1
ATOM 4274 N N . LEU B 1 263 ? 8.688 -0.325 -16.109 1 97.44 263 LEU B N 1
ATOM 4275 C CA . LEU B 1 263 ? 9.766 -0.755 -15.227 1 97.44 263 LEU B CA 1
ATOM 4276 C C . LEU B 1 263 ? 10.734 -1.68 -15.953 1 97.44 263 LEU B C 1
ATOM 4278 O O . LEU B 1 263 ? 11.953 -1.552 -15.812 1 97.44 263 LEU B O 1
ATOM 4282 N N . THR B 1 264 ? 10.172 -2.576 -16.75 1 97.81 264 THR B N 1
ATOM 4283 C CA . THR B 1 264 ? 11.008 -3.506 -17.5 1 97.81 264 THR B CA 1
ATOM 4284 C C . THR B 1 264 ? 11.906 -2.758 -18.469 1 97.81 264 THR B C 1
ATOM 4286 O O . THR B 1 264 ? 13.062 -3.141 -18.688 1 97.81 264 THR B O 1
ATOM 4289 N N . SER B 1 265 ? 11.375 -1.7 -18.969 1 96.62 265 SER B N 1
ATOM 4290 C CA . SER B 1 265 ? 12.141 -0.898 -19.922 1 96.62 265 SER B CA 1
ATOM 4291 C C . SER B 1 265 ? 13.242 -0.118 -19.219 1 96.62 265 SER B C 1
ATOM 4293 O O . SER B 1 265 ? 14.312 0.1 -19.797 1 96.62 265 SER B O 1
ATOM 4295 N N . ALA B 1 266 ? 13.023 0.283 -18.047 1 96.12 266 ALA B N 1
ATOM 4296 C CA . ALA B 1 266 ? 13.977 1.082 -17.281 1 96.12 266 ALA B CA 1
ATOM 4297 C C . ALA B 1 266 ? 15.023 0.194 -16.609 1 96.12 266 ALA B C 1
ATOM 4299 O O . ALA B 1 266 ? 16.109 0.664 -16.25 1 96.12 266 ALA B O 1
ATOM 4300 N N . ALA B 1 267 ? 14.711 -1.069 -16.453 1 98.12 267 ALA B N 1
ATOM 4301 C CA . ALA B 1 267 ? 15.578 -2.01 -15.75 1 98.12 267 ALA B CA 1
ATOM 4302 C C . ALA B 1 267 ? 16.703 -2.508 -16.656 1 98.12 267 ALA B C 1
ATOM 4304 O O . ALA B 1 267 ? 16.625 -2.371 -17.875 1 98.12 267 ALA B O 1
ATOM 4305 N N . LEU B 1 268 ? 17.703 -3.039 -16.031 1 98.19 268 LEU B N 1
ATOM 4306 C CA . LEU B 1 268 ? 18.75 -3.723 -16.781 1 98.19 268 LEU B CA 1
ATOM 4307 C C . LEU B 1 268 ? 18.172 -4.91 -17.547 1 98.19 268 LEU B C 1
ATOM 4309 O O . LEU B 1 268 ? 17.297 -5.613 -17.062 1 98.19 268 LEU B O 1
ATOM 4313 N N . GLU B 1 269 ? 18.766 -5.16 -18.719 1 97.56 269 GLU B N 1
ATOM 4314 C CA . GLU B 1 269 ? 18.422 -6.387 -19.438 1 97.56 269 GLU B CA 1
ATOM 4315 C C . GLU B 1 269 ? 18.734 -7.617 -18.578 1 97.56 269 GLU B C 1
ATOM 4317 O O . GLU B 1 269 ? 19.578 -7.562 -17.688 1 97.56 269 GLU B O 1
ATOM 4322 N N . PRO B 1 270 ? 18.078 -8.742 -18.891 1 96.19 270 PRO B N 1
ATOM 4323 C CA . PRO B 1 270 ? 18.25 -9.945 -18.078 1 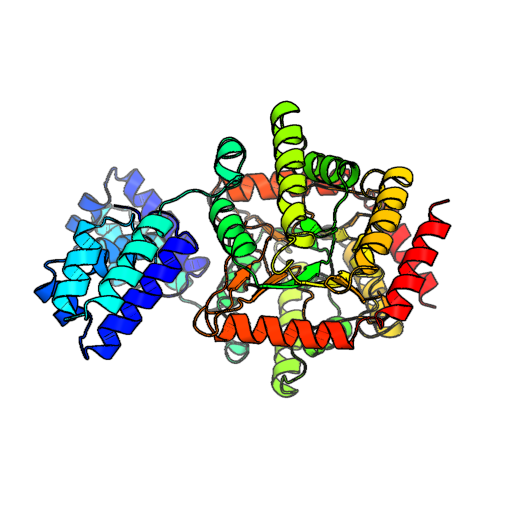96.19 270 PRO B CA 1
ATOM 4324 C C . PRO B 1 270 ? 19.719 -10.359 -17.969 1 96.19 270 PRO B C 1
ATOM 4326 O O . PRO B 1 270 ? 20.188 -10.68 -16.859 1 96.19 270 PRO B O 1
ATOM 4329 N N . ILE B 1 271 ? 20.453 -10.281 -19.016 1 96.62 271 ILE B N 1
ATOM 4330 C CA . ILE B 1 271 ? 21.844 -10.711 -19 1 96.62 271 ILE B CA 1
ATOM 4331 C C . ILE B 1 271 ? 22.672 -9.766 -18.109 1 96.62 271 ILE B C 1
ATOM 4333 O O . ILE B 1 271 ? 23.516 -10.219 -17.328 1 96.62 271 ILE B O 1
ATOM 4337 N N . LYS B 1 272 ? 22.453 -8.461 -18.188 1 97.94 272 LYS B N 1
ATOM 4338 C CA . LYS B 1 272 ? 23.141 -7.477 -17.359 1 97.94 272 LYS B CA 1
ATOM 4339 C C . LYS B 1 272 ? 22.703 -7.578 -15.906 1 97.94 272 LYS B C 1
ATOM 4341 O O . LYS B 1 272 ? 23.484 -7.297 -15 1 97.94 272 LYS B O 1
ATOM 4346 N N . SER B 1 273 ? 21.5 -7.957 -15.719 1 98.19 273 SER B N 1
ATOM 4347 C CA . SER B 1 273 ? 21 -8.172 -14.359 1 98.19 273 SER B CA 1
ATOM 4348 C C . SER B 1 273 ? 21.75 -9.305 -13.664 1 98.19 273 SER B C 1
ATOM 4350 O O . SER B 1 273 ? 22.109 -9.18 -12.492 1 98.19 273 SER B O 1
ATOM 4352 N N . LEU B 1 274 ? 21.984 -10.391 -14.43 1 97.5 274 LEU B N 1
ATOM 4353 C CA . LEU B 1 274 ? 22.75 -11.492 -13.867 1 97.5 274 LEU B CA 1
ATOM 4354 C C . LEU B 1 274 ? 24.172 -11.039 -13.5 1 97.5 274 LEU B C 1
ATOM 4356 O O . LEU B 1 274 ? 24.688 -11.414 -12.445 1 97.5 274 LEU B O 1
ATOM 4360 N N . ALA B 1 275 ? 24.703 -10.227 -14.359 1 98 275 ALA B N 1
ATOM 4361 C CA . ALA B 1 275 ? 26.031 -9.688 -14.094 1 98 275 ALA B CA 1
ATOM 4362 C C . ALA B 1 275 ? 26.031 -8.82 -12.836 1 98 275 ALA B C 1
ATOM 4364 O O . ALA B 1 275 ? 26.969 -8.867 -12.047 1 98 275 ALA B O 1
ATOM 4365 N N . PHE B 1 276 ? 25.031 -8.055 -12.703 1 98.12 276 PHE B N 1
ATOM 4366 C CA . PHE B 1 276 ? 24.891 -7.207 -11.523 1 98.12 276 PHE B CA 1
ATOM 4367 C C . PHE B 1 276 ? 24.812 -8.055 -10.25 1 98.12 276 PHE B C 1
ATOM 4369 O O . PHE B 1 276 ? 25.484 -7.742 -9.258 1 98.12 276 PHE B O 1
ATOM 4376 N N . ILE B 1 277 ? 24.016 -9.109 -10.273 1 97.88 277 ILE B N 1
ATOM 4377 C CA . ILE B 1 277 ? 23.844 -9.984 -9.117 1 97.88 277 ILE B CA 1
ATOM 4378 C C . ILE B 1 277 ? 25.188 -10.602 -8.742 1 97.88 277 ILE B C 1
ATOM 4380 O O . ILE B 1 277 ? 25.562 -10.641 -7.57 1 97.88 277 ILE B O 1
ATOM 4384 N N . ARG B 1 278 ? 25.906 -11.039 -9.734 1 97.5 278 ARG B N 1
ATOM 4385 C CA . ARG B 1 278 ? 27.219 -11.625 -9.492 1 97.5 278 ARG B CA 1
ATOM 4386 C C . ARG B 1 278 ? 28.172 -10.602 -8.898 1 97.5 278 ARG B C 1
ATOM 4388 O O . ARG B 1 278 ? 28.969 -10.93 -8.023 1 97.5 278 ARG B O 1
ATOM 4395 N N . LYS B 1 279 ? 28.078 -9.43 -9.406 1 97.69 279 LYS B N 1
ATOM 4396 C CA . LYS B 1 279 ? 28.922 -8.359 -8.875 1 97.69 279 LYS B CA 1
ATOM 4397 C C . LYS B 1 279 ? 28.641 -8.117 -7.395 1 97.69 279 LYS B C 1
ATOM 4399 O O . LYS B 1 279 ? 29.562 -8.031 -6.586 1 97.69 279 LYS B O 1
ATOM 4404 N N . VAL B 1 280 ? 27.359 -8.016 -7.055 1 97.06 280 VAL B N 1
ATOM 4405 C CA . VAL B 1 280 ? 26.984 -7.793 -5.664 1 97.06 280 VAL B CA 1
ATOM 4406 C C . VAL B 1 280 ? 27.453 -8.961 -4.805 1 97.06 280 VAL B C 1
ATOM 4408 O O . VAL B 1 280 ? 27.922 -8.773 -3.676 1 97.06 280 VAL B O 1
ATOM 4411 N N . GLN B 1 281 ? 27.281 -10.156 -5.34 1 95.5 281 GLN B N 1
ATOM 4412 C CA . GLN B 1 281 ? 27.734 -11.344 -4.625 1 95.5 281 GLN B CA 1
ATOM 4413 C C . GLN B 1 281 ? 29.219 -11.25 -4.285 1 95.5 281 GLN B C 1
ATOM 4415 O O . GLN B 1 281 ? 29.625 -11.578 -3.168 1 95.5 281 GLN B O 1
ATOM 4420 N N . ARG B 1 282 ? 30 -10.727 -5.172 1 94.75 282 ARG B N 1
ATOM 4421 C CA . ARG B 1 282 ? 31.438 -10.594 -4.977 1 94.75 282 ARG B CA 1
ATOM 4422 C C . ARG B 1 282 ? 31.75 -9.531 -3.932 1 94.75 282 ARG B C 1
ATOM 4424 O O . ARG B 1 282 ? 32.719 -9.664 -3.17 1 94.75 282 ARG B O 1
ATOM 4431 N N . GLU B 1 283 ? 30.906 -8.562 -3.912 1 94 283 GLU B N 1
ATOM 4432 C CA . GLU B 1 283 ? 31.109 -7.473 -2.957 1 94 283 GLU B CA 1
ATOM 4433 C C . GLU B 1 283 ? 30.844 -7.938 -1.528 1 94 283 GLU B C 1
ATOM 4435 O O . GLU B 1 283 ? 31.281 -7.297 -0.57 1 94 283 GLU B O 1
ATOM 4440 N N . LEU B 1 284 ? 30.094 -8.969 -1.401 1 91.38 284 LEU B N 1
ATOM 4441 C CA . LEU B 1 284 ? 29.75 -9.477 -0.08 1 91.38 284 LEU B CA 1
ATOM 4442 C C . LEU B 1 284 ? 30.812 -10.422 0.445 1 91.38 284 LEU B C 1
ATOM 4444 O O . LEU B 1 284 ? 30.781 -10.82 1.612 1 91.38 284 LEU B O 1
ATOM 4448 N N . THR B 1 285 ? 31.812 -10.914 -0.361 1 82.44 285 THR B N 1
ATOM 4449 C CA . THR B 1 285 ? 32.906 -11.781 0.048 1 82.44 285 THR B CA 1
ATOM 4450 C C . THR B 1 285 ? 34.094 -10.953 0.558 1 82.44 285 THR B C 1
ATOM 4452 O O . THR B 1 285 ? 34.406 -9.898 0 1 82.44 285 THR B O 1
#

Solvent-accessible surface area (backbone atoms only — not comparable to full-atom values): 29485 Å² total; per-residue (Å²): 129,84,68,47,80,44,34,44,40,24,30,50,40,8,45,51,52,46,50,45,32,53,74,58,69,43,50,72,66,54,43,24,61,64,39,71,43,51,73,66,55,54,52,24,38,40,60,5,23,37,84,79,45,68,68,59,53,49,34,44,40,58,53,43,65,56,50,70,68,55,45,55,52,50,53,51,40,46,60,52,25,72,56,73,62,86,62,59,85,43,60,90,71,56,57,86,72,43,65,29,52,51,45,41,58,68,61,31,41,32,37,43,35,38,33,54,50,49,75,55,66,69,64,50,41,70,62,39,40,46,37,42,57,40,32,51,37,76,82,58,52,65,70,57,50,53,50,52,39,49,50,41,57,57,57,35,48,45,59,65,34,87,79,78,38,33,27,37,43,34,41,34,28,43,44,34,73,58,29,34,36,62,35,54,67,36,38,40,53,35,51,52,50,44,57,56,48,51,71,40,92,44,34,44,55,25,31,32,49,40,86,60,33,55,48,54,60,63,44,37,30,37,34,40,38,34,46,77,50,83,83,49,75,55,37,31,41,27,57,35,74,83,42,79,44,67,42,57,52,67,69,54,39,49,51,52,52,52,42,48,52,52,47,59,68,61,20,39,54,54,70,56,23,52,51,49,52,52,50,52,45,55,69,59,104,130,84,67,48,81,45,34,43,40,23,31,50,40,7,46,51,52,46,51,45,32,51,73,58,70,42,51,71,67,55,43,24,61,64,38,72,42,50,70,67,55,53,50,24,38,41,60,5,24,36,83,79,45,69,68,59,53,50,32,46,39,58,54,42,66,55,52,70,68,56,46,54,53,50,51,51,40,46,61,51,27,70,55,72,62,86,62,58,84,44,60,91,69,55,59,85,72,42,63,30,50,51,46,41,59,68,63,30,39,31,37,43,38,38,32,54,50,50,75,54,67,70,65,50,39,71,63,39,40,46,38,41,57,41,33,51,39,75,82,59,53,66,70,56,50,54,50,51,40,48,51,42,57,58,58,34,47,45,58,65,34,89,77,78,38,33,26,36,42,36,40,34,28,44,42,34,71,58,28,34,36,61,34,53,67,36,38,40,52,35,51,52,50,44,57,56,49,50,70,41,92,46,35,45,53,25,33,32,49,40,85,60,33,53,47,55,60,63,43,36,29,37,35,38,38,33,47,79,50,84,84,47,74,53,36,30,40,29,56,36,73,83,43,78,44,68,41,58,52,66,70,54,38,50,49,51,51,53,42,48,52,52,47,60,68,60,20,40,55,53,71,57,22,52,51,49,51,52,50,52,47,55,68,58,104